Protein 1MUS (pdb70)

Radius of gyration: 24.33 Å; Cα contacts (8 Å, |Δi|>4): 798; chains: 1; bounding box: 58×74×48 Å

Sequence (458 aa):
SALHRAADWAKSVFSSAALGDPRRTARLVNVAAQLAKYSGKSITISSEGSKAAQEGAYRFIRNPNVSAEAIRKAGAMQTVKLAQEFPELLAIEDTTSLSYRHQVAEELGKLGSIQKASRGWWVHSVLLLEATTFRTVGLLHQEWWMRPDDPADADEKESGKWLAAAATSRLRMGSMMSNVIAVCDREADIHAYLQDKLAHNERFVVRSKHPRKDVESGLYLYDHLKNQPELGGYQISIPQKGVVDKRGKRKNRPARKASLSLRSGRITLKQGNITLNAVLAEEINPPKGETPLKWLLLTSEPVESLAQALRVIDIYTHRWRIEEFHKAWKTGAGAERQRMEKPDNLERMVSILSFVAVRLLQLRESFTPPSQSAETVLTPDECQLLGYLDKGKRKRKEKAGSLQWAYMAIARLGGFMDSKRTGIASWGALWEGWEALQSKLDGFLAAKDLMAQGIKIG

Structure (mmCIF, N/CA/C/O backbone):
data_1MUS
#
_entry.id   1MUS
#
_cell.length_a   112.700
_cell.length_b   112.700
_cell.length_c   235.900
_cell.angle_alpha   90.00
_cell.angle_beta   90.00
_cell.angle_gamma   120.00
#
_symmetry.space_group_name_H-M   'P 65 2 2'
#
loop_
_entity.id
_entity.type
_entity.pdbx_description
1 polymer 'DNA transferred strand'
2 polymer 'DNA non-transferred strand'
3 polymer 'Tn5 transposase'
4 non-polymer 'MANGANESE (II) ION'
5 non-polymer 'MAGNESIUM ION'
6 non-polymer 1,2-ETHANEDIOL
7 water water
#
loop_
_atom_site.group_PDB
_atom_site.id
_atom_site.type_symbol
_atom_site.label_atom_id
_atom_site.label_alt_id
_atom_site.label_comp_id
_atom_site.label_asym_id
_atom_site.label_entity_id
_atom_site.label_seq_id
_atom_site.pdbx_PDB_ins_code
_atom_site.Cartn_x
_atom_site.Cartn_y
_atom_site.Cartn_z
_atom_site.occupancy
_atom_site.B_iso_or_equiv
_atom_site.auth_seq_id
_atom_site.auth_comp_id
_atom_site.auth_asym_id
_atom_site.auth_atom_id
_atom_site.pdbx_PDB_model_num
ATOM 819 N N . SER C 3 4 ? 50.032 42.441 75.521 1.00 78.45 4 SER A N 1
ATOM 820 C CA . SER C 3 4 ? 51.113 42.570 76.486 1.00 71.81 4 SER A CA 1
ATOM 821 C C . SER C 3 4 ? 51.595 41.218 76.959 1.00 64.16 4 SER A C 1
ATOM 822 O O . SER C 3 4 ? 50.825 40.391 77.464 1.00 57.80 4 SER A O 1
ATOM 825 N N . ALA C 3 5 ? 52.883 41.006 76.735 1.00 60.46 5 ALA A N 1
ATOM 826 C CA . ALA C 3 5 ? 53.616 39.824 77.178 1.00 50.73 5 ALA A CA 1
ATOM 827 C C . ALA C 3 5 ? 54.659 40.472 78.106 1.00 62.31 5 ALA A C 1
ATOM 828 O O . ALA C 3 5 ? 55.669 41.055 77.679 1.00 48.43 5 ALA A O 1
ATOM 830 N N . LEU C 3 6 ? 54.315 40.499 79.392 1.00 33.43 6 LEU A N 1
ATOM 831 C CA . LEU C 3 6 ? 55.150 41.142 80.366 1.00 33.85 6 LEU A CA 1
ATOM 832 C C . LEU C 3 6 ? 55.149 40.403 81.674 1.00 30.13 6 LEU A C 1
ATOM 833 O O . LEU C 3 6 ? 56.189 39.952 82.185 1.00 27.24 6 LEU A O 1
ATOM 838 N N . HIS C 3 7 ? 53.939 40.306 82.213 1.00 25.36 7 HIS A N 1
ATOM 839 C CA . HIS C 3 7 ? 53.751 39.588 83.476 1.00 28.64 7 HIS A CA 1
ATOM 840 C C . HIS C 3 7 ? 54.213 38.124 83.426 1.00 30.76 7 HIS A C 1
ATOM 841 O O . HIS C 3 7 ? 54.879 37.639 84.330 1.00 23.96 7 HIS A O 1
ATOM 848 N N . ARG C 3 8 ? 53.886 37.400 82.362 1.00 27.11 8 ARG A N 1
ATOM 849 C CA . ARG C 3 8 ? 54.309 36.019 82.236 1.00 23.39 8 ARG A CA 1
ATOM 850 C C . ARG C 3 8 ? 55.657 35.988 81.589 1.00 24.62 8 ARG A C 1
ATOM 851 O O . ARG C 3 8 ? 55.791 36.175 80.391 1.00 24.91 8 ARG A O 1
ATOM 859 N N . ALA C 3 9 ? 56.661 35.817 82.428 1.00 27.47 9 ALA A N 1
ATOM 860 C CA . ALA C 3 9 ? 58.052 35.831 82.002 1.00 30.79 9 ALA A CA 1
ATOM 861 C C . ALA C 3 9 ? 58.307 35.136 80.674 1.00 35.65 9 ALA A C 1
ATOM 862 O O . ALA C 3 9 ? 58.975 35.675 79.765 1.00 32.70 9 ALA A O 1
ATOM 864 N N . ALA C 3 10 ? 57.764 33.915 80.598 1.00 27.92 10 ALA A N 1
ATOM 865 C CA . ALA C 3 10 ? 57.954 33.111 79.409 1.00 26.52 10 ALA A CA 1
ATOM 866 C C . ALA C 3 10 ? 57.362 33.795 78.231 1.00 19.21 10 ALA A C 1
ATOM 867 O O . ALA C 3 10 ? 57.941 33.894 77.163 1.00 33.12 10 ALA A O 1
ATOM 869 N N . ASP C 3 11 ? 56.185 34.269 78.396 1.00 26.86 11 ASP A N 1
ATOM 870 C CA . ASP C 3 11 ? 55.657 34.897 77.210 1.00 26.42 11 ASP A CA 1
ATOM 871 C C . ASP C 3 11 ? 56.457 36.133 76.902 1.00 26.95 11 ASP A C 1
ATOM 872 O O . ASP C 3 11 ? 56.696 36.449 75.762 1.00 21.88 11 ASP A O 1
ATOM 877 N N . TRP C 3 12 ? 56.875 36.817 77.950 1.00 23.04 12 TRP A N 1
ATOM 878 C CA . TRP C 3 12 ? 57.638 38.010 77.730 1.00 24.30 12 TRP A CA 1
ATOM 879 C C . TRP C 3 12 ? 58.894 37.722 76.887 1.00 26.26 12 TRP A C 1
ATOM 880 O O . TRP C 3 12 ? 59.201 38.383 75.867 1.00 20.28 12 TRP A O 1
ATOM 891 N N . ALA C 3 13 ? 59.634 36.689 77.341 1.00 22.40 13 ALA A N 1
ATOM 892 C CA . ALA C 3 13 ? 60.881 36.268 76.700 1.00 21.58 13 ALA A CA 1
ATOM 893 C C . ALA C 3 13 ? 60.701 35.944 75.217 1.00 18.56 13 ALA A C 1
ATOM 894 O O . ALA C 3 13 ? 61.494 36.252 74.321 1.00 21.59 13 ALA A O 1
ATOM 896 N N . LYS C 3 14 ? 59.609 35.279 74.964 1.00 21.58 14 LYS A N 1
ATOM 897 C CA . LYS C 3 14 ? 59.345 34.900 73.601 1.00 25.84 14 LYS A CA 1
ATOM 898 C C . LYS C 3 14 ? 59.109 36.124 72.734 1.00 20.95 14 LYS A C 1
ATOM 899 O O . LYS C 3 14 ? 59.651 36.209 71.646 1.00 22.74 14 LYS A O 1
ATOM 905 N N . SER C 3 15 ? 58.345 37.094 73.250 1.00 21.19 15 SER A N 1
ATOM 906 C CA . SER C 3 15 ? 58.015 38.310 72.526 1.00 21.47 15 SER A CA 1
ATOM 907 C C . SER C 3 15 ? 59.221 39.154 72.201 1.00 27.54 15 SER A C 1
ATOM 908 O O . SER C 3 15 ? 59.306 39.776 71.156 1.00 23.59 15 SER A O 1
ATOM 911 N N . VAL C 3 16 ? 60.129 39.212 73.165 1.00 27.62 16 VAL A N 1
ATOM 912 C CA . VAL C 3 16 ? 61.342 39.975 72.983 1.00 16.59 16 VAL A CA 1
ATOM 913 C C . VAL C 3 16 ? 62.365 39.243 72.139 1.00 22.35 16 VAL A C 1
ATOM 914 O O . VAL C 3 16 ? 63.028 39.853 71.316 1.00 24.02 16 VAL A O 1
ATOM 918 N N . PHE C 3 17 ? 62.556 37.931 72.330 1.00 24.07 17 PHE A N 1
ATOM 919 C CA . PHE C 3 17 ? 63.637 37.300 71.582 1.00 21.63 17 PHE A CA 1
ATOM 920 C C . PHE C 3 17 ? 63.366 36.280 70.503 1.00 24.84 17 PHE A C 1
ATOM 921 O O . PHE C 3 17 ? 64.324 35.791 69.918 1.00 18.60 17 PHE A O 1
ATOM 929 N N . SER C 3 18 ? 62.117 35.909 70.289 1.00 23.13 18 SER A N 1
ATOM 930 C CA . SER C 3 18 ? 61.785 34.870 69.324 1.00 31.92 18 SER A CA 1
ATOM 931 C C . SER C 3 18 ? 62.300 35.062 67.899 1.00 30.52 18 SER A C 1
ATOM 932 O O . SER C 3 18 ? 62.310 34.118 67.111 1.00 30.57 18 SER A O 1
ATOM 935 N N . SER C 3 19 ? 62.758 36.261 67.568 1.00 23.02 19 SER A N 1
ATOM 936 C CA . SER C 3 19 ? 63.230 36.489 66.218 1.00 20.41 19 SER A CA 1
ATOM 937 C C . SER C 3 19 ? 64.711 36.587 66.105 1.00 25.33 19 SER A C 1
ATOM 938 O O . SER C 3 19 ? 65.188 36.977 65.050 1.00 27.48 19 SER A O 1
ATOM 941 N N . ALA C 3 20 ? 65.433 36.228 67.163 1.00 25.84 20 ALA A N 1
ATOM 942 C CA . ALA C 3 20 ? 66.879 36.316 67.084 1.00 24.74 20 ALA A CA 1
ATOM 943 C C . ALA C 3 20 ? 67.372 35.494 65.947 1.00 22.51 20 ALA A C 1
ATOM 944 O O . ALA C 3 20 ? 66.927 34.356 65.778 1.00 20.56 20 ALA A O 1
ATOM 946 N N . ALA C 3 21 ? 68.286 36.128 65.225 1.00 21.41 21 ALA A N 1
ATOM 947 C CA . ALA C 3 21 ? 68.958 35.565 64.078 1.00 23.66 21 ALA A CA 1
ATOM 948 C C . ALA C 3 21 ? 70.318 35.094 64.532 1.00 31.47 21 ALA A C 1
ATOM 949 O O . ALA C 3 21 ? 71.307 35.841 64.398 1.00 25.45 21 ALA A O 1
ATOM 951 N N . LEU C 3 22 ? 70.322 33.870 65.075 1.00 22.71 22 LEU A N 1
ATOM 952 C CA . LEU C 3 22 ? 71.537 33.306 65.639 1.00 23.09 22 LEU A CA 1
ATOM 953 C C . LEU C 3 22 ? 72.216 32.266 64.774 1.00 32.97 22 LEU A C 1
ATOM 954 O O . LEU C 3 22 ? 73.309 31.807 65.130 1.00 34.08 22 LEU A O 1
ATOM 959 N N . GLY C 3 23 ? 71.596 31.888 63.644 1.00 29.58 23 GLY A N 1
ATOM 960 C CA . GLY C 3 23 ? 72.212 30.906 62.724 1.00 25.38 23 GLY A CA 1
ATOM 961 C C . GLY C 3 23 ? 71.846 29.456 63.029 1.00 30.84 23 GLY A C 1
ATOM 962 O O . GLY C 3 23 ? 72.414 28.513 62.489 1.00 29.92 23 GLY A O 1
ATOM 963 N N . ASP C 3 24 ? 70.879 29.302 63.915 1.00 30.19 24 ASP A N 1
ATOM 964 C CA . ASP C 3 24 ? 70.397 28.011 64.337 1.00 26.35 24 ASP A CA 1
ATOM 965 C C . ASP C 3 24 ? 69.212 28.230 65.267 1.00 38.70 24 ASP A C 1
ATOM 966 O O . ASP C 3 24 ? 69.271 28.884 66.313 1.00 35.16 24 ASP A O 1
ATOM 971 N N . PRO C 3 25 ? 68.100 27.705 64.830 1.00 28.00 25 PRO A N 1
ATOM 972 C CA . PRO C 3 25 ? 66.874 27.854 65.536 1.00 27.93 25 PRO A CA 1
ATOM 973 C C . PRO C 3 25 ? 66.990 27.365 66.960 1.00 22.42 25 PRO A C 1
ATOM 974 O O . PRO C 3 25 ? 66.297 27.873 67.855 1.00 24.67 25 PRO A O 1
ATOM 978 N N . ARG C 3 26 ? 67.882 26.398 67.163 1.00 17.89 26 ARG A N 1
ATOM 979 C CA . ARG C 3 26 ? 68.100 25.871 68.508 1.00 29.74 26 ARG A CA 1
ATOM 980 C C . ARG C 3 26 ? 68.662 26.931 69.502 1.00 36.75 26 ARG A C 1
ATOM 981 O O . ARG C 3 26 ? 68.236 27.059 70.652 1.00 23.56 26 ARG A O 1
ATOM 989 N N . ARG C 3 27 ? 69.626 27.732 69.047 1.00 30.71 27 ARG A N 1
ATOM 990 C CA . ARG C 3 27 ? 70.196 28.788 69.875 1.00 25.64 27 ARG A CA 1
ATOM 991 C C . ARG C 3 27 ? 69.115 29.819 70.184 1.00 25.71 27 ARG A C 1
ATOM 992 O O . ARG C 3 27 ? 69.049 30.402 71.252 1.00 26.12 27 ARG A O 1
ATOM 1000 N N . THR C 3 28 ? 68.244 30.087 69.211 1.00 27.68 28 THR A N 1
ATOM 1001 C CA . THR C 3 28 ? 67.175 31.061 69.413 1.00 22.21 28 THR A CA 1
ATOM 1002 C C . THR C 3 28 ? 66.183 30.589 70.497 1.00 22.10 28 THR A C 1
ATOM 1003 O O . THR C 3 28 ? 65.734 31.301 71.401 1.00 23.34 28 THR A O 1
ATOM 1007 N N . ALA C 3 29 ? 65.824 29.328 70.438 1.00 22.10 29 ALA A N 1
ATOM 1008 C CA . ALA C 3 29 ? 64.878 28.825 71.421 1.00 17.12 29 ALA A CA 1
ATOM 1009 C C . ALA C 3 29 ? 65.518 28.861 72.802 1.00 27.22 29 ALA A C 1
ATOM 1010 O O . ALA C 3 29 ? 64.845 29.116 73.788 1.00 20.71 29 ALA A O 1
ATOM 1012 N N . ARG C 3 30 ? 66.832 28.579 72.859 1.00 20.33 30 ARG A N 1
ATOM 1013 C CA . ARG C 3 30 ? 67.516 28.574 74.138 1.00 21.14 30 ARG A CA 1
ATOM 1014 C C . ARG C 3 30 ? 67.564 29.963 74.733 1.00 28.79 30 ARG A C 1
ATOM 1015 O O . ARG C 3 30 ? 67.461 30.122 75.949 1.00 26.12 30 ARG A O 1
ATOM 1023 N N . LEU C 3 31 ? 67.759 30.950 73.862 1.00 21.61 31 LEU A N 1
ATOM 1024 C CA . LEU C 3 31 ? 67.865 32.331 74.314 1.00 20.71 31 LEU A CA 1
ATOM 1025 C C . LEU C 3 31 ? 66.567 32.756 74.965 1.00 14.60 31 LEU A C 1
ATOM 1026 O O . LEU C 3 31 ? 66.508 33.390 76.028 1.00 23.52 31 LEU A O 1
ATOM 1031 N N . VAL C 3 32 ? 65.502 32.314 74.332 1.00 15.30 32 VAL A N 1
ATOM 1032 C CA . VAL C 3 32 ? 64.216 32.624 74.891 1.00 11.26 32 VAL A CA 1
ATOM 1033 C C . VAL C 3 32 ? 64.103 31.954 76.228 1.00 16.29 32 VAL A C 1
ATOM 1034 O O . VAL C 3 32 ? 63.702 32.522 77.223 1.00 28.09 32 VAL A O 1
ATOM 1038 N N . ASN C 3 33 ? 64.478 30.704 76.272 1.00 23.34 33 ASN A N 1
ATOM 1039 C CA . ASN C 3 33 ? 64.375 30.038 77.539 1.00 17.38 33 ASN A CA 1
ATOM 1040 C C . ASN C 3 33 ? 65.262 30.616 78.575 1.00 17.07 33 ASN A C 1
ATOM 1041 O O . ASN C 3 33 ? 64.861 30.753 79.709 1.00 25.76 33 ASN A O 1
ATOM 1046 N N . VAL C 3 34 ? 66.472 30.930 78.218 1.00 21.83 34 VAL A N 1
ATOM 1047 C CA . VAL C 3 34 ? 67.399 31.522 79.191 1.00 19.50 34 VAL A CA 1
ATOM 1048 C C . VAL C 3 34 ? 66.833 32.829 79.732 1.00 26.30 34 VAL A C 1
ATOM 1049 O O . VAL C 3 34 ? 66.718 33.062 80.962 1.00 22.06 34 VAL A O 1
ATOM 1053 N N . ALA C 3 35 ? 66.422 33.673 78.788 1.00 20.60 35 ALA A N 1
ATOM 1054 C CA . ALA C 3 35 ? 65.847 34.947 79.221 1.00 21.41 35 ALA A CA 1
ATOM 1055 C C . ALA C 3 35 ? 64.631 34.849 80.158 1.00 29.99 35 ALA A C 1
ATOM 1056 O O . ALA C 3 35 ? 64.486 35.708 81.034 1.00 23.89 35 ALA A O 1
ATOM 1058 N N . ALA C 3 36 ? 63.743 33.843 79.954 1.00 20.33 36 ALA A N 1
ATOM 1059 C CA . ALA C 3 36 ? 62.545 33.676 80.778 1.00 19.93 36 ALA A CA 1
ATOM 1060 C C . ALA C 3 36 ? 62.897 33.333 82.209 1.00 18.74 36 ALA A C 1
ATOM 1061 O O . ALA C 3 36 ? 62.361 33.859 83.192 1.00 27.06 36 ALA A O 1
ATOM 1063 N N . GLN C 3 37 ? 63.846 32.411 82.339 1.00 21.17 37 GLN A N 1
ATOM 1064 C CA . GLN C 3 37 ? 64.235 32.019 83.686 1.00 14.19 37 GLN A CA 1
ATOM 1065 C C . GLN C 3 37 ? 64.880 33.181 84.393 1.00 15.12 37 GLN A C 1
ATOM 1066 O O . GLN C 3 37 ? 64.555 33.514 85.524 1.00 25.16 37 GLN A O 1
ATOM 1072 N N . LEU C 3 38 ? 65.762 33.873 83.686 1.00 21.27 38 LEU A N 1
ATOM 1073 C CA . LEU C 3 38 ? 66.390 35.020 84.323 1.00 19.73 38 LEU A CA 1
ATOM 1074 C C . LEU C 3 38 ? 65.352 36.035 84.726 1.00 22.78 38 LEU A C 1
ATOM 1075 O O . LEU C 3 38 ? 65.480 36.549 85.836 1.00 19.37 38 LEU A O 1
ATOM 1080 N N . ALA C 3 39 ? 64.380 36.295 83.811 1.00 20.60 39 ALA A N 1
ATOM 1081 C CA . ALA C 3 39 ? 63.304 37.222 84.062 1.00 11.81 39 ALA A CA 1
ATOM 1082 C C . ALA C 3 39 ? 62.455 36.723 85.208 1.00 20.22 39 ALA A C 1
ATOM 1083 O O . ALA C 3 39 ? 62.061 37.480 86.081 1.00 22.90 39 ALA A O 1
ATOM 1085 N N . LYS C 3 40 ? 62.202 35.444 85.264 1.00 18.13 40 LYS A N 1
ATOM 1086 C CA . LYS C 3 40 ? 61.416 35.047 86.406 1.00 19.33 40 LYS A CA 1
ATOM 1087 C C . LYS C 3 40 ? 62.177 35.242 87.711 1.00 24.68 40 LYS A C 1
ATOM 1088 O O . LYS C 3 40 ? 61.673 35.668 88.760 1.00 21.69 40 LYS A O 1
ATOM 1094 N N . TYR C 3 41 ? 63.443 34.935 87.662 1.00 21.81 41 TYR A N 1
ATOM 1095 C CA . TYR C 3 41 ? 64.211 35.160 88.855 1.00 20.64 41 TYR A CA 1
ATOM 1096 C C . TYR C 3 41 ? 65.000 36.439 88.723 1.00 25.72 41 TYR A C 1
ATOM 1097 O O . TYR C 3 41 ? 66.212 36.468 88.864 1.00 20.52 41 TYR A O 1
ATOM 1106 N N . SER C 3 42 ? 64.326 37.527 88.453 1.00 21.22 42 SER A N 1
ATOM 1107 C CA . SER C 3 42 ? 65.080 38.756 88.252 1.00 17.92 42 SER A CA 1
ATOM 1108 C C . SER C 3 42 ? 66.141 39.018 89.301 1.00 30.49 42 SER A C 1
ATOM 1109 O O . SER C 3 42 ? 65.881 38.942 90.502 1.00 23.72 42 SER A O 1
ATOM 1112 N N . GLY C 3 43 ? 67.345 39.351 88.840 1.00 25.31 43 GLY A N 1
ATOM 1113 C CA . GLY C 3 43 ? 68.439 39.668 89.751 1.00 18.54 43 GLY A CA 1
ATOM 1114 C C . GLY C 3 43 ? 69.186 38.474 90.354 1.00 19.35 43 GLY A C 1
ATOM 1115 O O . GLY C 3 43 ? 70.196 38.649 91.005 1.00 24.17 43 GLY A O 1
ATOM 1116 N N . LYS C 3 44 ? 68.716 37.259 90.175 1.00 18.63 44 LYS A N 1
ATOM 1117 C CA . LYS C 3 44 ? 69.409 36.142 90.765 1.00 16.06 44 LYS A CA 1
ATOM 1118 C C . LYS C 3 44 ? 70.332 35.446 89.793 1.00 27.25 44 LYS A C 1
ATOM 1119 O O . LYS C 3 44 ? 70.386 35.747 88.597 1.00 25.54 44 LYS A O 1
ATOM 1125 N N . SER C 3 45 ? 71.053 34.490 90.332 1.00 19.98 45 SER A N 1
ATOM 1126 C CA . SER C 3 45 ? 72.021 33.793 89.543 1.00 18.62 45 SER A CA 1
ATOM 1127 C C . SER C 3 45 ? 71.410 32.823 88.572 1.00 20.99 45 SER A C 1
ATOM 1128 O O . SER C 3 45 ? 70.297 32.403 88.770 1.00 18.64 45 SER A O 1
ATOM 1131 N N . ILE C 3 46 ? 72.173 32.482 87.528 1.00 16.91 46 ILE A N 1
ATOM 1132 C CA . ILE C 3 46 ? 71.726 31.541 86.538 1.00 17.72 46 ILE A CA 1
ATOM 1133 C C . ILE C 3 46 ? 71.283 30.252 87.209 1.00 29.42 46 ILE A C 1
ATOM 1134 O O . ILE C 3 46 ? 70.213 29.698 86.896 1.00 24.90 46 ILE A O 1
ATOM 1139 N N . THR C 3 47 ? 72.121 29.781 88.153 1.00 20.56 47 THR A N 1
ATOM 1140 C CA . THR C 3 47 ? 71.802 28.543 88.874 1.00 21.89 47 THR A CA 1
ATOM 1141 C C . THR C 3 47 ? 70.444 28.565 89.596 1.00 19.33 47 THR A C 1
ATOM 1142 O O . THR C 3 47 ? 69.566 27.689 89.453 1.00 24.65 47 THR A O 1
ATOM 1146 N N . ILE C 3 48 ? 70.237 29.627 90.374 1.00 24.99 48 ILE A N 1
ATOM 1147 C CA . ILE C 3 48 ? 68.965 29.779 91.073 1.00 21.69 48 ILE A CA 1
ATOM 1148 C C . ILE C 3 48 ? 67.790 29.823 90.051 1.00 36.67 48 ILE A C 1
ATOM 1149 O O . ILE C 3 48 ? 66.690 29.257 90.232 1.00 24.27 48 ILE A O 1
ATOM 1154 N N . SER C 3 49 ? 68.039 30.511 88.927 1.00 25.51 49 SER A N 1
ATOM 1155 C CA . SER C 3 49 ? 67.054 30.672 87.876 1.00 22.08 49 SER A CA 1
ATOM 1156 C C . SER C 3 49 ? 66.692 29.330 87.290 1.00 34.11 49 SER A C 1
ATOM 1157 O O . SER C 3 49 ? 65.610 29.216 86.687 1.00 23.43 49 SER A O 1
ATOM 1160 N N . SER C 3 50 ? 67.616 28.350 87.456 1.00 26.31 50 SER A N 1
ATOM 1161 C CA . SER C 3 50 ? 67.423 27.002 86.911 1.00 25.63 50 SER A CA 1
ATOM 1162 C C . SER C 3 50 ? 66.447 26.076 87.647 1.00 35.12 50 SER A C 1
ATOM 1163 O O . SER C 3 50 ? 66.139 24.986 87.158 1.00 24.95 50 SER A O 1
ATOM 1166 N N . GLU C 3 51 ? 65.981 26.519 88.817 1.00 25.62 51 GLU A N 1
ATOM 1167 C CA . GLU C 3 51 ? 65.020 25.739 89.580 1.00 26.34 51 GLU A CA 1
ATOM 1168 C C . GLU C 3 51 ? 65.421 24.316 89.679 1.00 28.61 51 GLU A C 1
ATOM 1169 O O . GLU C 3 51 ? 64.613 23.425 89.461 1.00 31.72 51 GLU A O 1
ATOM 1175 N N . GLY C 3 52 ? 66.671 24.135 89.984 1.00 22.09 52 GLY A N 1
ATOM 1176 C CA . GLY C 3 52 ? 67.175 22.804 90.124 1.00 23.91 52 GLY A CA 1
ATOM 1177 C C . GLY C 3 52 ? 67.320 21.961 88.857 1.00 35.81 52 GLY A C 1
ATOM 1178 O O . GLY C 3 52 ? 67.598 20.768 88.950 1.00 23.91 52 GLY A O 1
ATOM 1179 N N . SER C 3 53 ? 67.181 22.528 87.676 1.00 21.83 53 SER A N 1
ATOM 1180 C CA . SER C 3 53 ? 67.293 21.689 86.515 1.00 19.34 53 SER A CA 1
ATOM 1181 C C . SER C 3 53 ? 68.692 21.644 85.947 1.00 30.91 53 SER A C 1
ATOM 1182 O O . SER C 3 53 ? 69.234 22.646 85.479 1.00 29.97 53 SER A O 1
ATOM 1185 N N . LYS C 3 54 ? 69.288 20.461 85.994 1.00 25.23 54 LYS A N 1
ATOM 1186 C CA . LYS C 3 54 ? 70.644 20.296 85.505 1.00 35.65 54 LYS A CA 1
ATOM 1187 C C . LYS C 3 54 ? 70.716 20.680 84.055 1.00 32.54 54 LYS A C 1
ATOM 1188 O O . LYS C 3 54 ? 71.554 21.457 83.590 1.00 29.60 54 LYS A O 1
ATOM 1194 N N . ALA C 3 55 ? 69.779 20.115 83.331 1.00 25.84 55 ALA A N 1
ATOM 1195 C CA . ALA C 3 55 ? 69.731 20.427 81.913 1.00 31.87 55 ALA A CA 1
ATOM 1196 C C . ALA C 3 55 ? 69.581 21.942 81.639 1.00 26.06 55 ALA A C 1
ATOM 1197 O O . ALA C 3 55 ? 70.224 22.508 80.739 1.00 32.14 55 ALA A O 1
ATOM 1199 N N . ALA C 3 56 ? 68.708 22.606 82.388 1.00 16.73 56 ALA A N 1
ATOM 1200 C CA . ALA C 3 56 ? 68.571 24.007 82.130 1.00 15.90 56 ALA A CA 1
ATOM 1201 C C . ALA C 3 56 ? 69.824 24.767 82.546 1.00 27.21 56 ALA A C 1
ATOM 1202 O O . ALA C 3 56 ? 70.228 25.768 81.932 1.00 28.85 56 ALA A O 1
ATOM 1204 N N . GLN C 3 57 ? 70.450 24.291 83.605 1.00 18.13 57 GLN A N 1
ATOM 1205 C CA . GLN C 3 57 ? 71.613 25.016 84.058 1.00 14.40 57 GLN A CA 1
ATOM 1206 C C . GLN C 3 57 ? 72.730 24.838 83.069 1.00 18.61 57 GLN A C 1
ATOM 1207 O O . GLN C 3 57 ? 73.404 25.790 82.673 1.00 21.70 57 GLN A O 1
ATOM 1213 N N . GLU C 3 58 ? 72.912 23.589 82.659 1.00 21.22 58 GLU A N 1
ATOM 1214 C CA . GLU C 3 58 ? 73.918 23.313 81.677 1.00 20.82 58 GLU A CA 1
ATOM 1215 C C . GLU C 3 58 ? 73.643 24.065 80.364 1.00 27.40 58 GLU A C 1
ATOM 1216 O O . GLU C 3 58 ? 74.556 24.582 79.731 1.00 19.54 58 GLU A O 1
ATOM 1222 N N . GLY C 3 59 ? 72.364 24.132 79.979 1.00 26.85 59 GLY A N 1
ATOM 1223 C CA . GLY C 3 59 ? 71.936 24.801 78.770 1.00 21.34 59 GLY A CA 1
ATOM 1224 C C . GLY C 3 59 ? 72.251 26.285 78.844 1.00 26.93 59 GLY A C 1
ATOM 1225 O O . GLY C 3 59 ? 72.783 26.887 77.913 1.00 21.88 59 GLY A O 1
ATOM 1226 N N . ALA C 3 60 ? 71.932 26.886 79.974 1.00 22.07 60 ALA A N 1
ATOM 1227 C CA . ALA C 3 60 ? 72.203 28.302 80.130 1.00 19.86 60 ALA A CA 1
ATOM 1228 C C . ALA C 3 60 ? 73.695 28.633 80.024 1.00 29.77 60 ALA A C 1
ATOM 1229 O O . ALA C 3 60 ? 74.124 29.523 79.286 1.00 27.12 60 ALA A O 1
ATOM 1231 N N . TYR C 3 61 ? 74.545 27.897 80.721 1.00 22.18 61 TYR A N 1
ATOM 1232 C CA . TYR C 3 61 ? 75.971 28.213 80.646 1.00 18.31 61 TYR A CA 1
ATOM 1233 C C . TYR C 3 61 ? 76.567 27.999 79.282 1.00 30.86 61 TYR A C 1
ATOM 1234 O O . TYR C 3 61 ? 77.367 28.804 78.798 1.00 30.73 61 TYR A O 1
ATOM 1243 N N . ARG C 3 62 ? 76.162 26.890 78.667 1.00 30.54 62 ARG A N 1
ATOM 1244 C CA . ARG C 3 62 ? 76.634 26.553 77.323 1.00 32.08 62 ARG A CA 1
ATOM 1245 C C . ARG C 3 62 ? 76.295 27.695 76.373 1.00 21.85 62 ARG A C 1
ATOM 1246 O O . ARG C 3 62 ? 77.065 28.057 75.517 1.00 19.48 62 ARG A O 1
ATOM 1254 N N . PHE C 3 63 ? 75.114 28.252 76.545 1.00 21.02 63 PHE A N 1
ATOM 1255 C CA . PHE C 3 63 ? 74.723 29.320 75.692 1.00 19.22 63 PHE A CA 1
ATOM 1256 C C . PHE C 3 63 ? 75.530 30.576 75.919 1.00 24.50 63 PHE A C 1
ATOM 1257 O O . PHE C 3 63 ? 75.979 31.222 74.960 1.00 26.20 63 PHE A O 1
ATOM 1265 N N . ILE C 3 64 ? 75.717 30.961 77.173 1.00 23.35 64 ILE A N 1
ATOM 1266 C CA . ILE C 3 64 ? 76.485 32.197 77.389 1.00 30.47 64 ILE A CA 1
ATOM 1267 C C . ILE C 3 64 ? 77.923 32.128 76.918 1.00 22.81 64 ILE A C 1
ATOM 1268 O O . ILE C 3 64 ? 78.566 33.122 76.665 1.00 22.10 64 ILE A O 1
ATOM 1273 N N . ARG C 3 65 ? 78.435 30.943 76.707 1.00 20.51 65 ARG A N 1
ATOM 1274 C CA . ARG C 3 65 ? 79.794 30.872 76.180 1.00 19.90 65 ARG A CA 1
ATOM 1275 C C . ARG C 3 65 ? 79.826 30.364 74.736 1.00 24.80 65 ARG A C 1
ATOM 1276 O O . ARG C 3 65 ? 80.829 29.930 74.230 1.00 25.62 65 ARG A O 1
ATOM 1284 N N . ASN C 3 66 ? 78.720 30.365 74.042 1.00 17.15 66 ASN A N 1
ATOM 1285 C CA . ASN C 3 66 ? 78.659 29.831 72.701 1.00 16.27 66 ASN A CA 1
ATOM 1286 C C . ASN C 3 66 ? 79.246 30.812 71.733 1.00 15.33 66 ASN A C 1
ATOM 1287 O O . ASN C 3 66 ? 78.657 31.845 71.516 1.00 26.76 66 ASN A O 1
ATOM 1292 N N . PRO C 3 67 ? 80.399 30.473 71.138 1.00 24.71 67 PRO A N 1
ATOM 1293 C CA . PRO C 3 67 ? 81.142 31.327 70.207 1.00 19.38 67 PRO A CA 1
ATOM 1294 C C . PRO C 3 67 ? 80.413 31.563 68.908 1.00 17.44 67 PRO A C 1
ATOM 1295 O O . PRO C 3 67 ? 80.820 32.344 68.058 1.00 25.65 67 PRO A O 1
ATOM 1299 N N . ASN C 3 68 ? 79.322 30.857 68.720 1.00 19.40 68 ASN A N 1
ATOM 1300 C CA . ASN C 3 68 ? 78.545 31.044 67.503 1.00 26.35 68 ASN A CA 1
ATOM 1301 C C . ASN C 3 68 ? 77.362 31.942 67.825 1.00 39.62 68 ASN A C 1
ATOM 1302 O O . ASN C 3 68 ? 76.495 32.096 66.980 1.00 29.21 68 ASN A O 1
ATOM 1307 N N . VAL C 3 69 ? 77.273 32.479 69.046 1.00 19.71 69 VAL A N 1
ATOM 1308 C CA . VAL C 3 69 ? 76.143 33.313 69.321 1.00 12.29 69 VAL A CA 1
ATOM 1309 C C . VAL C 3 69 ? 76.678 34.685 69.389 1.00 21.47 69 VAL A C 1
ATOM 1310 O O . VAL C 3 69 ? 77.615 34.868 70.160 1.00 24.38 69 VAL A O 1
ATOM 1314 N N . SER C 3 70 ? 76.076 35.567 68.593 1.00 23.26 70 SER A N 1
ATOM 1315 C CA . SER C 3 70 ? 76.448 36.968 68.527 1.00 22.83 70 SER A CA 1
ATOM 1316 C C . SER C 3 70 ? 75.636 37.825 69.505 1.00 16.30 70 SER A C 1
ATOM 1317 O O . SER C 3 70 ? 74.418 37.869 69.399 1.00 20.13 70 SER A O 1
ATOM 1320 N N . ALA C 3 71 ? 76.318 38.518 70.442 1.00 22.59 71 ALA A N 1
ATOM 1321 C CA . ALA C 3 71 ? 75.677 39.377 71.442 1.00 17.77 71 ALA A CA 1
ATOM 1322 C C . ALA C 3 71 ? 74.969 40.497 70.774 1.00 23.09 71 ALA A C 1
ATOM 1323 O O . ALA C 3 71 ? 73.904 40.886 71.221 1.00 17.91 71 ALA A O 1
ATOM 1325 N N . GLU C 3 72 ? 75.571 40.960 69.666 1.00 31.19 72 GLU A N 1
ATOM 1326 C CA . GLU C 3 72 ? 74.984 42.010 68.827 1.00 30.08 72 GLU A CA 1
ATOM 1327 C C . GLU C 3 72 ? 73.602 41.545 68.291 1.00 23.25 72 GLU A C 1
ATOM 1328 O O . GLU C 3 72 ? 72.610 42.283 68.271 1.00 18.98 72 GLU A O 1
ATOM 1334 N N . ALA C 3 73 ? 73.556 40.287 67.833 1.00 21.81 73 ALA A N 1
ATOM 1335 C CA . ALA C 3 73 ? 72.343 39.715 67.295 1.00 22.64 73 ALA A CA 1
ATOM 1336 C C . ALA C 3 73 ? 71.297 39.601 68.391 1.00 27.75 73 ALA A C 1
ATOM 1337 O O . ALA C 3 73 ? 70.111 39.796 68.116 1.00 24.69 73 ALA A O 1
ATOM 1339 N N . ILE C 3 74 ? 71.739 39.314 69.637 1.00 17.01 74 ILE A N 1
ATOM 1340 C CA . ILE C 3 74 ? 70.782 39.220 70.731 1.00 11.68 74 ILE A CA 1
ATOM 1341 C C . ILE C 3 74 ? 70.223 40.582 71.044 1.00 21.34 74 ILE A C 1
ATOM 1342 O O . ILE C 3 74 ? 69.036 40.761 71.259 1.00 20.74 74 ILE A O 1
ATOM 1347 N N . ARG C 3 75 ? 71.076 41.586 71.081 1.00 20.11 75 ARG A N 1
ATOM 1348 C CA . ARG C 3 75 ? 70.558 42.936 71.353 1.00 15.81 75 ARG A CA 1
ATOM 1349 C C . ARG C 3 75 ? 69.695 43.405 70.181 1.00 18.36 75 ARG A C 1
ATOM 1350 O O . ARG C 3 75 ? 68.673 44.066 70.369 1.00 19.57 75 ARG A O 1
ATOM 1358 N N . LYS C 3 76 ? 70.093 43.034 68.950 1.00 22.54 76 LYS A N 1
ATOM 1359 C CA . LYS C 3 76 ? 69.271 43.427 67.836 1.00 16.94 76 LYS A CA 1
ATOM 1360 C C . LYS C 3 76 ? 67.863 42.877 67.927 1.00 18.69 76 LYS A C 1
ATOM 1361 O O . LYS C 3 76 ? 66.878 43.588 67.734 1.00 25.51 76 LYS A O 1
ATOM 1367 N N . ALA C 3 77 ? 67.768 41.589 68.226 1.00 21.15 77 ALA A N 1
ATOM 1368 C CA . ALA C 3 77 ? 66.471 40.949 68.339 1.00 19.76 77 ALA A CA 1
ATOM 1369 C C . ALA C 3 77 ? 65.516 41.719 69.255 1.00 24.91 77 ALA A C 1
ATOM 1370 O O . ALA C 3 77 ? 64.363 42.026 68.910 1.00 24.75 77 ALA A O 1
ATOM 1372 N N . GLY C 3 78 ? 65.975 42.039 70.467 1.00 21.08 78 GLY A N 1
ATOM 1373 C CA . GLY C 3 78 ? 65.124 42.749 71.420 1.00 13.78 78 GLY A CA 1
ATOM 1374 C C . GLY C 3 78 ? 64.760 44.140 70.902 1.00 23.80 78 GLY A C 1
ATOM 1375 O O . GLY C 3 78 ? 63.661 44.669 71.093 1.00 21.35 78 GLY A O 1
ATOM 1376 N N . ALA C 3 79 ? 65.702 44.738 70.188 1.00 17.98 79 ALA A N 1
ATOM 1377 C CA . ALA C 3 79 ? 65.457 46.034 69.643 1.00 19.50 79 ALA A CA 1
ATOM 1378 C C . ALA C 3 79 ? 64.344 45.999 68.610 1.00 20.99 79 ALA A C 1
ATOM 1379 O O . ALA C 3 79 ? 63.534 46.920 68.534 1.00 19.96 79 ALA A O 1
ATOM 1381 N N . MET C 3 80 ? 64.293 44.923 67.828 1.00 20.31 80 MET A N 1
ATOM 1382 C CA . MET C 3 80 ? 63.265 44.758 66.783 1.00 26.32 80 MET A CA 1
ATOM 1383 C C . MET C 3 80 ? 61.855 44.704 67.418 1.00 37.37 80 MET A C 1
ATOM 1384 O O . MET C 3 80 ? 60.857 45.236 66.877 1.00 23.35 80 MET A O 1
ATOM 1389 N N . GLN C 3 81 ? 61.788 44.125 68.637 1.00 24.67 81 GLN A N 1
ATOM 1390 C CA . GLN C 3 81 ? 60.532 44.043 69.363 1.00 21.35 81 GLN A CA 1
ATOM 1391 C C . GLN C 3 81 ? 60.136 45.425 69.824 1.00 23.10 81 GLN A C 1
ATOM 1392 O O . GLN C 3 81 ? 58.975 45.814 69.755 1.00 22.80 81 GLN A O 1
ATOM 1398 N N . THR C 3 82 ? 61.113 46.209 70.265 1.00 14.38 82 THR A N 1
ATOM 1399 C CA . THR C 3 82 ? 60.759 47.569 70.619 1.00 15.94 82 THR A CA 1
ATOM 1400 C C . THR C 3 82 ? 60.117 48.252 69.386 1.00 22.88 82 THR A C 1
ATOM 1401 O O . THR C 3 82 ? 59.094 48.941 69.442 1.00 22.88 82 THR A O 1
ATOM 1405 N N . VAL C 3 83 ? 60.749 48.072 68.228 1.00 25.78 83 VAL A N 1
ATOM 1406 C CA . VAL C 3 83 ? 60.277 48.681 67.001 1.00 18.22 83 VAL A CA 1
ATOM 1407 C C . VAL C 3 83 ? 58.856 48.236 66.777 1.00 26.51 83 VAL A C 1
ATOM 1408 O O . VAL C 3 83 ? 57.972 49.040 66.508 1.00 24.53 83 VAL A O 1
ATOM 1412 N N . LYS C 3 84 ? 58.654 46.932 66.924 1.00 15.13 84 LYS A N 1
ATOM 1413 C CA . LYS C 3 84 ? 57.331 46.367 66.714 1.00 23.97 84 LYS A CA 1
ATOM 1414 C C . LYS C 3 84 ? 56.322 47.088 67.556 1.00 36.78 84 LYS A C 1
ATOM 1415 O O . LYS C 3 84 ? 55.312 47.567 67.022 1.00 35.76 84 LYS A O 1
ATOM 1421 N N . LEU C 3 85 ? 56.642 47.184 68.854 1.00 29.55 85 LEU A N 1
ATOM 1422 C CA . LEU C 3 85 ? 55.785 47.852 69.806 1.00 16.88 85 LEU A CA 1
ATOM 1423 C C . LEU C 3 85 ? 55.563 49.319 69.510 1.00 28.46 85 LEU A C 1
ATOM 1424 O O . LEU C 3 85 ? 54.465 49.848 69.736 1.00 31.95 85 LEU A O 1
ATOM 1429 N N . ALA C 3 86 ? 56.615 49.976 69.048 1.00 23.15 86 ALA A N 1
ATOM 1430 C CA . ALA C 3 86 ? 56.546 51.412 68.790 1.00 23.17 86 ALA A CA 1
ATOM 1431 C C . ALA C 3 86 ? 55.499 51.847 67.764 1.00 30.03 86 ALA A C 1
ATOM 1432 O O . ALA C 3 86 ? 55.071 53.000 67.718 1.00 20.98 86 ALA A O 1
ATOM 1434 N N . GLN C 3 87 ? 55.058 50.914 66.923 1.00 21.18 87 GLN A N 1
ATOM 1435 C CA . GLN C 3 87 ? 54.113 51.291 65.896 1.00 23.74 87 GLN A CA 1
ATOM 1436 C C . GLN C 3 87 ? 52.853 51.891 66.466 1.00 29.08 87 GLN A C 1
ATOM 1437 O O . GLN C 3 87 ? 52.167 52.680 65.824 1.00 35.54 87 GLN A O 1
ATOM 1443 N N . GLU C 3 88 ? 52.533 51.469 67.681 1.00 33.19 88 GLU A N 1
ATOM 1444 C CA . GLU C 3 88 ? 51.321 51.893 68.360 1.00 31.97 88 GLU A CA 1
ATOM 1445 C C . GLU C 3 88 ? 51.257 53.338 68.841 1.00 33.47 88 GLU A C 1
ATOM 1446 O O . GLU C 3 88 ? 50.191 53.834 69.113 1.00 33.24 88 GLU A O 1
ATOM 1452 N N . PHE C 3 89 ? 52.370 54.062 68.923 1.00 23.62 89 PHE A N 1
ATOM 1453 C CA . PHE C 3 89 ? 52.316 55.425 69.406 1.00 21.13 89 PHE A CA 1
ATOM 1454 C C . PHE C 3 89 ? 52.727 56.462 68.355 1.00 33.28 89 PHE A C 1
ATOM 1455 O O . PHE C 3 89 ? 53.684 56.300 67.598 1.00 29.91 89 PHE A O 1
ATOM 1463 N N . PRO C 3 90 ? 51.966 57.560 68.334 1.00 38.46 90 PRO A N 1
ATOM 1464 C CA . PRO C 3 90 ? 52.149 58.654 67.387 1.00 30.25 90 PRO A CA 1
ATOM 1465 C C . PRO C 3 90 ? 53.390 59.507 67.651 1.00 28.51 90 PRO A C 1
ATOM 1466 O O . PRO C 3 90 ? 53.880 60.188 66.764 1.00 31.67 90 PRO A O 1
ATOM 1470 N N . GLU C 3 91 ? 53.876 59.502 68.900 1.00 27.35 91 GLU A N 1
ATOM 1471 C CA . GLU C 3 91 ? 55.002 60.304 69.282 1.00 21.82 91 GLU A CA 1
ATOM 1472 C C . GLU C 3 91 ? 55.836 59.550 70.271 1.00 29.64 91 GLU A C 1
ATOM 1473 O O . GLU C 3 91 ? 55.255 59.002 71.227 1.00 21.57 91 GLU A O 1
ATOM 1479 N N . LEU C 3 92 ? 57.163 59.536 70.010 1.00 21.71 92 LEU A N 1
ATOM 1480 C CA . LEU C 3 92 ? 58.073 58.789 70.874 1.00 21.52 92 LEU A CA 1
ATOM 1481 C C . LEU C 3 92 ? 59.253 59.573 71.301 1.00 23.40 92 LEU A C 1
ATOM 1482 O O . LEU C 3 92 ? 59.622 60.488 70.623 1.00 22.52 92 LEU A O 1
ATOM 1487 N N . LEU C 3 93 ? 59.811 59.195 72.434 1.00 25.66 93 LEU A N 1
ATOM 1488 C CA . LEU C 3 93 ? 60.994 59.866 72.951 1.00 28.46 93 LEU A CA 1
ATOM 1489 C C . LEU C 3 93 ? 62.161 58.895 72.857 1.00 33.19 93 LEU A C 1
ATOM 1490 O O . LEU C 3 93 ? 62.022 57.802 73.418 1.00 30.73 93 LEU A O 1
ATOM 1495 N N . ALA C 3 94 ? 63.269 59.255 72.158 1.00 20.27 94 ALA A N 1
ATOM 1496 C CA . ALA C 3 94 ? 64.422 58.358 72.110 1.00 15.86 94 ALA A CA 1
ATOM 1497 C C . ALA C 3 94 ? 65.459 58.874 73.136 1.00 18.33 94 ALA A C 1
ATOM 1498 O O . ALA C 3 94 ? 66.244 59.773 72.853 1.00 20.93 94 ALA A O 1
ATOM 1500 N N . ILE C 3 95 ? 65.458 58.337 74.357 1.00 19.22 95 ILE A N 1
ATOM 1501 C CA . ILE C 3 95 ? 66.382 58.768 75.421 1.00 21.72 95 ILE A CA 1
ATOM 1502 C C . ILE C 3 95 ? 67.722 58.160 75.100 1.00 23.52 95 ILE A C 1
ATOM 1503 O O . ILE C 3 95 ? 67.788 56.954 74.821 1.00 20.60 95 ILE A O 1
ATOM 1508 N N . GLU C 3 96 ? 68.786 58.968 75.144 1.00 22.03 96 GLU A N 1
ATOM 1509 C CA . GLU C 3 96 ? 70.096 58.408 74.751 1.00 18.18 96 GLU A CA 1
ATOM 1510 C C . GLU C 3 96 ? 71.191 58.784 75.716 1.00 20.90 96 GLU A C 1
ATOM 1511 O O . GLU C 3 96 ? 71.327 59.963 76.023 1.00 21.18 96 GLU A 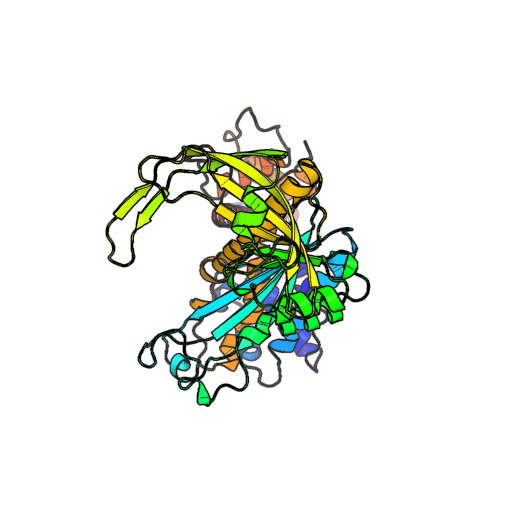O 1
ATOM 1517 N N . ASP C 3 97 ? 71.946 57.786 76.198 1.00 20.84 97 ASP A N 1
ATOM 1518 C CA . ASP C 3 97 ? 73.026 58.082 77.166 1.00 14.91 97 ASP A CA 1
ATOM 1519 C C . ASP C 3 97 ? 74.058 56.965 77.187 1.00 18.46 97 ASP A C 1
ATOM 1520 O O . ASP C 3 97 ? 73.821 55.836 76.722 1.00 18.35 97 ASP A O 1
ATOM 1525 N N . THR C 3 98 ? 75.164 57.299 77.815 1.00 21.15 98 THR A N 1
ATOM 1526 C CA . THR C 3 98 ? 76.247 56.356 78.003 1.00 20.52 98 THR A CA 1
ATOM 1527 C C . THR C 3 98 ? 76.440 55.992 79.471 1.00 17.72 98 THR A C 1
ATOM 1528 O O . THR C 3 98 ? 76.326 56.837 80.350 1.00 16.93 98 THR A O 1
ATOM 1532 N N . THR C 3 99 ? 76.772 54.718 79.714 1.00 17.86 99 THR A N 1
ATOM 1533 C CA . THR C 3 99 ? 77.134 54.241 81.027 1.00 14.51 99 THR A CA 1
ATOM 1534 C C . THR C 3 99 ? 78.332 53.322 80.867 1.00 14.71 99 THR A C 1
ATOM 1535 O O . THR C 3 99 ? 78.700 52.943 79.755 1.00 19.48 99 THR A O 1
ATOM 1539 N N . SER C 3 100 ? 78.945 52.924 81.988 1.00 18.06 100 SER A N 1
ATOM 1540 C CA . SER C 3 100 ? 80.008 51.925 81.896 1.00 13.33 100 SER A CA 1
ATOM 1541 C C . SER C 3 100 ? 79.530 50.652 82.606 1.00 20.76 100 SER A C 1
ATOM 1542 O O . SER C 3 100 ? 78.655 50.716 83.466 1.00 16.98 100 SER A O 1
ATOM 1545 N N . LEU C 3 101 ? 80.126 49.505 82.249 1.00 18.28 101 LEU A N 1
ATOM 1546 C CA . LEU C 3 101 ? 79.924 48.233 82.910 1.00 17.74 101 LEU A CA 1
ATOM 1547 C C . LEU C 3 101 ? 81.322 47.959 83.470 1.00 21.73 101 LEU A C 1
ATOM 1548 O O . LEU C 3 101 ? 82.289 47.811 82.709 1.00 19.95 101 LEU A O 1
ATOM 1553 N N . SER C 3 102 ? 81.410 47.944 84.790 1.00 23.16 102 SER A N 1
ATOM 1554 C CA . SER C 3 102 ? 82.652 47.808 85.555 1.00 17.73 102 SER A CA 1
ATOM 1555 C C . SER C 3 102 ? 82.918 46.488 86.258 1.00 19.87 102 SER A C 1
ATOM 1556 O O . SER C 3 102 ? 82.062 46.002 86.987 1.00 19.99 102 SER A O 1
ATOM 1559 N N . TYR C 3 103 ? 84.137 45.956 86.065 1.00 15.64 103 TYR A N 1
ATOM 1560 C CA . TYR C 3 103 ? 84.544 44.688 86.634 1.00 18.24 103 TYR A CA 1
ATOM 1561 C C . TYR C 3 103 ? 85.925 44.788 87.133 1.00 20.04 103 TYR A C 1
ATOM 1562 O O . TYR C 3 103 ? 86.744 45.587 86.645 1.00 20.55 103 TYR A O 1
ATOM 1571 N N . ARG C 3 104 ? 86.153 43.923 88.092 1.00 15.26 104 ARG A N 1
ATOM 1572 C CA . ARG C 3 104 ? 87.463 43.842 88.727 1.00 25.97 104 ARG A CA 1
ATOM 1573 C C . ARG C 3 104 ? 87.941 42.401 88.834 1.00 29.31 104 ARG A C 1
ATOM 1574 O O . ARG C 3 104 ? 88.952 42.181 89.472 1.00 23.23 104 ARG A O 1
ATOM 1582 N N . HIS C 3 105 ? 87.209 41.420 88.304 1.00 20.85 105 HIS A N 1
ATOM 1583 C CA . HIS C 3 105 ? 87.678 40.073 88.503 1.00 17.71 105 HIS A CA 1
ATOM 1584 C C . HIS C 3 105 ? 88.720 39.762 87.466 1.00 26.41 105 HIS A C 1
ATOM 1585 O O . HIS C 3 105 ? 89.112 40.678 86.750 1.00 22.39 105 HIS A O 1
ATOM 1592 N N . GLN C 3 106 ? 89.188 38.512 87.380 1.00 23.79 106 GLN A N 1
ATOM 1593 C CA . GLN C 3 106 ? 90.243 38.250 86.398 1.00 30.69 106 GLN A CA 1
ATOM 1594 C C . GLN C 3 106 ? 90.071 38.767 84.944 1.00 39.76 106 GLN A C 1
ATOM 1595 O O . GLN C 3 106 ? 91.001 39.283 84.320 1.00 31.34 106 GLN A O 1
ATOM 1601 N N . VAL C 3 107 ? 88.868 38.647 84.385 1.00 18.63 107 VAL A N 1
ATOM 1602 C CA . VAL C 3 107 ? 88.628 39.072 83.032 1.00 18.65 107 VAL A CA 1
ATOM 1603 C C . VAL C 3 107 ? 88.894 40.544 82.773 1.00 19.70 107 VAL A C 1
ATOM 1604 O O . VAL C 3 107 ? 89.126 40.949 81.649 1.00 24.55 107 VAL A O 1
ATOM 1608 N N . ALA C 3 108 ? 88.861 41.334 83.807 1.00 17.30 108 ALA A N 1
ATOM 1609 C CA . ALA C 3 108 ? 89.030 42.778 83.671 1.00 22.20 108 ALA A CA 1
ATOM 1610 C C . ALA C 3 108 ? 90.257 43.197 82.889 1.00 25.61 108 ALA A C 1
ATOM 1611 O O . ALA C 3 108 ? 90.333 44.252 82.259 1.00 26.61 108 ALA A O 1
ATOM 1613 N N . GLU C 3 109 ? 91.226 42.334 82.935 1.00 27.24 109 GLU A N 1
ATOM 1614 C CA . GLU C 3 109 ? 92.447 42.604 82.241 1.00 33.20 109 GLU A CA 1
ATOM 1615 C C . GLU C 3 109 ? 92.179 42.614 80.769 1.00 29.99 109 GLU A C 1
ATOM 1616 O O . GLU C 3 109 ? 92.879 43.217 79.991 1.00 32.12 109 GLU A O 1
ATOM 1627 N N . GLU C 3 110 ? 91.158 41.901 80.379 1.00 23.15 110 GLU A N 1
ATOM 1628 C CA . GLU C 3 110 ? 90.869 41.812 78.981 1.00 18.86 110 GLU A CA 1
ATOM 1629 C C . GLU C 3 110 ? 89.830 42.826 78.536 1.00 18.61 110 GLU A C 1
ATOM 1630 O O . GLU C 3 110 ? 89.409 42.839 77.395 1.00 22.41 110 GLU A O 1
ATOM 1636 N N . LEU C 3 111 ? 89.415 43.679 79.460 1.00 16.34 111 LEU A N 1
ATOM 1637 C CA . LEU C 3 111 ? 88.407 44.677 79.174 1.00 16.13 111 LEU A CA 1
ATOM 1638 C C . LEU C 3 111 ? 89.017 46.028 78.946 1.00 22.98 111 LEU A C 1
ATOM 1639 O O . LEU C 3 111 ? 90.222 46.161 78.970 1.00 23.06 111 LEU A O 1
ATOM 1644 N N . GLY C 3 112 ? 88.211 47.049 78.753 1.00 15.46 112 GLY A N 1
ATOM 1645 C CA . GLY C 3 112 ? 88.746 48.358 78.418 1.00 18.12 112 GLY A CA 1
ATOM 1646 C C . GLY C 3 112 ? 88.890 49.270 79.574 1.00 21.44 112 GLY A C 1
ATOM 1647 O O . GLY C 3 112 ? 88.425 48.962 80.664 1.00 20.78 112 GLY A O 1
ATOM 1648 N N . LYS C 3 113 ? 89.550 50.382 79.320 1.00 21.30 113 LYS A N 1
ATOM 1649 C CA . LYS C 3 113 ? 89.777 51.354 80.383 1.00 16.70 113 LYS A CA 1
ATOM 1650 C C . LYS C 3 113 ? 88.519 52.134 80.730 1.00 17.09 113 LYS A C 1
ATOM 1651 O O . LYS C 3 113 ? 87.707 52.508 79.899 1.00 23.09 113 LYS A O 1
ATOM 1657 N N . LEU C 3 114 ? 88.346 52.391 81.993 1.00 17.36 114 LEU A N 1
ATOM 1658 C CA . LEU C 3 114 ? 87.197 53.103 82.480 1.00 16.29 114 LEU A CA 1
ATOM 1659 C C . LEU C 3 114 ? 87.655 54.307 83.269 1.00 28.13 114 LEU A C 1
ATOM 1660 O O . LEU C 3 114 ? 86.969 55.332 83.239 1.00 26.15 114 LEU A O 1
ATOM 1665 N N . GLY C 3 115 ? 88.812 54.189 83.955 1.00 23.58 115 GLY A N 1
ATOM 1666 C CA . GLY C 3 115 ? 89.358 55.313 84.745 1.00 25.24 115 GLY A CA 1
ATOM 1667 C C . GLY C 3 115 ? 90.808 55.632 84.349 1.00 33.35 115 GLY A C 1
ATOM 1668 O O . GLY C 3 115 ? 91.105 55.940 83.194 1.00 26.94 115 GLY A O 1
ATOM 1669 N N . SER C 3 116 ? 91.729 55.516 85.308 1.00 29.78 116 SER A N 1
ATOM 1670 C CA . SER C 3 116 ? 93.145 55.731 85.059 1.00 31.29 116 SER A CA 1
ATOM 1671 C C . SER C 3 116 ? 93.691 54.452 84.458 1.00 34.96 116 SER A C 1
ATOM 1672 O O . SER C 3 116 ? 93.071 53.402 84.637 1.00 31.15 116 SER A O 1
ATOM 1677 N N . ILE C 3 117 ? 94.840 54.548 83.791 1.00 26.75 117 ILE A N 1
ATOM 1678 C CA . ILE C 3 117 ? 95.429 53.390 83.180 1.00 27.82 117 ILE A CA 1
ATOM 1679 C C . ILE C 3 117 ? 95.707 52.282 84.170 1.00 29.05 117 ILE A C 1
ATOM 1680 O O . ILE C 3 117 ? 95.666 51.107 83.815 1.00 34.14 117 ILE A O 1
ATOM 1685 N N . GLN C 3 118 ? 95.968 52.663 85.407 1.00 22.76 118 GLN A N 1
ATOM 1686 C CA . GLN C 3 118 ? 96.255 51.697 86.440 1.00 29.54 118 GLN A CA 1
ATOM 1687 C C . GLN C 3 118 ? 95.059 51.156 87.215 1.00 33.48 118 GLN A C 1
ATOM 1688 O O . GLN C 3 118 ? 95.180 50.156 87.910 1.00 34.38 118 GLN A O 1
ATOM 1694 N N . LYS C 3 119 ? 93.920 51.812 87.142 1.00 23.87 119 LYS A N 1
ATOM 1695 C CA . LYS C 3 119 ? 92.764 51.320 87.869 1.00 27.40 119 LYS A CA 1
ATOM 1696 C C . LYS C 3 119 ? 92.517 49.840 87.637 1.00 30.53 119 LYS A C 1
ATOM 1697 O O . LYS C 3 119 ? 92.704 49.363 86.522 1.00 25.69 119 LYS A O 1
ATOM 1703 N N . ALA C 3 120 ? 92.081 49.125 88.689 1.00 26.99 120 ALA A N 1
ATOM 1704 C CA . ALA C 3 120 ? 91.782 47.704 88.572 1.00 31.66 120 ALA A CA 1
ATOM 1705 C C . ALA C 3 120 ? 90.428 47.484 87.875 1.00 28.94 120 ALA A C 1
ATOM 1706 O O . ALA C 3 120 ? 90.163 46.515 87.165 1.00 26.30 120 ALA A O 1
ATOM 1708 N N . SER C 3 121 ? 89.541 48.424 88.074 1.00 23.78 121 SER A N 1
ATOM 1709 C CA . SER C 3 121 ? 88.222 48.297 87.502 1.00 26.77 121 SER A CA 1
ATOM 1710 C C . SER C 3 121 ? 88.266 48.637 86.058 1.00 30.02 121 SER A C 1
ATOM 1711 O O . SER C 3 121 ? 88.602 49.787 85.732 1.00 21.02 121 SER A O 1
ATOM 1714 N N . ARG C 3 122 ? 87.903 47.659 85.229 1.00 23.13 122 ARG A N 1
ATOM 1715 C CA . ARG C 3 122 ? 87.866 47.872 83.805 1.00 15.95 122 ARG A CA 1
ATOM 1716 C C . ARG C 3 122 ? 86.578 47.307 83.256 1.00 24.03 122 ARG A C 1
ATOM 1717 O O . ARG C 3 122 ? 85.835 46.667 83.984 1.00 20.53 122 ARG A O 1
ATOM 1725 N N . GLY C 3 123 ? 86.301 47.513 81.972 1.00 21.05 123 GLY A N 1
ATOM 1726 C CA . GLY C 3 123 ? 85.060 46.960 81.398 1.00 19.03 123 GLY A CA 1
ATOM 1727 C C . GLY C 3 123 ? 84.651 47.686 80.129 1.00 24.59 123 GLY A C 1
ATOM 1728 O O . GLY C 3 123 ? 85.508 48.036 79.316 1.00 25.65 123 GLY A O 1
ATOM 1729 N N . TRP C 3 124 ? 83.350 47.956 79.990 1.00 22.15 124 TRP A N 1
ATOM 1730 C CA . TRP C 3 124 ? 82.888 48.614 78.778 1.00 18.99 124 TRP A CA 1
ATOM 1731 C C . TRP C 3 124 ? 82.161 49.937 78.984 1.00 13.18 124 TRP A C 1
ATOM 1732 O O . TRP C 3 124 ? 81.630 50.233 80.047 1.00 20.09 124 TRP A O 1
ATOM 1743 N N . TRP C 3 125 ? 82.106 50.702 77.879 1.00 16.14 125 TRP A N 1
ATOM 1744 C CA . TRP C 3 125 ? 81.298 51.896 77.776 1.00 16.89 125 TRP A CA 1
A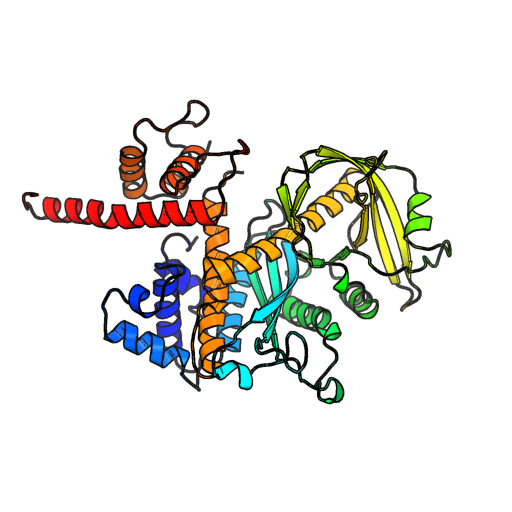TOM 1745 C C . TRP C 3 125 ? 80.136 51.423 76.888 1.00 19.51 125 TRP A C 1
ATOM 1746 O O . TRP C 3 125 ? 80.307 50.709 75.856 1.00 16.71 125 TRP A O 1
ATOM 1757 N N . VAL C 3 126 ? 78.934 51.778 77.305 1.00 16.08 126 VAL A N 1
ATOM 1758 C CA . VAL C 3 126 ? 77.760 51.337 76.529 1.00 21.11 126 VAL A CA 1
ATOM 1759 C C . VAL C 3 126 ? 76.841 52.526 76.271 1.00 16.65 126 VAL A C 1
ATOM 1760 O O . VAL C 3 126 ? 76.356 53.178 77.200 1.00 15.45 126 VAL A O 1
ATOM 1764 N N . HIS C 3 127 ? 76.652 52.835 74.994 1.00 16.98 127 HIS A N 1
ATOM 1765 C CA . HIS C 3 127 ? 75.815 53.962 74.606 1.00 15.57 127 HIS A CA 1
ATOM 1766 C C . HIS C 3 127 ? 74.461 53.394 74.207 1.00 18.35 127 HIS A C 1
ATOM 1767 O O . HIS C 3 127 ? 74.381 52.603 73.236 1.00 21.51 127 HIS A O 1
ATOM 1774 N N . SER C 3 128 ? 73.432 53.781 74.995 1.00 16.49 128 SER A N 1
ATOM 1775 C CA . SER C 3 128 ? 72.079 53.284 74.781 1.00 17.61 128 SER A CA 1
ATOM 1776 C C . SER C 3 128 ? 71.034 54.321 74.388 1.00 14.11 128 SER A C 1
ATOM 1777 O O . SER C 3 128 ? 71.095 55.494 74.756 1.00 17.11 128 SER A O 1
ATOM 1780 N N . VAL C 3 129 ? 70.028 53.789 73.695 1.00 21.99 129 VAL A N 1
ATOM 1781 C CA . VAL C 3 129 ? 68.831 54.514 73.285 1.00 25.51 129 VAL A CA 1
ATOM 1782 C C . VAL C 3 129 ? 67.641 53.739 73.836 1.00 21.81 129 VAL A C 1
ATOM 1783 O O . VAL C 3 129 ? 67.417 52.560 73.468 1.00 18.16 129 VAL A O 1
ATOM 1787 N N . LEU C 3 130 ? 66.930 54.457 74.728 1.00 18.70 130 LEU A N 1
ATOM 1788 C CA . LEU C 3 130 ? 65.738 54.009 75.434 1.00 21.52 130 LEU A CA 1
ATOM 1789 C C . LEU C 3 130 ? 64.520 54.777 74.944 1.00 21.23 130 LEU A C 1
ATOM 1790 O O . LEU C 3 130 ? 64.411 55.982 75.096 1.00 22.66 130 LEU A O 1
ATOM 1795 N N . LEU C 3 131 ? 63.619 54.033 74.327 1.00 18.16 131 LEU A N 1
ATOM 1796 C CA . LEU C 3 131 ? 62.404 54.560 73.746 1.00 19.47 131 LEU A CA 1
ATOM 1797 C C . LEU C 3 131 ? 61.222 54.587 74.734 1.00 19.18 131 LEU A C 1
ATOM 1798 O O . LEU C 3 131 ? 60.933 53.592 75.425 1.00 22.16 131 LEU A O 1
ATOM 1803 N N . LEU C 3 132 ? 60.549 55.753 74.784 1.00 16.92 132 LEU A N 1
ATOM 1804 C CA . LEU C 3 132 ? 59.380 55.999 75.616 1.00 16.94 132 LEU A CA 1
ATOM 1805 C C . LEU C 3 132 ? 58.288 56.483 74.706 1.00 23.12 132 LEU A C 1
ATOM 1806 O O . LEU C 3 132 ? 58.624 57.002 73.641 1.00 26.54 132 LEU A O 1
ATOM 1811 N N . GLU C 3 133 ? 57.023 56.278 75.093 1.00 23.59 133 GLU A N 1
ATOM 1812 C CA . GLU C 3 133 ? 55.885 56.781 74.304 1.00 20.74 133 GLU A CA 1
ATOM 1813 C C . GLU C 3 133 ? 55.674 58.143 74.911 1.00 19.60 133 GLU A C 1
ATOM 1814 O O . GLU C 3 133 ? 55.745 58.303 76.154 1.00 22.93 133 GLU A O 1
ATOM 1820 N N . ALA C 3 134 ? 55.551 59.116 74.019 1.00 24.98 134 ALA A N 1
ATOM 1821 C CA . ALA C 3 134 ? 55.486 60.494 74.437 1.00 18.58 134 ALA A CA 1
ATOM 1822 C C . ALA C 3 134 ? 54.194 61.055 75.048 1.00 42.23 134 ALA A C 1
ATOM 1823 O O . ALA C 3 134 ? 54.141 62.205 75.506 1.00 32.13 134 ALA A O 1
ATOM 1825 N N . THR C 3 135 ? 53.162 60.228 75.115 1.00 24.67 135 THR A N 1
ATOM 1826 C CA . THR C 3 135 ? 51.917 60.647 75.706 1.00 29.10 135 THR A CA 1
ATOM 1827 C C . THR C 3 135 ? 51.882 60.348 77.173 1.00 29.82 135 THR A C 1
ATOM 1828 O O . THR C 3 135 ? 51.635 61.212 77.974 1.00 30.54 135 THR A O 1
ATOM 1832 N N . THR C 3 136 ? 52.125 59.112 77.534 1.00 42.62 136 THR A N 1
ATOM 1833 C CA . THR C 3 136 ? 52.139 58.769 78.944 1.00 44.37 136 THR A CA 1
ATOM 1834 C C . THR C 3 136 ? 53.534 58.483 79.506 1.00 39.40 136 THR A C 1
ATOM 1835 O O . THR C 3 136 ? 53.724 58.258 80.685 1.00 33.02 136 THR A O 1
ATOM 1839 N N . PHE C 3 137 ? 54.523 58.605 78.627 1.00 22.25 137 PHE A N 1
ATOM 1840 C CA . PHE C 3 137 ? 55.889 58.435 79.003 1.00 25.94 137 PHE A CA 1
ATOM 1841 C C . PHE C 3 137 ? 56.209 57.012 79.455 1.00 37.58 137 PHE A C 1
ATOM 1842 O O . PHE C 3 137 ? 57.207 56.757 80.155 1.00 36.92 137 PHE A O 1
ATOM 1850 N N . ARG C 3 138 ? 55.414 56.021 79.049 1.00 27.74 138 ARG A N 1
ATOM 1851 C CA . ARG C 3 138 ? 55.797 54.689 79.509 1.00 24.72 138 ARG A CA 1
ATOM 1852 C C . ARG C 3 138 ? 57.029 54.236 78.769 1.00 27.24 138 ARG A C 1
ATOM 1853 O O . ARG C 3 138 ? 57.246 54.640 77.634 1.00 25.63 138 ARG A O 1
ATOM 1861 N N . THR C 3 139 ? 57.753 53.334 79.366 1.00 21.86 139 THR A N 1
ATOM 1862 C CA . THR C 3 139 ? 58.912 52.719 78.757 1.00 22.33 139 THR A CA 1
ATOM 1863 C C . THR C 3 139 ? 58.533 51.643 77.744 1.00 26.99 139 THR A C 1
ATOM 1864 O O . THR C 3 139 ? 57.925 50.641 78.095 1.00 27.10 139 THR A O 1
ATOM 1868 N N . VAL C 3 140 ? 58.967 51.845 76.493 1.00 22.52 140 VAL A N 1
ATOM 1869 C CA . VAL C 3 140 ? 58.730 50.946 75.367 1.00 28.42 140 VAL A CA 1
ATOM 1870 C C . VAL C 3 140 ? 59.780 49.858 75.280 1.00 29.76 140 VAL A C 1
ATOM 1871 O O . VAL C 3 140 ? 59.454 48.658 75.136 1.00 26.78 140 VAL A O 1
ATOM 1875 N N . GLY C 3 141 ? 61.046 50.305 75.336 1.00 22.99 141 GLY A N 1
ATOM 1876 C CA . GLY C 3 141 ? 62.120 49.328 75.293 1.00 24.03 141 GLY A CA 1
ATOM 1877 C C . GLY C 3 141 ? 63.390 49.858 74.710 1.00 22.50 141 GLY A C 1
ATOM 1878 O O . GLY C 3 141 ? 63.463 50.978 74.211 1.00 18.63 141 GLY A O 1
ATOM 1879 N N . LEU C 3 142 ? 64.388 49.022 74.733 1.00 14.14 142 LEU A N 1
ATOM 1880 C CA . LEU C 3 142 ? 65.638 49.477 74.150 1.00 15.25 142 LEU A CA 1
ATOM 1881 C C . LEU C 3 142 ? 65.590 49.465 72.641 1.00 22.69 142 LEU A C 1
ATOM 1882 O O . LEU C 3 142 ? 65.062 48.513 72.067 1.00 24.38 142 LEU A O 1
ATOM 1887 N N . LEU C 3 143 ? 66.189 50.480 72.007 1.00 19.53 143 LEU A N 1
ATOM 1888 C CA . LEU C 3 143 ? 66.255 50.599 70.545 1.00 17.76 143 LEU A CA 1
ATOM 1889 C C . LEU C 3 143 ? 67.652 50.362 69.970 1.00 21.82 143 LEU A C 1
ATOM 1890 O O . LEU C 3 143 ? 67.850 49.997 68.800 1.00 18.20 143 LEU A O 1
ATOM 1895 N N . HIS C 3 144 ? 68.655 50.599 70.806 1.00 17.83 144 HIS A N 1
ATOM 1896 C CA . HIS C 3 144 ? 70.015 50.414 70.365 1.00 21.38 144 HIS A CA 1
ATOM 1897 C C . HIS C 3 144 ? 70.988 50.459 71.502 1.00 16.38 144 HIS A C 1
ATOM 1898 O O . HIS C 3 144 ? 70.784 51.215 72.452 1.00 17.79 144 HIS A O 1
ATOM 1905 N N . GLN C 3 145 ? 72.066 49.681 71.322 1.00 21.90 145 GLN A N 1
ATOM 1906 C CA . GLN C 3 145 ? 73.218 49.698 72.223 1.00 25.17 145 GLN A CA 1
ATOM 1907 C C . GLN C 3 145 ? 74.516 49.625 71.415 1.00 28.24 145 GLN A C 1
ATOM 1908 O O . GLN C 3 145 ? 74.631 48.833 70.468 1.00 25.05 145 GLN A O 1
ATOM 1914 N N . GLU C 3 146 ? 75.467 50.483 71.759 1.00 18.29 146 GLU A N 1
ATOM 1915 C CA . GLU C 3 146 ? 76.773 50.384 71.136 1.00 21.20 146 GLU A CA 1
ATOM 1916 C C . GLU C 3 146 ? 77.726 50.067 72.294 1.00 26.51 146 GLU A C 1
ATOM 1917 O O . GLU C 3 146 ? 77.795 50.848 73.244 1.00 22.09 146 GLU A O 1
ATOM 1923 N N . TRP C 3 147 ? 78.453 48.938 72.273 1.00 24.47 147 TRP A N 1
ATOM 1924 C CA . TRP C 3 147 ? 79.408 48.603 73.343 1.00 18.82 147 TRP A CA 1
ATOM 1925 C C . TRP C 3 147 ? 80.837 48.726 72.820 1.00 26.63 147 TRP A C 1
ATOM 1926 O O . TRP C 3 147 ? 81.128 48.347 71.694 1.00 18.96 147 TRP A O 1
ATOM 1937 N N . TRP C 3 148 ? 81.742 49.223 73.638 1.00 22.78 148 TRP A N 1
ATOM 1938 C CA . TRP C 3 148 ? 83.133 49.309 73.220 1.00 17.09 148 TRP A CA 1
ATOM 1939 C C . TRP C 3 148 ? 84.019 49.412 74.433 1.00 22.60 148 TRP A C 1
ATOM 1940 O O . TRP C 3 148 ? 83.619 49.821 75.528 1.00 19.16 148 TRP A O 1
ATOM 1951 N N . MET C 3 149 ? 85.250 49.023 74.187 1.00 17.30 149 MET A N 1
ATOM 1952 C CA . MET C 3 149 ? 86.335 49.053 75.159 1.00 23.65 149 MET A CA 1
ATOM 1953 C C . MET C 3 149 ? 87.247 50.212 74.820 1.00 23.95 149 MET A C 1
ATOM 1954 O O . MET C 3 149 ? 87.735 50.293 73.698 1.00 20.22 149 MET A O 1
ATOM 1959 N N . ARG C 3 150 ? 87.442 51.099 75.779 1.00 21.54 150 ARG A N 1
ATOM 1960 C CA . ARG C 3 150 ? 88.264 52.240 75.523 1.00 25.74 150 ARG A CA 1
ATOM 1961 C C . ARG C 3 150 ? 89.715 51.800 75.653 1.00 31.57 150 ARG A C 1
ATOM 1962 O O . ARG C 3 150 ? 90.050 51.148 76.633 1.00 26.76 150 ARG A O 1
ATOM 1970 N N . PRO C 3 151 ? 90.582 52.112 74.679 1.00 29.35 151 PRO A N 1
ATOM 1971 C CA . PRO C 3 151 ? 91.977 51.675 74.767 1.00 26.94 151 PRO A CA 1
ATOM 1972 C C . PRO C 3 151 ? 92.756 52.470 75.808 1.00 28.94 151 PRO A C 1
ATOM 1973 O O . PRO C 3 151 ? 92.414 53.615 76.139 1.00 19.15 151 PRO A O 1
ATOM 1977 N N . ASP C 3 152 ? 93.823 51.874 76.341 1.00 26.10 152 ASP A N 1
ATOM 1978 C CA . ASP C 3 152 ? 94.608 52.603 77.340 1.00 31.39 152 ASP A CA 1
ATOM 1979 C C . ASP C 3 152 ? 95.187 53.874 76.766 1.00 32.06 152 ASP A C 1
ATOM 1980 O O . ASP C 3 152 ? 95.230 54.898 77.434 1.00 32.21 152 ASP A O 1
ATOM 1985 N N . ASP C 3 153 ? 95.611 53.762 75.517 1.00 30.25 153 ASP A N 1
ATOM 1986 C CA . ASP C 3 153 ? 96.177 54.874 74.756 1.00 31.54 153 ASP A CA 1
ATOM 1987 C C . ASP C 3 153 ? 95.181 55.307 73.688 1.00 22.75 153 ASP A C 1
ATOM 1988 O O . ASP C 3 153 ? 94.886 54.522 72.759 1.00 27.59 153 ASP A O 1
ATOM 1993 N N . PRO C 3 154 ? 94.759 56.575 73.849 1.00 24.04 154 PRO A N 1
ATOM 1994 C CA . PRO C 3 154 ? 93.826 57.233 72.980 1.00 24.15 154 PRO A CA 1
ATOM 1995 C C . PRO C 3 154 ? 94.237 57.030 71.544 1.00 49.47 154 PRO A C 1
ATOM 1996 O O . PRO C 3 154 ? 93.387 56.756 70.692 1.00 53.05 154 PRO A O 1
ATOM 2000 N N . ALA C 3 155 ? 95.562 57.115 71.313 1.00 49.20 155 ALA A N 1
ATOM 2001 C CA . ALA C 3 155 ? 96.154 56.921 69.984 1.00 38.71 155 ALA A CA 1
ATOM 2002 C C . ALA C 3 155 ? 95.699 55.609 69.365 1.00 44.41 155 ALA A C 1
ATOM 2003 O O . ALA C 3 155 ? 95.522 55.451 68.170 1.00 47.54 155 ALA A O 1
ATOM 2005 N N . ASP C 3 156 ? 95.441 54.632 70.188 1.00 29.19 156 ASP A N 1
ATOM 2006 C CA . ASP C 3 156 ? 95.001 53.413 69.601 1.00 25.93 156 ASP A CA 1
ATOM 2007 C C . ASP C 3 156 ? 93.531 53.370 69.267 1.00 36.29 156 ASP A C 1
ATOM 2008 O O . ASP C 3 156 ? 93.094 52.427 68.630 1.00 39.39 156 ASP A O 1
ATOM 2013 N N . ALA C 3 157 ? 92.763 54.365 69.695 1.00 34.09 157 ALA A N 1
ATOM 2014 C CA . ALA C 3 157 ? 91.325 54.371 69.440 1.00 31.93 157 ALA A CA 1
ATOM 2015 C C . ALA C 3 157 ? 90.950 54.286 67.957 1.00 37.13 157 ALA A C 1
ATOM 2016 O O . ALA C 3 157 ? 91.554 54.990 67.169 1.00 32.47 157 ALA A O 1
ATOM 2018 N N . ASP C 3 158 ? 89.942 53.458 67.587 1.00 42.90 158 ASP A N 1
ATOM 2019 C CA . ASP C 3 158 ? 89.480 53.283 66.204 1.00 47.58 158 ASP A CA 1
ATOM 2020 C C . ASP C 3 158 ? 88.758 54.499 65.683 1.00 54.41 158 ASP A C 1
ATOM 2021 O O . ASP C 3 158 ? 88.662 54.709 64.478 1.00 65.02 158 ASP A O 1
ATOM 2023 N N . GLU C 3 159 ? 88.253 55.289 66.616 1.00 41.82 159 GLU A N 1
ATOM 2024 C CA . GLU C 3 159 ? 87.519 56.499 66.298 1.00 43.47 159 GLU A CA 1
ATOM 2025 C C . GLU C 3 159 ? 87.221 57.322 67.540 1.00 33.79 159 GLU A C 1
ATOM 2026 O O . GLU C 3 159 ? 87.321 56.853 68.679 1.00 26.91 159 GLU A O 1
ATOM 2032 N N . LYS C 3 160 ? 86.830 58.568 67.326 1.00 25.92 160 LYS A N 1
ATOM 2033 C CA . LYS C 3 160 ? 86.500 59.399 68.462 1.00 24.90 160 LYS A CA 1
ATOM 2034 C C . LYS C 3 160 ? 85.213 58.889 69.158 1.00 33.26 160 LYS A C 1
ATOM 2035 O O . LYS C 3 160 ? 84.221 58.532 68.534 1.00 33.48 160 LYS A O 1
ATOM 2041 N N . GLU C 3 161 ? 85.173 58.858 70.473 1.00 28.30 161 GLU A N 1
ATOM 2042 C CA . GLU C 3 161 ? 83.953 58.408 71.133 1.00 29.05 161 GLU A CA 1
ATOM 2043 C C . GLU C 3 161 ? 82.789 59.366 70.861 1.00 29.52 161 GLU A C 1
ATOM 2044 O O . GLU C 3 161 ? 81.625 58.956 70.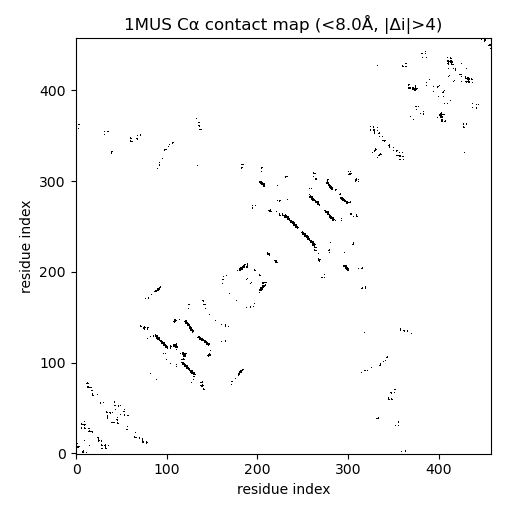910 1.00 26.04 161 GLU A O 1
ATOM 2050 N N . SER C 3 162 ? 83.084 60.636 70.543 1.00 28.33 162 SER A N 1
ATOM 2051 C CA . SER C 3 162 ? 82.013 61.603 70.283 1.00 35.15 162 SER A CA 1
ATOM 2052 C C . SER C 3 162 ? 81.117 61.171 69.135 1.00 30.39 162 SER A C 1
ATOM 2053 O O . SER C 3 162 ? 80.019 61.676 69.013 1.00 31.31 162 SER A O 1
ATOM 2056 N N . GLY C 3 163 ? 81.584 60.242 68.307 1.00 14.63 163 GLY A N 1
ATOM 2057 C CA . GLY C 3 163 ? 80.773 59.804 67.183 1.00 18.93 163 GLY A CA 1
ATOM 2058 C C . GLY C 3 163 ? 79.600 58.952 67.631 1.00 29.42 163 GLY A C 1
ATOM 2059 O O . GLY C 3 163 ? 78.729 58.607 66.838 1.00 24.04 163 GLY A O 1
ATOM 2060 N N . LYS C 3 164 ? 79.574 58.623 68.915 1.00 20.49 164 LYS A N 1
ATOM 2061 C CA . LYS C 3 164 ? 78.513 57.772 69.476 1.00 29.52 164 LYS A CA 1
ATOM 2062 C C . LYS C 3 164 ? 77.083 58.181 69.178 1.00 27.69 164 LYS A C 1
ATOM 2063 O O . LYS C 3 164 ? 76.245 57.317 68.873 1.00 24.44 164 LYS A O 1
ATOM 2069 N N . TRP C 3 165 ? 76.838 59.489 69.298 1.00 20.62 165 TRP A N 1
ATOM 2070 C CA . TRP C 3 165 ? 75.532 60.077 69.050 1.00 22.60 165 TRP A CA 1
ATOM 2071 C C . TRP C 3 165 ? 75.105 59.862 67.608 1.00 28.21 165 TRP A C 1
ATOM 2072 O O . TRP C 3 165 ? 74.010 59.420 67.257 1.00 28.04 165 TRP A O 1
ATOM 2083 N N . LEU C 3 166 ? 76.022 60.136 66.731 1.00 22.34 166 LEU A N 1
ATOM 2084 C CA . LEU C 3 166 ? 75.721 59.959 65.355 1.00 19.25 166 LEU A CA 1
ATOM 2085 C C . LEU C 3 166 ? 75.529 58.511 65.008 1.00 26.96 166 LEU A C 1
ATOM 2086 O O . LEU C 3 166 ? 74.712 58.166 64.158 1.00 25.92 166 LEU A O 1
ATOM 2091 N N . ALA C 3 167 ? 76.285 57.619 65.603 1.00 18.26 167 ALA A N 1
ATOM 2092 C CA . ALA C 3 167 ? 76.049 56.249 65.180 1.00 17.35 167 ALA A CA 1
ATOM 2093 C C . ALA C 3 167 ? 74.718 55.797 65.731 1.00 23.26 167 ALA A C 1
ATOM 2094 O O . ALA C 3 167 ? 73.997 54.939 65.194 1.00 25.78 167 ALA A O 1
ATOM 2096 N N . ALA C 3 168 ? 74.376 56.367 66.874 1.00 28.66 168 ALA A N 1
ATOM 2097 C CA . ALA C 3 168 ? 73.102 55.986 67.458 1.00 26.17 168 ALA A CA 1
ATOM 2098 C C . ALA C 3 168 ? 71.949 56.427 66.551 1.00 28.03 168 ALA A C 1
ATOM 2099 O O . ALA C 3 168 ? 70.941 55.737 66.365 1.00 20.39 168 ALA A O 1
ATOM 2101 N N . ALA C 3 169 ? 72.105 57.603 65.984 1.00 15.27 169 ALA A N 1
ATOM 2102 C CA . ALA C 3 169 ? 71.088 58.134 65.109 1.00 19.15 169 ALA A CA 1
ATOM 2103 C C . ALA C 3 169 ? 70.964 57.302 63.840 1.00 22.80 169 ALA A C 1
ATOM 2104 O O . ALA C 3 169 ? 69.868 57.038 63.336 1.00 24.29 169 ALA A O 1
ATOM 2106 N N . ALA C 3 170 ? 72.095 56.892 63.290 1.00 19.97 170 ALA A N 1
ATOM 2107 C CA . ALA C 3 170 ? 72.050 56.090 62.087 1.00 18.33 170 ALA A CA 1
ATOM 2108 C C . ALA C 3 170 ? 71.341 54.761 62.354 1.00 27.45 170 ALA A C 1
ATOM 2109 O O . ALA C 3 170 ? 70.567 54.250 61.526 1.00 20.74 170 ALA A O 1
ATOM 2111 N N . THR C 3 171 ? 71.620 54.176 63.522 1.00 24.95 171 THR A N 1
ATOM 2112 C CA . THR C 3 171 ? 70.987 52.907 63.812 1.00 24.49 171 THR A CA 1
ATOM 2113 C C . THR C 3 171 ? 69.510 53.116 64.027 1.00 17.11 171 THR A C 1
ATOM 2114 O O . THR C 3 171 ? 68.680 52.314 63.578 1.00 19.90 171 THR A O 1
ATOM 2118 N N . SER C 3 172 ? 69.189 54.200 64.727 1.00 20.27 172 SER A N 1
ATOM 2119 C CA . SER C 3 172 ? 67.781 54.453 65.024 1.00 21.77 172 SER A CA 1
ATOM 2120 C C . SER C 3 172 ? 66.928 54.582 63.774 1.00 24.67 172 SER A C 1
ATOM 2121 O O . SER C 3 172 ? 65.877 53.924 63.582 1.00 25.79 172 SER A O 1
ATOM 2124 N N . ARG C 3 173 ? 67.415 55.504 62.955 1.00 27.65 173 ARG A N 1
ATOM 2125 C CA . ARG C 3 173 ? 66.731 55.829 61.736 1.00 27.79 173 ARG A CA 1
ATOM 2126 C C . ARG C 3 173 ? 66.534 54.583 60.914 1.00 30.38 173 ARG A C 1
ATOM 2127 O O . ARG C 3 173 ? 65.461 54.366 60.364 1.00 33.61 173 ARG A O 1
ATOM 2135 N N . LEU C 3 174 ? 67.547 53.737 60.870 1.00 21.30 174 LEU A N 1
ATOM 2136 C CA . LEU C 3 174 ? 67.376 52.571 60.071 1.00 23.88 174 LEU A CA 1
ATOM 2137 C C . LEU C 3 174 ? 66.449 51.546 60.708 1.00 36.59 174 LEU A C 1
ATOM 2138 O O . LEU C 3 174 ? 65.766 50.801 60.011 1.00 25.61 174 LEU A O 1
ATOM 2143 N N . ARG C 3 175 ? 66.388 51.474 62.038 1.00 24.92 175 ARG A N 1
ATOM 2144 C CA . ARG C 3 175 ? 65.507 50.473 62.580 1.00 20.04 175 ARG A CA 1
ATOM 2145 C C . ARG C 3 175 ? 64.072 50.960 62.611 1.00 24.24 175 ARG A C 1
ATOM 2146 O O . ARG C 3 175 ? 63.120 50.170 62.495 1.00 25.11 175 ARG A O 1
ATOM 2154 N N . MET C 3 176 ? 63.912 52.266 62.799 1.00 22.16 176 MET A N 1
ATOM 2155 C CA . MET C 3 176 ? 62.559 52.856 62.880 1.00 22.99 176 MET A CA 1
ATOM 2156 C C . MET C 3 176 ? 61.899 53.202 61.550 1.00 25.92 176 MET A C 1
ATOM 2157 O O . MET C 3 176 ? 60.683 53.422 61.523 1.00 23.91 176 MET A O 1
ATOM 2162 N N . GLY C 3 177 ? 62.696 53.289 60.473 1.00 22.75 177 GLY A N 1
ATOM 2163 C CA . GLY C 3 177 ? 62.183 53.619 59.143 1.00 24.17 177 GLY A CA 1
ATOM 2164 C C . GLY C 3 177 ? 61.215 54.799 59.212 1.00 27.16 177 GLY A C 1
ATOM 2165 O O . GLY C 3 177 ? 61.500 55.774 59.878 1.00 27.65 177 GLY A O 1
ATOM 2166 N N . SER C 3 178 ? 60.068 54.695 58.541 1.00 28.79 178 SER A N 1
ATOM 2167 C CA . SER C 3 178 ? 59.047 55.747 58.484 1.00 24.47 178 SER A CA 1
ATOM 2168 C C . SER C 3 178 ? 58.562 56.186 59.841 1.00 29.96 178 SER A C 1
ATOM 2169 O O . SER C 3 178 ? 57.918 57.256 59.884 1.00 28.98 178 SER A O 1
ATOM 2172 N N . MET C 3 179 ? 58.899 55.406 60.931 1.00 23.51 179 MET A N 1
ATOM 2173 C CA . MET C 3 179 ? 58.456 55.896 62.247 1.00 19.75 179 MET A CA 1
ATOM 2174 C C . MET C 3 179 ? 59.388 56.935 62.842 1.00 23.85 179 MET A C 1
ATOM 2175 O O . MET C 3 179 ? 59.024 57.573 63.826 1.00 26.34 179 MET A O 1
ATOM 2180 N N . MET C 3 180 ? 60.576 57.094 62.245 1.00 19.30 180 MET A N 1
ATOM 2181 C CA . MET C 3 180 ? 61.552 58.054 62.780 1.00 23.31 180 MET A CA 1
ATOM 2182 C C . MET C 3 180 ? 60.982 59.447 62.942 1.00 24.32 180 MET A C 1
ATOM 2183 O O . MET C 3 180 ? 61.289 60.182 63.878 1.00 20.90 180 MET A O 1
ATOM 2188 N N . SER C 3 181 ? 60.069 59.792 62.056 1.00 25.80 181 SER A N 1
ATOM 2189 C CA . SER C 3 181 ? 59.436 61.101 62.148 1.00 23.20 181 SER A CA 1
ATOM 2190 C C . SER C 3 181 ? 58.669 61.375 63.431 1.00 24.68 181 SER A C 1
ATOM 2191 O O . SER C 3 181 ? 58.419 62.540 63.761 1.00 23.77 181 SER A O 1
ATOM 2194 N N . ASN C 3 182 ? 58.278 60.322 64.145 1.00 21.87 182 ASN A N 1
ATOM 2195 C CA . ASN C 3 182 ? 57.525 60.460 65.394 1.00 20.79 182 ASN A CA 1
ATOM 2196 C C . ASN C 3 182 ? 58.433 60.456 66.628 1.00 18.76 182 ASN A C 1
ATOM 2197 O O . ASN C 3 182 ? 57.977 60.551 67.786 1.00 18.62 182 ASN A O 1
ATOM 2202 N N . VAL C 3 183 ? 59.733 60.324 66.346 1.00 26.81 183 VAL A N 1
ATOM 2203 C CA . VAL C 3 183 ? 60.784 60.250 67.364 1.00 23.75 183 VAL A CA 1
ATOM 2204 C C . VAL C 3 183 ? 61.449 61.571 67.722 1.00 24.23 183 VAL A C 1
ATOM 2205 O O . VAL C 3 183 ? 61.814 62.313 66.845 1.00 26.29 183 VAL A O 1
ATOM 2209 N N . ILE C 3 184 ? 61.597 61.827 69.012 1.00 20.19 184 ILE A N 1
ATOM 2210 C CA . ILE C 3 184 ? 62.278 62.982 69.527 1.00 16.70 184 ILE A CA 1
ATOM 2211 C C . ILE C 3 184 ? 63.405 62.438 70.366 1.00 23.02 184 ILE A C 1
ATOM 2212 O O . ILE C 3 184 ? 63.140 61.766 71.362 1.00 15.78 184 ILE A O 1
ATOM 2217 N N . ALA C 3 185 ? 64.621 62.710 69.889 1.00 18.88 185 ALA A N 1
ATOM 2218 C CA . ALA C 3 185 ? 65.887 62.341 70.538 1.00 23.03 185 ALA A CA 1
ATOM 2219 C C . ALA C 3 185 ? 66.170 63.236 71.779 1.00 20.45 185 ALA A C 1
ATOM 2220 O O . ALA C 3 185 ? 66.118 64.488 71.687 1.00 22.29 185 ALA A O 1
ATOM 2222 N N . VAL C 3 186 ? 66.449 62.567 72.937 1.00 16.58 186 VAL A N 1
ATOM 2223 C CA . VAL C 3 186 ? 66.710 63.281 74.190 1.00 20.82 186 VAL A CA 1
ATOM 2224 C C . VAL C 3 186 ? 68.083 62.978 74.752 1.00 20.80 186 VAL A C 1
ATOM 2225 O O . VAL C 3 186 ? 68.381 61.855 75.134 1.00 18.35 186 VAL A O 1
ATOM 2229 N N . CYS C 3 187 ? 68.912 64.022 74.763 1.00 17.77 187 CYS A N 1
ATOM 2230 C CA . CYS C 3 187 ? 70.289 63.878 75.168 1.00 23.71 187 CYS A CA 1
ATOM 2231 C C . CYS C 3 187 ? 70.805 64.966 76.108 1.00 21.36 187 CYS A C 1
ATOM 2232 O O . CYS C 3 187 ? 70.427 66.140 75.997 1.00 16.88 187 CYS A O 1
ATOM 2235 N N . ASP C 3 188 ? 71.723 64.546 77.022 1.00 29.91 188 ASP A N 1
ATOM 2236 C CA . ASP C 3 188 ? 72.375 65.449 77.986 1.00 20.04 188 ASP A CA 1
ATOM 2237 C C . ASP C 3 188 ? 73.473 66.302 77.305 1.00 26.55 188 ASP A C 1
ATOM 2238 O O . ASP C 3 188 ? 73.767 66.147 76.103 1.00 20.94 188 ASP A O 1
ATOM 2243 N N . ARG C 3 189 ? 74.082 67.238 78.040 1.00 22.87 189 ARG A N 1
ATOM 2244 C CA . ARG C 3 189 ? 75.078 68.162 77.466 1.00 18.89 189 ARG A CA 1
ATOM 2245 C C . ARG C 3 189 ? 76.185 67.573 76.641 1.00 26.06 189 ARG A C 1
ATOM 2246 O O . ARG C 3 189 ? 76.790 68.270 75.841 1.00 22.72 189 ARG A O 1
ATOM 2254 N N . GLU C 3 190 ? 76.516 66.322 76.912 1.00 18.19 190 GLU A N 1
ATOM 2255 C CA . GLU C 3 190 ? 77.585 65.692 76.183 1.00 21.97 190 GLU A CA 1
ATOM 2256 C C . GLU C 3 190 ? 77.248 65.695 74.690 1.00 25.57 190 GLU A C 1
ATOM 2257 O O . GLU C 3 190 ? 78.140 65.614 73.825 1.00 23.43 190 GLU A O 1
ATOM 2263 N N . ALA C 3 191 ? 75.934 65.809 74.373 1.00 23.21 191 ALA A N 1
ATOM 2264 C CA . ALA C 3 191 ? 75.520 65.822 72.956 1.00 27.56 191 ALA A CA 1
ATOM 2265 C C . ALA C 3 191 ? 75.620 67.198 72.244 1.00 25.70 191 ALA A C 1
ATOM 2266 O O . ALA C 3 191 ? 75.299 67.373 71.051 1.00 21.39 191 ALA A O 1
ATOM 2268 N N . ASP C 3 192 ? 76.089 68.180 73.005 1.00 21.46 192 ASP A N 1
ATOM 2269 C CA . ASP C 3 192 ? 76.246 69.517 72.502 1.00 20.29 192 ASP A CA 1
ATOM 2270 C C . ASP C 3 192 ? 77.439 69.544 71.567 1.00 25.12 192 ASP A C 1
ATOM 2271 O O . ASP C 3 192 ? 78.480 70.148 71.845 1.00 27.55 192 ASP A O 1
ATOM 2276 N N . ILE C 3 193 ? 77.210 68.885 70.446 1.00 26.19 193 ILE A N 1
ATOM 2277 C CA . ILE C 3 193 ? 78.157 68.721 69.341 1.00 28.73 193 ILE A CA 1
ATOM 2278 C C . ILE C 3 193 ? 77.533 69.266 68.038 1.00 39.37 193 ILE A C 1
ATOM 2279 O O . ILE C 3 193 ? 76.471 68.756 67.622 1.00 25.85 193 ILE A O 1
ATOM 2284 N N . HIS C 3 194 ? 78.167 70.295 67.398 1.00 20.46 194 HIS A N 1
ATOM 2285 C CA . HIS C 3 194 ? 77.562 70.816 66.190 1.00 18.40 194 HIS A CA 1
ATOM 2286 C C . HIS C 3 194 ? 77.417 69.802 65.068 1.00 22.92 194 HIS A C 1
ATOM 2287 O O . HIS C 3 194 ? 76.458 69.801 64.295 1.00 23.27 194 HIS A O 1
ATOM 2294 N N . ALA C 3 195 ? 78.387 68.916 64.990 1.00 18.97 195 ALA A N 1
ATOM 2295 C CA . ALA C 3 195 ? 78.254 67.928 63.965 1.00 26.21 195 ALA A CA 1
ATOM 2296 C C . ALA C 3 195 ? 76.979 67.103 64.218 1.00 30.51 195 ALA A C 1
ATOM 2297 O O . ALA C 3 195 ? 76.262 66.747 63.287 1.00 34.59 195 ALA A O 1
ATOM 2299 N N . TYR C 3 196 ? 76.689 66.778 65.475 1.00 18.64 196 TYR A N 1
ATOM 2300 C CA . TYR C 3 196 ? 75.484 66.009 65.772 1.00 18.78 196 TYR A CA 1
ATOM 2301 C C . TYR C 3 196 ? 74.194 66.765 65.371 1.00 18.12 196 TYR A C 1
ATOM 2302 O O . TYR C 3 196 ? 73.259 66.255 64.748 1.00 21.89 196 TYR A O 1
ATOM 2311 N N . LEU C 3 197 ? 74.161 68.017 65.744 1.00 18.79 197 LEU A N 1
ATOM 2312 C CA . LEU C 3 197 ? 73.046 68.876 65.446 1.00 22.52 197 LEU A CA 1
ATOM 2313 C C . LEU C 3 197 ? 72.787 68.952 63.954 1.00 24.04 197 LEU A C 1
ATOM 2314 O O . LEU C 3 197 ? 71.669 68.873 63.458 1.00 26.56 197 LEU A O 1
ATOM 2319 N N . GLN C 3 198 ? 73.844 69.112 63.215 1.00 20.52 198 GLN A N 1
ATOM 2320 C CA . GLN C 3 198 ? 73.733 69.230 61.773 1.00 23.49 198 GLN A CA 1
ATOM 2321 C C . GLN C 3 198 ? 73.061 68.037 61.111 1.00 28.01 198 GLN A C 1
ATOM 2322 O O . GLN C 3 198 ? 72.195 68.133 60.219 1.00 24.81 198 GLN A O 1
ATOM 2328 N N . ASP C 3 199 ? 73.535 66.885 61.575 1.00 27.53 199 ASP A N 1
ATOM 2329 C CA . ASP C 3 199 ? 73.062 65.597 61.093 1.00 31.91 199 ASP A CA 1
ATOM 2330 C C . ASP C 3 199 ? 71.578 65.410 61.386 1.00 30.75 199 ASP A C 1
ATOM 2331 O O . ASP C 3 199 ? 70.840 64.904 60.564 1.00 24.85 199 ASP A O 1
ATOM 2336 N N . LYS C 3 200 ? 71.155 65.741 62.592 1.00 23.40 200 LYS A N 1
ATOM 2337 C CA . LYS C 3 200 ? 69.761 65.532 62.880 1.00 26.05 200 LYS A CA 1
ATOM 2338 C C . LYS C 3 200 ? 68.975 66.413 61.971 1.00 30.17 200 LYS A C 1
ATOM 2339 O O . LYS C 3 200 ? 67.977 65.983 61.364 1.00 23.74 200 LYS A O 1
ATOM 2345 N N . LEU C 3 201 ? 69.447 67.658 61.899 1.00 25.58 201 LEU A N 1
ATOM 2346 C CA . LEU C 3 201 ? 68.726 68.620 61.097 1.00 21.34 201 LEU A CA 1
ATOM 2347 C C . LEU C 3 201 ? 68.646 68.210 59.658 1.00 27.59 201 LEU A C 1
ATOM 2348 O O . LEU C 3 201 ? 67.575 68.268 59.010 1.00 29.19 201 LEU A O 1
ATOM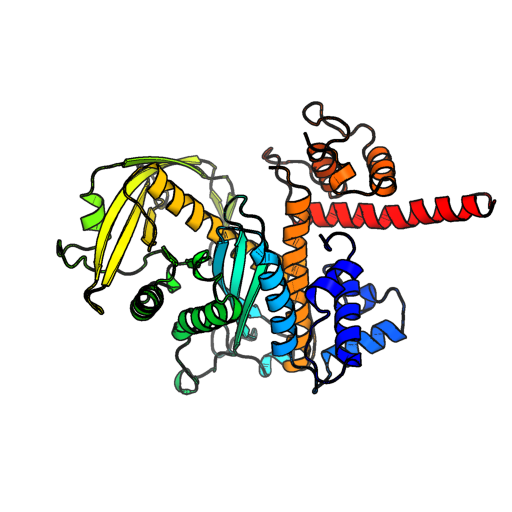 2353 N N . ALA C 3 202 ? 69.809 67.781 59.183 1.00 27.09 202 ALA A N 1
ATOM 2354 C CA . ALA C 3 202 ? 69.891 67.330 57.808 1.00 28.21 202 ALA A CA 1
ATOM 2355 C C . ALA C 3 202 ? 68.845 66.252 57.450 1.00 39.09 202 ALA A C 1
ATOM 2356 O O . ALA C 3 202 ? 68.301 66.262 56.352 1.00 42.43 202 ALA A O 1
ATOM 2358 N N . HIS C 3 203 ? 68.549 65.301 58.368 1.00 40.90 203 HIS A N 1
ATOM 2359 C CA . HIS C 3 203 ? 67.575 64.212 58.187 1.00 24.16 203 HIS A CA 1
ATOM 2360 C C . HIS C 3 203 ? 66.183 64.674 58.609 1.00 24.88 203 HIS A C 1
ATOM 2361 O O . HIS C 3 203 ? 65.212 63.921 58.725 1.00 30.99 203 HIS A O 1
ATOM 2368 N N . ASN C 3 204 ? 66.093 65.941 58.906 1.00 20.64 204 ASN A N 1
ATOM 2369 C CA . ASN C 3 204 ? 64.821 66.378 59.344 1.00 18.43 204 ASN A CA 1
ATOM 2370 C C . ASN C 3 204 ? 64.375 65.606 60.583 1.00 32.76 204 ASN A C 1
ATOM 2371 O O . ASN C 3 204 ? 63.201 65.353 60.817 1.00 27.19 204 ASN A O 1
ATOM 2376 N N . GLU C 3 205 ? 65.317 65.259 61.442 1.00 22.95 205 GLU A N 1
ATOM 2377 C CA . GLU C 3 205 ? 64.957 64.538 62.639 1.00 24.87 205 GLU A CA 1
ATOM 2378 C C . GLU C 3 205 ? 64.794 65.420 63.859 1.00 28.20 205 GLU A C 1
ATOM 2379 O O . GLU C 3 205 ? 65.340 66.489 63.945 1.00 23.40 205 GLU A O 1
ATOM 2385 N N . ARG C 3 206 ? 64.012 64.970 64.821 1.00 21.27 206 ARG A N 1
ATOM 2386 C CA . ARG C 3 206 ? 63.697 65.719 66.028 1.00 19.83 206 ARG A CA 1
ATOM 2387 C C . ARG C 3 206 ? 64.566 65.393 67.244 1.00 25.21 206 ARG A C 1
ATOM 2388 O O . ARG C 3 206 ? 65.061 64.280 67.439 1.00 23.80 206 ARG A O 1
ATOM 2396 N N . PHE C 3 207 ? 64.749 66.406 68.070 1.00 22.28 207 PHE A N 1
ATOM 2397 C CA . PHE C 3 207 ? 65.596 66.283 69.233 1.00 20.12 207 PHE A CA 1
ATOM 2398 C C . PHE C 3 207 ? 65.437 67.398 70.257 1.00 22.11 207 PHE A C 1
ATOM 2399 O O . PHE C 3 207 ? 64.915 68.488 69.950 1.00 20.42 207 PHE A O 1
ATOM 2407 N N . VAL C 3 208 ? 65.921 67.062 71.484 1.00 21.12 208 VAL A N 1
ATOM 2408 C CA . VAL C 3 208 ? 66.007 67.937 72.653 1.00 24.84 208 VAL A CA 1
ATOM 2409 C C . VAL C 3 208 ? 67.375 67.633 73.256 1.00 24.63 208 VAL A C 1
ATOM 2410 O O . VAL C 3 208 ? 67.587 66.538 73.767 1.00 22.51 208 VAL A O 1
ATOM 2414 N N . VAL C 3 209 ? 68.321 68.569 73.118 1.00 20.66 209 VAL A N 1
ATOM 2415 C CA . VAL C 3 209 ? 69.706 68.401 73.599 1.00 21.28 209 VAL A CA 1
ATOM 2416 C C . VAL C 3 209 ? 70.033 69.520 74.584 1.00 24.02 209 VAL A C 1
ATOM 2417 O O . VAL C 3 209 ? 69.798 70.707 74.306 1.00 22.94 209 VAL A O 1
ATOM 2421 N N . ARG C 3 210 ? 70.549 69.171 75.737 1.00 20.82 210 ARG A N 1
ATOM 2422 C CA . ARG C 3 210 ? 70.886 70.242 76.650 1.00 15.68 210 ARG A CA 1
ATOM 2423 C C . ARG C 3 210 ? 72.170 70.966 76.182 1.00 32.02 210 ARG A C 1
ATOM 2424 O O . ARG C 3 210 ? 73.116 70.363 75.665 1.00 23.03 210 ARG A O 1
ATOM 2432 N N . SER C 3 211 ? 72.246 72.284 76.327 1.00 29.28 211 SER A N 1
ATOM 2433 C CA . SER C 3 211 ? 73.441 72.992 75.890 1.00 28.40 211 SER A CA 1
ATOM 2434 C C . SER C 3 211 ? 74.525 73.079 76.978 1.00 20.34 211 SER A C 1
ATOM 2435 O O . SER C 3 211 ? 74.248 73.294 78.156 1.00 22.75 211 SER A O 1
ATOM 2438 N N . LYS C 3 212 ? 75.777 72.936 76.547 1.00 24.81 212 LYS A N 1
ATOM 2439 C CA . LYS C 3 212 ? 76.931 73.002 77.444 1.00 19.87 212 LYS A CA 1
ATOM 2440 C C . LYS C 3 212 ? 77.849 74.194 77.141 1.00 32.73 212 LYS A C 1
ATOM 2441 O O . LYS C 3 212 ? 78.250 75.014 77.969 1.00 38.72 212 LYS A O 1
ATOM 2447 N N . HIS C 3 213 ? 78.214 74.275 75.894 1.00 34.86 213 HIS A N 1
ATOM 2448 C CA . HIS C 3 213 ? 79.140 75.298 75.484 1.00 29.89 213 HIS A CA 1
ATOM 2449 C C . HIS C 3 213 ? 78.584 76.631 75.152 1.00 21.11 213 HIS A C 1
ATOM 2450 O O . HIS C 3 213 ? 77.507 76.845 74.585 1.00 20.60 213 HIS A O 1
ATOM 2457 N N . PRO C 3 214 ? 79.448 77.553 75.423 1.00 39.67 214 PRO A N 1
ATOM 2458 C CA . PRO C 3 214 ? 79.038 78.875 75.074 1.00 41.45 214 PRO A CA 1
ATOM 2459 C C . PRO C 3 214 ? 79.062 78.933 73.537 1.00 33.66 214 PRO A C 1
ATOM 2460 O O . PRO C 3 214 ? 80.114 78.824 72.916 1.00 39.61 214 PRO A O 1
ATOM 2464 N N . ARG C 3 215 ? 77.892 79.058 72.908 1.00 35.26 215 ARG A N 1
ATOM 2465 C CA . ARG C 3 215 ? 77.773 79.173 71.440 1.00 27.50 215 ARG A CA 1
ATOM 2466 C C . ARG C 3 215 ? 77.201 80.553 71.118 1.00 25.29 215 ARG A C 1
ATOM 2467 O O . ARG C 3 215 ? 76.515 81.131 71.953 1.00 22.51 215 ARG A O 1
ATOM 2475 N N . LYS C 3 216 ? 77.473 81.092 69.917 1.00 27.71 216 LYS A N 1
ATOM 2476 C CA . LYS C 3 216 ? 76.917 82.393 69.540 1.00 29.79 216 LYS A CA 1
ATOM 2477 C C . LYS C 3 216 ? 75.765 82.258 68.596 1.00 18.13 216 LYS A C 1
ATOM 2478 O O . LYS C 3 216 ? 75.802 81.410 67.681 1.00 19.68 216 LYS A O 1
ATOM 2484 N N . ASP C 3 217 ? 74.810 83.151 68.825 1.00 25.59 217 ASP A N 1
ATOM 2485 C CA . ASP C 3 217 ? 73.656 83.242 67.963 1.00 23.12 217 ASP A CA 1
ATOM 2486 C C . ASP C 3 217 ? 74.009 84.229 66.879 1.00 25.53 217 ASP A C 1
ATOM 2487 O O . ASP C 3 217 ? 74.182 85.424 67.131 1.00 29.95 217 ASP A O 1
ATOM 2492 N N . VAL C 3 218 ? 74.089 83.654 65.698 1.00 34.96 218 VAL A N 1
ATOM 2493 C CA . VAL C 3 218 ? 74.463 84.353 64.509 1.00 39.23 218 VAL A CA 1
ATOM 2494 C C . VAL C 3 218 ? 73.674 85.626 64.262 1.00 52.02 218 VAL A C 1
ATOM 2495 O O . VAL C 3 218 ? 74.237 86.682 63.973 1.00 56.01 218 VAL A O 1
ATOM 2499 N N . GLU C 3 219 ? 72.363 85.543 64.384 1.00 50.70 219 GLU A N 1
ATOM 2500 C CA . GLU C 3 219 ? 71.614 86.741 64.130 1.00 44.32 219 GLU A CA 1
ATOM 2501 C C . GLU C 3 219 ? 71.919 87.880 65.074 1.00 44.63 219 GLU A C 1
ATOM 2502 O O . GLU C 3 219 ? 72.261 88.958 64.641 1.00 62.28 219 GLU A O 1
ATOM 2508 N N . SER C 3 220 ? 71.826 87.654 66.367 1.00 38.80 220 SER A N 1
ATOM 2509 C CA . SER C 3 220 ? 72.054 88.710 67.326 1.00 26.50 220 SER A CA 1
ATOM 2510 C C . SER C 3 220 ? 73.477 88.803 67.648 1.00 44.15 220 SER A C 1
ATOM 2511 O O . SER C 3 220 ? 73.884 89.762 68.266 1.00 47.46 220 SER A O 1
ATOM 2514 N N . GLY C 3 221 ? 74.211 87.776 67.296 1.00 37.43 221 GLY A N 1
ATOM 2515 C CA . GLY C 3 221 ? 75.629 87.840 67.611 1.00 38.46 221 GLY A CA 1
ATOM 2516 C C . GLY C 3 221 ? 75.989 87.776 69.105 1.00 55.38 221 GLY A C 1
ATOM 2517 O O . GLY C 3 221 ? 77.148 88.012 69.488 1.00 47.21 221 GLY A O 1
ATOM 2518 N N . LEU C 3 222 ? 75.012 87.433 69.958 1.00 35.51 222 LEU A N 1
ATOM 2519 C CA . LEU C 3 222 ? 75.270 87.308 71.370 1.00 23.80 222 LEU A CA 1
ATOM 2520 C C . LEU C 3 222 ? 75.395 85.830 71.678 1.00 38.44 222 LEU A C 1
ATOM 2521 O O . LEU C 3 222 ? 75.107 84.963 70.826 1.00 33.71 222 LEU A O 1
ATOM 2526 N N . TYR C 3 223 ? 75.778 85.518 72.916 1.00 47.99 223 TYR A N 1
ATOM 2527 C CA . TYR C 3 223 ? 75.839 84.111 73.304 1.00 44.17 223 TYR A CA 1
ATOM 2528 C C . TYR C 3 223 ? 74.410 83.623 73.542 1.00 42.99 223 TYR A C 1
ATOM 2529 O O . TYR C 3 223 ? 73.584 84.436 73.960 1.00 30.23 223 TYR A O 1
ATOM 2538 N N . LEU C 3 224 ? 74.133 82.339 73.241 1.00 32.72 224 LEU A N 1
ATOM 2539 C CA . LEU C 3 224 ? 72.801 81.760 73.397 1.00 28.35 224 LEU A CA 1
ATOM 2540 C C . LEU C 3 224 ? 72.143 82.236 74.687 1.00 25.26 224 LEU A C 1
ATOM 2541 O O . LEU C 3 224 ? 71.050 82.789 74.701 1.00 26.21 224 LEU A O 1
ATOM 2546 N N . TYR C 3 225 ? 72.820 82.004 75.803 1.00 29.60 225 TYR A N 1
ATOM 2547 C CA . TYR C 3 225 ? 72.274 82.432 77.080 1.00 32.43 225 TYR A CA 1
ATOM 2548 C C . TYR C 3 225 ? 71.784 83.887 77.027 1.00 42.75 225 TYR A C 1
ATOM 2549 O O . TYR C 3 225 ? 70.630 84.194 77.302 1.00 38.15 225 TYR A O 1
ATOM 2558 N N . ASP C 3 226 ? 72.669 84.802 76.640 1.00 41.20 226 ASP A N 1
ATOM 2559 C CA . ASP C 3 226 ? 72.329 86.219 76.552 1.00 33.97 226 ASP A CA 1
ATOM 2560 C C . ASP C 3 226 ? 71.210 86.518 75.605 1.00 28.05 226 ASP A C 1
ATOM 2561 O O . ASP C 3 226 ? 70.295 87.251 75.930 1.00 25.88 226 ASP A O 1
ATOM 2566 N N . HIS C 3 227 ? 71.292 85.964 74.409 1.00 24.66 227 HIS A N 1
ATOM 2567 C CA . HIS C 3 227 ? 70.241 86.240 73.482 1.00 23.75 227 HIS A CA 1
ATOM 2568 C C . HIS C 3 227 ? 68.883 85.838 74.062 1.00 30.75 227 HIS A C 1
ATOM 2569 O O . HIS C 3 227 ? 67.839 86.471 73.863 1.00 29.29 227 HIS A O 1
ATOM 2576 N N . LEU C 3 228 ? 68.926 84.744 74.814 1.00 37.26 228 LEU A N 1
ATOM 2577 C CA . LEU C 3 228 ? 67.742 84.182 75.445 1.00 42.86 228 LEU A CA 1
ATOM 2578 C C . LEU C 3 228 ? 67.212 85.033 76.604 1.00 44.04 228 LEU A C 1
ATOM 2579 O O . LEU C 3 228 ? 66.002 85.183 76.806 1.00 33.53 228 LEU A O 1
ATOM 2584 N N . LYS C 3 229 ? 68.136 85.615 77.362 1.00 40.75 229 LYS A N 1
ATOM 2585 C CA . LYS C 3 229 ? 67.744 86.450 78.474 1.00 35.47 229 LYS A CA 1
ATOM 2586 C C . LYS C 3 229 ? 67.036 87.696 77.987 1.00 34.77 229 LYS A C 1
ATOM 2587 O O . LYS C 3 229 ? 66.319 88.357 78.709 1.00 39.14 229 LYS A O 1
ATOM 2593 N N . ASN C 3 230 ? 67.265 88.010 76.735 1.00 35.74 230 ASN A N 1
ATOM 2594 C CA . ASN C 3 230 ? 66.665 89.167 76.135 1.00 38.42 230 ASN A CA 1
ATOM 2595 C C . ASN C 3 230 ? 65.271 88.868 75.709 1.00 45.79 230 ASN A C 1
ATOM 2596 O O . ASN C 3 230 ? 64.511 89.784 75.434 1.00 49.44 230 ASN A O 1
ATOM 2601 N N . GLN C 3 231 ? 64.954 87.588 75.596 1.00 35.71 231 GLN A N 1
ATOM 2602 C CA . GLN C 3 231 ? 63.612 87.274 75.174 1.00 27.06 231 GLN A CA 1
ATOM 2603 C C . GLN C 3 231 ? 62.640 87.490 76.309 1.00 33.25 231 GLN A C 1
ATOM 2604 O O . GLN C 3 231 ? 62.936 87.364 77.495 1.00 39.18 231 GLN A O 1
ATOM 2610 N N . PRO C 3 232 ? 61.449 87.855 75.923 1.00 31.54 232 PRO A N 1
ATOM 2611 C CA . PRO C 3 232 ? 60.423 88.121 76.880 1.00 30.74 232 PRO A CA 1
ATOM 2612 C C . PRO C 3 232 ? 60.086 86.880 77.668 1.00 39.45 232 PRO A C 1
ATOM 2613 O O . PRO C 3 232 ? 60.088 85.768 77.120 1.00 48.62 232 PRO A O 1
ATOM 2617 N N . GLU C 3 233 ? 59.775 87.064 78.947 1.00 36.91 233 GLU A N 1
ATOM 2618 C CA . GLU C 3 233 ? 59.392 85.902 79.735 1.00 30.62 233 GLU A CA 1
ATOM 2619 C C . GLU C 3 233 ? 58.031 85.359 79.258 1.00 32.13 233 GLU A C 1
ATOM 2620 O O . GLU C 3 233 ? 57.104 86.126 79.024 1.00 42.57 233 GLU A O 1
ATOM 2626 N N . LEU C 3 234 ? 57.906 84.031 79.095 1.00 31.93 234 LEU A N 1
ATOM 2627 C CA . LEU C 3 234 ? 56.665 83.382 78.669 1.00 30.17 234 LEU A CA 1
ATOM 2628 C C . LEU C 3 234 ? 55.746 83.082 79.838 1.00 32.00 234 LEU A C 1
ATOM 2629 O O . LEU C 3 234 ? 54.527 82.917 79.660 1.00 29.06 234 LEU A O 1
ATOM 2634 N N . GLY C 3 235 ? 56.381 82.982 81.014 1.00 32.47 235 GLY A N 1
ATOM 2635 C CA . GLY C 3 235 ? 55.760 82.690 82.302 1.00 32.78 235 GLY A CA 1
ATOM 2636 C C . GLY C 3 235 ? 56.788 81.869 83.041 1.00 51.05 235 GLY A C 1
ATOM 2637 O O . GLY C 3 235 ? 57.964 82.219 83.066 1.00 60.87 235 GLY A O 1
ATOM 2638 N N . GLY C 3 236 ? 56.413 80.745 83.598 1.00 47.79 236 GLY A N 1
ATOM 2639 C CA . GLY C 3 236 ? 57.475 79.999 84.235 1.00 44.91 236 GLY A CA 1
ATOM 2640 C C . GLY C 3 236 ? 56.965 78.727 84.829 1.00 36.30 236 GLY A C 1
ATOM 2641 O O . GLY C 3 236 ? 55.974 78.179 84.398 1.00 39.05 236 GLY A O 1
ATOM 2642 N N . TYR C 3 237 ? 57.666 78.236 85.821 1.00 30.56 237 TYR A N 1
ATOM 2643 C CA . TYR C 3 237 ? 57.184 77.045 86.438 1.00 28.69 237 TYR A CA 1
ATOM 2644 C C . TYR C 3 237 ? 57.819 76.771 87.750 1.00 26.99 237 TYR A C 1
ATOM 2645 O O . TYR C 3 237 ? 58.824 77.366 88.122 1.00 43.64 237 TYR A O 1
ATOM 2654 N N . GLN C 3 238 ? 57.185 75.880 88.476 1.00 31.33 238 GLN A N 1
ATOM 2655 C CA . GLN C 3 238 ? 57.753 75.539 89.753 1.00 42.07 238 GLN A CA 1
ATOM 2656 C C . GLN C 3 238 ? 58.121 74.087 89.865 1.00 50.19 238 GLN A C 1
ATOM 2657 O O . GLN C 3 238 ? 57.461 73.218 89.282 1.00 44.16 238 GLN A O 1
ATOM 2663 N N . ILE C 3 239 ? 59.167 73.884 90.662 1.00 38.76 239 ILE A N 1
ATOM 2664 C CA . ILE C 3 239 ? 59.639 72.560 90.980 1.00 30.01 239 ILE A CA 1
ATOM 2665 C C . ILE C 3 239 ? 59.819 72.373 92.484 1.00 38.16 239 ILE A C 1
ATOM 2666 O O . ILE C 3 239 ? 60.302 73.232 93.239 1.00 31.05 239 ILE A O 1
ATOM 2671 N N . SER C 3 240 ? 59.385 71.197 92.892 1.00 40.52 240 SER A N 1
ATOM 2672 C CA . SER C 3 240 ? 59.504 70.730 94.249 1.00 42.83 240 SER A CA 1
ATOM 2673 C C . SER C 3 240 ? 60.783 69.902 94.294 1.00 37.71 240 SER A C 1
ATOM 2674 O O . SER C 3 240 ? 60.834 68.798 93.738 1.00 45.33 240 SER A O 1
ATOM 2677 N N . ILE C 3 241 ? 61.827 70.475 94.900 1.00 28.07 241 ILE A N 1
ATOM 2678 C CA . ILE C 3 241 ? 63.091 69.760 95.056 1.00 35.23 241 ILE A CA 1
ATOM 2679 C C . ILE C 3 241 ? 63.077 68.967 96.388 1.00 43.56 241 ILE A C 1
ATOM 2680 O O . ILE C 3 241 ? 63.006 69.560 97.458 1.00 42.11 241 ILE A O 1
ATOM 2685 N N . PRO C 3 242 ? 63.071 67.635 96.358 1.00 39.91 242 PRO A N 1
ATOM 2686 C CA . PRO C 3 242 ? 62.975 66.869 97.588 1.00 28.89 242 PRO A CA 1
ATOM 2687 C C . PRO C 3 242 ? 64.246 66.778 98.373 1.00 24.81 242 PRO A C 1
ATOM 2688 O O . PRO C 3 242 ? 65.362 66.955 97.867 1.00 26.49 242 PRO A O 1
ATOM 2692 N N . GLN C 3 243 ? 64.030 66.483 99.642 1.00 21.21 243 GLN A N 1
ATOM 2693 C CA . GLN C 3 243 ? 65.122 66.340 100.573 1.00 21.16 243 GLN A CA 1
ATOM 2694 C C . GLN C 3 243 ? 65.982 65.156 100.201 1.00 21.63 243 GLN A C 1
ATOM 2695 O O . GLN C 3 243 ? 65.526 64.152 99.688 1.00 25.59 243 GLN A O 1
ATOM 2701 N N . LYS C 3 244 ? 67.233 65.233 100.530 1.00 22.70 244 LYS A N 1
ATOM 2702 C CA . LYS C 3 244 ? 68.107 64.109 100.311 1.00 23.62 244 LYS A CA 1
ATOM 2703 C C . LYS C 3 244 ? 69.382 64.350 101.090 1.00 28.50 244 LYS A C 1
ATOM 2704 O O . LYS C 3 244 ? 69.655 65.505 101.446 1.00 26.42 244 LYS A O 1
ATOM 2710 N N . GLY C 3 245 ? 70.132 63.281 101.370 1.00 27.23 245 GLY A N 1
ATOM 2711 C CA . GLY C 3 245 ? 71.407 63.448 102.070 1.00 21.52 245 GLY A CA 1
ATOM 2712 C C . GLY C 3 245 ? 72.430 63.610 100.949 1.00 23.56 245 GLY A C 1
ATOM 2713 O O . GLY C 3 245 ? 72.227 63.102 99.845 1.00 27.83 245 GLY A O 1
ATOM 2714 N N . VAL C 3 246 ? 73.519 64.302 101.179 1.00 32.97 246 VAL A N 1
ATOM 2715 C CA . VAL C 3 246 ? 74.499 64.439 100.111 1.00 40.19 246 VAL A CA 1
ATOM 2716 C C . VAL C 3 246 ? 75.899 64.121 100.626 1.00 46.95 246 VAL A C 1
ATOM 2717 O O . VAL C 3 246 ? 76.228 64.416 101.778 1.00 53.45 246 VAL A O 1
ATOM 2721 N N . VAL C 3 247 ? 76.719 63.502 99.776 1.00 45.19 247 VAL A N 1
ATOM 2722 C CA . VAL C 3 247 ? 78.102 63.156 100.124 1.00 53.68 247 VAL A CA 1
ATOM 2723 C C . VAL C 3 247 ? 79.066 63.535 99.016 1.00 50.41 247 VAL A C 1
ATOM 2724 O O . VAL C 3 247 ? 78.916 63.162 97.839 1.00 39.88 247 VAL A O 1
ATOM 2728 N N . ASP C 3 248 ? 80.099 64.266 99.361 1.00 46.01 248 ASP A N 1
ATOM 2729 C CA . ASP C 3 248 ? 80.999 64.631 98.284 1.00 48.60 248 ASP A CA 1
ATOM 2730 C C . ASP C 3 248 ? 82.012 63.564 97.895 1.00 59.44 248 ASP A C 1
ATOM 2731 O O . ASP C 3 248 ? 81.922 62.419 98.357 1.00 50.47 248 ASP A O 1
ATOM 2736 N N . LYS C 3 249 ? 82.954 63.993 97.027 1.00 66.63 249 LYS A N 1
ATOM 2737 C CA . LYS C 3 249 ? 84.063 63.197 96.510 1.00 63.19 249 LYS A CA 1
ATOM 2738 C C . LYS C 3 249 ? 84.956 62.776 97.678 1.00 67.81 249 LYS A C 1
ATOM 2739 O O . LYS C 3 249 ? 85.471 61.655 97.780 1.00 59.67 249 LYS A O 1
ATOM 2745 N N . ARG C 3 250 ? 85.081 63.709 98.615 1.00 59.29 250 ARG A N 1
ATOM 2746 C CA . ARG C 3 250 ? 85.838 63.476 99.822 1.00 58.88 250 ARG A CA 1
ATOM 2747 C C . ARG C 3 250 ? 85.063 62.726 100.946 1.00 76.61 250 ARG A C 1
ATOM 2748 O O . ARG C 3 250 ? 85.643 62.221 101.908 1.00 81.11 250 ARG A O 1
ATOM 2756 N N . GLY C 3 251 ? 83.736 62.603 100.849 1.00 68.07 251 GLY A N 1
ATOM 2757 C CA . GLY C 3 251 ? 82.990 61.882 101.863 1.00 66.92 251 GLY A CA 1
ATOM 2758 C C . GLY C 3 251 ? 82.357 62.738 102.954 1.00 70.07 251 GLY A C 1
ATOM 2759 O O . GLY C 3 251 ? 81.826 62.169 103.916 1.00 60.02 251 GLY A O 1
ATOM 2760 N N . LYS C 3 252 ? 82.431 64.084 102.817 1.00 64.60 252 LYS A N 1
ATOM 2761 C CA . LYS C 3 252 ? 81.802 64.983 103.791 1.00 58.33 252 LYS A CA 1
ATOM 2762 C C . LYS C 3 252 ? 80.327 64.809 103.525 1.00 50.53 252 LYS A C 1
ATOM 2763 O O . LYS C 3 252 ? 79.900 64.738 102.368 1.00 46.45 252 LYS A O 1
ATOM 2769 N N . ARG C 3 253 ? 79.560 64.698 104.578 1.00 40.18 253 ARG A N 1
ATOM 2770 C CA . ARG C 3 253 ? 78.157 64.532 104.340 1.00 31.34 253 ARG A CA 1
ATOM 2771 C C . ARG C 3 253 ? 77.403 65.766 104.751 1.00 41.07 253 ARG A C 1
ATOM 2772 O O . ARG C 3 253 ? 77.734 66.453 105.702 1.00 47.75 253 ARG A O 1
ATOM 2780 N N . LYS C 3 254 ? 76.360 66.063 104.026 1.00 36.32 254 LYS A N 1
ATOM 2781 C CA . LYS C 3 254 ? 75.596 67.222 104.402 1.00 37.59 254 LYS A CA 1
ATOM 2782 C C . LYS C 3 254 ? 74.172 67.065 103.924 1.00 29.85 254 LYS A C 1
ATOM 2783 O O . LYS C 3 254 ? 73.926 66.339 102.963 1.00 41.13 254 LYS A O 1
ATOM 2789 N N . ASN C 3 255 ? 73.239 67.764 104.577 1.00 29.84 255 ASN A N 1
ATOM 2790 C CA . ASN C 3 255 ? 71.845 67.673 104.190 1.00 20.66 255 ASN A CA 1
ATOM 2791 C C . ASN C 3 255 ? 71.439 68.612 103.070 1.00 32.59 255 ASN A C 1
ATOM 2792 O O . ASN C 3 255 ? 71.958 69.741 102.938 1.00 36.22 255 ASN A O 1
ATOM 2797 N N . ARG C 3 256 ? 70.481 68.131 102.267 1.00 28.85 256 ARG A N 1
ATOM 2798 C CA . ARG C 3 256 ? 69.898 68.962 101.225 1.00 29.43 256 ARG A CA 1
ATOM 2799 C C . ARG C 3 256 ? 68.420 68.975 101.490 1.00 20.65 256 ARG A C 1
ATOM 2800 O O . ARG C 3 256 ? 67.677 68.105 101.070 1.00 31.96 256 ARG A O 1
ATOM 2808 N N . PRO C 3 257 ? 68.010 69.931 102.267 1.00 27.76 257 PRO A N 1
ATOM 2809 C CA . PRO C 3 257 ? 66.612 70.018 102.619 1.00 26.65 257 PRO A CA 1
ATOM 2810 C C . PRO C 3 257 ? 65.684 70.267 101.424 1.00 26.34 257 PRO A C 1
ATOM 2811 O O . PRO C 3 257 ? 66.046 70.819 100.394 1.00 29.69 257 PRO A O 1
ATOM 2815 N N . ALA C 3 258 ? 64.449 69.833 101.536 1.00 25.12 258 ALA A N 1
ATOM 2816 C CA . ALA C 3 258 ? 63.535 70.044 100.458 1.00 23.56 258 ALA A CA 1
ATOM 2817 C C . ALA C 3 258 ? 63.240 71.533 100.227 1.00 37.48 258 ALA A C 1
ATOM 2818 O O . ALA C 3 258 ? 63.342 72.346 101.149 1.00 35.60 258 ALA A O 1
ATOM 2820 N N . ARG C 3 259 ? 62.826 71.855 98.989 1.00 29.04 259 ARG A N 1
ATOM 2821 C CA . ARG C 3 259 ? 62.468 73.213 98.602 1.00 30.76 259 ARG A CA 1
ATOM 2822 C C . ARG C 3 259 ? 61.768 73.293 97.251 1.00 35.93 259 ARG A C 1
ATOM 2823 O O . ARG C 3 259 ? 61.911 72.438 96.373 1.00 38.43 259 ARG A O 1
ATOM 2831 N N . LYS C 3 260 ? 61.007 74.377 97.113 1.00 39.87 260 LYS A N 1
ATOM 2832 C CA . LYS C 3 260 ? 60.272 74.699 95.906 1.00 37.15 260 LYS A CA 1
ATOM 2833 C C . LYS C 3 260 ? 61.062 75.728 95.145 1.00 41.68 260 LYS A C 1
ATOM 2834 O O . LYS C 3 260 ? 61.385 76.782 95.679 1.00 39.05 260 LYS A O 1
ATOM 2840 N N . ALA C 3 261 ? 61.384 75.421 93.900 1.00 37.75 261 ALA A N 1
ATOM 2841 C CA . ALA C 3 261 ? 62.125 76.355 93.058 1.00 43.21 261 ALA A CA 1
ATOM 2842 C C . ALA C 3 261 ? 61.211 77.007 92.001 1.00 41.73 261 ALA A C 1
ATOM 2843 O O . ALA C 3 261 ? 60.377 76.332 91.385 1.00 35.98 261 ALA A O 1
ATOM 2845 N N . SER C 3 262 ? 61.375 78.316 91.776 1.00 35.43 262 SER A N 1
ATOM 2846 C CA . SER C 3 262 ? 60.577 79.005 90.766 1.00 30.06 262 SER A CA 1
ATOM 2847 C C . SER C 3 262 ? 61.470 79.368 89.617 1.00 27.92 262 SER A C 1
ATOM 2848 O O . SER C 3 262 ? 62.547 79.950 89.780 1.00 33.23 262 SER A O 1
ATOM 2851 N N . LEU C 3 263 ? 61.026 78.985 88.440 1.00 35.53 263 LEU A N 1
ATOM 2852 C CA . LEU C 3 263 ? 61.829 79.217 87.247 1.00 39.27 263 LEU A CA 1
ATOM 2853 C C . LEU C 3 263 ? 61.178 80.081 86.192 1.00 33.30 263 LEU A C 1
ATOM 2854 O O . LEU C 3 263 ? 59.985 79.955 85.927 1.00 32.06 263 LEU A O 1
ATOM 2859 N N . SER C 3 264 ? 61.971 80.924 85.543 1.00 37.33 264 SER A N 1
ATOM 2860 C CA . SER C 3 264 ? 61.374 81.676 84.456 1.00 41.77 264 SER A CA 1
ATOM 2861 C C . SER C 3 264 ? 61.692 80.911 83.174 1.00 40.94 264 SER A C 1
ATOM 2862 O O . SER C 3 264 ? 62.672 80.168 83.108 1.00 34.47 264 SER A O 1
ATOM 2865 N N . LEU C 3 265 ? 60.831 81.101 82.194 1.00 34.36 265 LEU A N 1
ATOM 2866 C CA . LEU C 3 265 ? 60.891 80.446 80.922 1.00 34.96 265 LEU A CA 1
ATOM 2867 C C . LEU C 3 265 ? 60.885 81.447 79.806 1.00 39.37 265 LEU A C 1
ATOM 2868 O O . LEU C 3 265 ? 59.995 82.277 79.727 1.00 36.89 265 LEU A O 1
ATOM 2873 N N . ARG C 3 266 ? 61.879 81.333 78.937 1.00 32.58 266 ARG A N 1
ATOM 2874 C CA . ARG C 3 266 ? 62.030 82.171 77.761 1.00 34.13 266 ARG A CA 1
ATOM 2875 C C . ARG C 3 266 ? 62.353 81.222 76.605 1.00 32.93 266 ARG A C 1
ATOM 2876 O O . ARG C 3 266 ? 62.813 80.122 76.871 1.00 33.07 266 ARG A O 1
ATOM 2884 N N . SER C 3 267 ? 62.143 81.612 75.354 1.00 25.08 267 SER A N 1
ATOM 2885 C CA . SER C 3 267 ? 62.492 80.742 74.225 1.00 29.71 267 SER A CA 1
ATOM 2886 C C . SER C 3 267 ? 62.845 81.607 73.015 1.00 31.76 267 SER A C 1
ATOM 2887 O O . SER C 3 267 ? 62.695 82.815 73.026 1.00 31.60 267 SER A O 1
ATOM 2890 N N . GLY C 3 268 ? 63.280 81.027 71.917 1.00 29.39 268 GLY A N 1
ATOM 2891 C CA . GLY C 3 268 ? 63.563 81.860 70.771 1.00 25.20 268 GLY A CA 1
ATOM 2892 C C . GLY C 3 268 ? 64.210 81.018 69.709 1.00 31.72 268 GLY A C 1
ATOM 2893 O O . GLY C 3 268 ? 64.542 79.873 69.946 1.00 28.35 268 GLY A O 1
ATOM 2894 N N . ARG C 3 269 ? 64.369 81.599 68.543 1.00 29.18 269 ARG A N 1
ATOM 2895 C CA . ARG C 3 269 ? 65.025 80.970 67.430 1.00 26.85 269 ARG A CA 1
ATOM 2896 C C . ARG C 3 269 ? 66.496 81.371 67.404 1.00 28.00 269 ARG A C 1
ATOM 2897 O O . ARG C 3 269 ? 66.855 82.506 67.693 1.00 29.99 269 ARG A O 1
ATOM 2905 N N . ILE C 3 270 ? 67.391 80.445 67.092 1.00 28.87 270 ILE A N 1
ATOM 2906 C CA . ILE C 3 270 ? 68.816 80.792 67.059 1.00 20.34 270 ILE A CA 1
ATOM 2907 C C . ILE C 3 270 ? 69.398 80.178 65.825 1.00 28.39 270 ILE A C 1
ATOM 2908 O O . ILE C 3 270 ? 68.817 79.241 65.267 1.00 26.12 270 ILE A O 1
ATOM 2913 N N . THR C 3 271 ? 70.568 80.695 65.478 1.00 25.93 271 THR A N 1
ATOM 2914 C CA . THR C 3 271 ? 71.308 80.214 64.349 1.00 30.33 271 THR A CA 1
ATOM 2915 C C . THR C 3 271 ? 72.780 80.093 64.749 1.00 29.83 271 THR A C 1
ATOM 2916 O O . THR C 3 271 ? 73.318 81.016 65.353 1.00 30.60 271 THR A O 1
ATOM 2920 N N . LEU C 3 272 ? 73.401 78.964 64.379 1.00 27.69 272 LEU A N 1
ATOM 2921 C CA . LEU C 3 272 ? 74.800 78.647 64.639 1.00 30.69 272 LEU A CA 1
ATOM 2922 C C . LEU C 3 272 ? 75.665 78.753 63.361 1.00 40.18 272 LEU A C 1
ATOM 2923 O O . LEU C 3 272 ? 75.232 78.385 62.266 1.00 41.84 272 LEU A O 1
ATOM 2928 N N . LYS C 3 273 ? 76.922 79.191 63.457 1.00 31.93 273 LYS A N 1
ATOM 2929 C CA . LYS C 3 273 ? 77.700 79.277 62.224 1.00 28.49 273 LYS A CA 1
ATOM 2930 C C . LYS C 3 273 ? 77.877 77.973 61.499 1.00 35.09 273 LYS A C 1
ATOM 2931 O O . LYS C 3 273 ? 77.848 77.913 60.264 1.00 34.69 273 LYS A O 1
ATOM 2937 N N . GLN C 3 274 ? 78.124 76.928 62.263 1.00 36.67 274 GLN A N 1
ATOM 2938 C CA . GLN C 3 274 ? 78.330 75.634 61.640 1.00 35.82 274 GLN A CA 1
ATOM 2939 C C . GLN C 3 274 ? 77.161 75.268 60.724 1.00 42.35 274 GLN A C 1
ATOM 2940 O O . GLN C 3 274 ? 76.014 75.124 61.139 1.00 47.82 274 GLN A O 1
ATOM 2946 N N . GLY C 3 275 ? 77.426 75.210 59.435 1.00 41.99 275 GLY A N 1
ATOM 2947 C CA . GLY C 3 275 ? 76.373 74.915 58.474 1.00 36.96 275 GLY A CA 1
ATOM 2948 C C . GLY C 3 275 ? 75.276 75.969 58.504 1.00 31.45 275 GLY A C 1
ATOM 2949 O O . GLY C 3 275 ? 74.193 75.837 57.923 1.00 43.39 275 GLY A O 1
ATOM 2950 N N . ASN C 3 276 ? 75.517 77.049 59.206 1.00 30.62 276 ASN A N 1
ATOM 2951 C CA . ASN C 3 276 ? 74.453 78.029 59.221 1.00 44.74 276 ASN A CA 1
ATOM 2952 C C . ASN C 3 276 ? 73.105 77.388 59.482 1.00 41.42 276 ASN A C 1
ATOM 2953 O O . ASN C 3 276 ? 72.145 77.611 58.759 1.00 36.98 276 ASN A O 1
ATOM 2958 N N . ILE C 3 277 ? 73.055 76.571 60.527 1.00 31.08 277 ILE A N 1
ATOM 2959 C CA . ILE C 3 277 ? 71.842 75.872 60.869 1.00 30.61 277 ILE A CA 1
ATOM 2960 C C . ILE C 3 277 ? 70.938 76.644 61.796 1.00 29.34 277 ILE A C 1
ATOM 2961 O O . ILE C 3 277 ? 71.418 77.321 62.698 1.00 33.66 277 ILE A O 1
ATOM 2966 N N . THR C 3 278 ? 69.628 76.516 61.604 1.00 27.21 278 THR A N 1
ATOM 2967 C CA . THR C 3 278 ? 68.695 77.167 62.499 1.00 26.13 278 THR A CA 1
ATOM 2968 C C . THR C 3 278 ? 67.918 76.166 63.317 1.00 26.15 278 THR A C 1
ATOM 2969 O O . THR C 3 278 ? 67.587 75.108 62.840 1.00 33.00 278 THR A O 1
ATOM 2973 N N . LEU C 3 279 ? 67.637 76.527 64.561 1.00 26.40 279 LEU A N 1
ATOM 2974 C CA . LEU C 3 279 ? 66.885 75.665 65.436 1.00 20.73 279 LEU A CA 1
ATOM 2975 C C . LEU C 3 279 ? 66.280 76.513 66.559 1.00 25.65 279 LEU A C 1
ATOM 2976 O O . LEU C 3 279 ? 66.436 77.728 66.613 1.00 23.45 279 LEU A O 1
ATOM 2981 N N . ASN C 3 280 ? 65.562 75.896 67.484 1.00 22.90 280 ASN A N 1
ATOM 2982 C CA . ASN C 3 280 ? 65.010 76.681 68.572 1.00 20.52 280 ASN A CA 1
ATOM 2983 C C . ASN C 3 280 ? 65.770 76.367 69.849 1.00 30.56 280 ASN A C 1
ATOM 2984 O O . ASN C 3 280 ? 66.585 75.426 69.909 1.00 24.89 280 ASN A O 1
ATOM 2989 N N . ALA C 3 281 ? 65.476 77.197 70.848 1.00 29.84 281 ALA A N 1
ATOM 2990 C CA . ALA C 3 281 ? 66.057 77.125 72.165 1.00 21.91 281 ALA A CA 1
ATOM 2991 C C . ALA C 3 281 ? 65.100 77.616 73.247 1.00 28.74 281 ALA A C 1
ATOM 2992 O O . ALA C 3 281 ? 64.217 78.481 73.070 1.00 23.45 281 ALA A O 1
ATOM 2994 N N . VAL C 3 282 ? 65.309 77.011 74.411 1.00 23.94 282 VAL A N 1
ATOM 2995 C CA . VAL C 3 282 ? 64.547 77.323 75.592 1.00 25.89 282 VAL A CA 1
ATOM 2996 C C . VAL C 3 282 ? 65.461 77.558 76.763 1.00 24.02 282 VAL A C 1
ATOM 2997 O O . VAL C 3 282 ? 66.447 76.869 76.906 1.00 23.01 282 VAL A O 1
ATOM 3001 N N . LEU C 3 283 ? 65.132 78.524 77.591 1.00 18.47 283 LEU A N 1
ATOM 3002 C CA . LEU C 3 283 ? 65.951 78.723 78.723 1.00 21.24 283 LEU A CA 1
ATOM 3003 C C . LEU C 3 283 ? 65.089 78.806 79.964 1.00 33.51 283 LEU A C 1
ATOM 3004 O O . LEU C 3 283 ? 64.208 79.671 80.055 1.00 27.27 283 LEU A O 1
ATOM 3009 N N . ALA C 3 284 ? 65.377 77.903 80.909 1.00 37.86 284 ALA A N 1
ATOM 3010 C CA . ALA C 3 284 ? 64.723 77.815 82.216 1.00 31.33 284 ALA A CA 1
ATOM 3011 C C . ALA C 3 284 ? 65.741 78.212 83.286 1.00 35.37 284 ALA A C 1
ATOM 3012 O O . ALA C 3 284 ? 66.816 77.603 83.429 1.00 29.49 284 ALA A O 1
ATOM 3014 N N . GLU C 3 285 ? 65.432 79.280 84.019 1.00 24.99 285 GLU A N 1
ATOM 3015 C CA . GLU C 3 285 ? 66.361 79.746 85.038 1.00 27.94 285 GLU A CA 1
ATOM 3016 C C . GLU C 3 285 ? 65.677 80.175 86.361 1.00 33.15 285 GLU A C 1
ATOM 3017 O O . GLU C 3 285 ? 64.650 80.855 86.405 1.00 34.66 285 GLU A O 1
ATOM 3023 N N . GLU C 3 286 ? 66.238 79.676 87.451 1.00 37.70 286 GLU A N 1
ATOM 3024 C CA . GLU C 3 286 ? 65.720 79.881 88.766 1.00 42.48 286 GLU A CA 1
ATOM 3025 C C . GLU C 3 286 ? 65.770 81.300 89.193 1.00 56.04 286 GLU A C 1
ATOM 3026 O O . GLU C 3 286 ? 66.828 81.920 89.132 1.00 49.82 286 GLU A O 1
ATOM 3032 N N . ILE C 3 287 ? 64.603 81.746 89.649 1.00 55.94 287 ILE A N 1
ATOM 3033 C CA . ILE C 3 287 ? 64.413 83.091 90.152 1.00 56.10 287 ILE A CA 1
ATOM 3034 C C . ILE C 3 287 ? 64.580 83.120 91.655 1.00 55.02 287 ILE A C 1
ATOM 3035 O O . ILE C 3 287 ? 64.146 82.186 92.327 1.00 42.74 287 ILE A O 1
ATOM 3040 N N . ASN C 3 288 ? 65.164 84.219 92.145 1.00 57.49 288 ASN A N 1
ATOM 3041 C CA . ASN C 3 288 ? 65.428 84.445 93.559 1.00 45.13 288 ASN A CA 1
ATOM 3042 C C . ASN C 3 288 ? 65.939 83.176 94.208 1.00 40.63 288 ASN A C 1
ATOM 3043 O O . ASN C 3 288 ? 65.399 82.716 95.203 1.00 60.87 288 ASN A O 1
ATOM 3048 N N . PRO C 3 289 ? 66.983 82.596 93.617 1.00 55.34 289 PRO A N 1
ATOM 3049 C CA . PRO C 3 289 ? 67.555 81.381 94.157 1.00 56.72 289 PRO A CA 1
ATOM 3050 C C . PRO C 3 289 ? 68.125 81.603 95.529 1.00 69.07 289 PRO A C 1
ATOM 3051 O O . PRO C 3 289 ? 68.652 82.669 95.883 1.00 71.00 289 PRO A O 1
ATOM 3055 N N . PRO C 3 290 ? 67.995 80.535 96.282 1.00 67.58 290 PRO A N 1
ATOM 3056 C CA . PRO C 3 290 ? 68.456 80.527 97.634 1.00 73.92 290 PRO A CA 1
ATOM 3057 C C . PRO C 3 290 ? 69.832 81.111 97.810 1.00 83.98 290 PRO A C 1
ATOM 3058 O O . PRO C 3 290 ? 70.641 81.221 96.895 1.00 72.54 290 PRO A O 1
ATOM 3062 N N . LYS C 3 291 ? 70.022 81.485 99.050 1.00 95.68 291 LYS A N 1
ATOM 3063 C CA . LYS C 3 291 ? 71.226 82.072 99.545 1.00 98.36 291 LYS A CA 1
ATOM 3064 C C . LYS C 3 291 ? 72.465 81.245 99.242 1.00 100.00 291 LYS A C 1
ATOM 3065 O O . LYS C 3 291 ? 73.476 81.800 98.790 1.00 97.42 291 LYS A O 1
ATOM 3071 N N . GLY C 3 292 ? 72.385 79.928 99.490 1.00 97.88 292 GLY A N 1
ATOM 3072 C CA . GLY C 3 292 ? 73.544 79.073 99.277 1.00 100.00 292 GLY A CA 1
ATOM 3073 C C . GLY C 3 292 ? 73.419 77.858 98.368 1.00 100.00 292 GLY A C 1
ATOM 3074 O O . GLY C 3 292 ? 74.202 76.900 98.484 1.00 97.81 292 GLY A O 1
ATOM 3075 N N . GLU C 3 293 ? 72.467 77.896 97.441 1.00 93.90 293 GLU A N 1
ATOM 3076 C CA . GLU C 3 293 ? 72.326 76.765 96.544 1.00 92.07 293 GLU A CA 1
ATOM 3077 C C . GLU C 3 293 ? 72.689 77.112 95.108 1.00 92.61 293 GLU A C 1
ATOM 3078 O O . GLU C 3 293 ? 72.562 78.266 94.679 1.00 76.21 293 GLU A O 1
ATOM 3084 N N . THR C 3 294 ? 73.146 76.092 94.373 1.00 99.52 294 THR A N 1
ATOM 3085 C CA . THR C 3 294 ? 73.497 76.240 92.968 1.00 94.18 294 THR A CA 1
ATOM 3086 C C . THR C 3 294 ? 72.197 76.308 92.171 1.00 75.65 294 THR A C 1
ATOM 3087 O O . THR C 3 294 ? 71.446 75.313 92.121 1.00 67.66 294 THR A O 1
ATOM 3091 N N . PRO C 3 295 ? 71.934 77.499 91.594 1.00 48.44 295 PRO A N 1
ATOM 3092 C CA . PRO C 3 295 ? 70.727 77.790 90.811 1.00 49.86 295 PRO A CA 1
ATOM 3093 C C . PRO C 3 295 ? 70.387 76.784 89.723 1.00 64.19 295 PRO A C 1
ATOM 3094 O O . PRO C 3 295 ? 71.282 76.317 88.996 1.00 55.97 295 PRO A O 1
ATOM 3098 N N . LEU C 3 296 ? 69.082 76.472 89.599 1.00 51.26 296 LEU A N 1
ATOM 3099 C CA . LEU C 3 296 ? 68.681 75.551 88.551 1.00 46.67 296 LEU A CA 1
ATOM 3100 C C . LEU C 3 296 ? 68.649 76.295 87.227 1.00 40.36 296 LEU A C 1
ATOM 3101 O O . LEU C 3 296 ? 68.120 77.396 87.129 1.00 34.89 296 LEU A O 1
ATOM 3106 N N . LYS C 3 297 ? 69.294 75.728 86.217 1.00 26.95 297 LYS A N 1
ATOM 3107 C CA . LYS C 3 297 ? 69.322 76.397 84.930 1.00 33.08 297 LYS A CA 1
ATOM 3108 C C . LYS C 3 297 ? 69.443 75.389 83.787 1.00 43.66 297 LYS A C 1
ATOM 3109 O O . LYS C 3 297 ? 70.356 74.554 83.780 1.00 29.95 297 LYS A O 1
ATOM 3115 N N . TRP C 3 298 ? 68.541 75.468 82.806 1.00 25.43 298 TRP A N 1
ATOM 3116 C CA . TRP C 3 298 ? 68.615 74.579 81.668 1.00 22.20 298 TRP A CA 1
ATOM 3117 C C . TRP C 3 298 ? 68.495 75.429 80.442 1.00 26.88 298 TRP A C 1
ATOM 3118 O O . TRP C 3 298 ? 67.541 76.194 80.336 1.00 25.35 298 TRP A O 1
ATOM 3129 N N . LEU C 3 299 ? 69.454 75.259 79.544 1.00 21.91 299 LEU A N 1
ATOM 3130 C CA . LEU C 3 299 ? 69.442 75.899 78.252 1.00 18.79 299 LEU A CA 1
ATOM 3131 C C . LEU C 3 299 ? 69.361 74.730 77.263 1.00 32.78 299 LEU A C 1
ATOM 3132 O O . LEU C 3 299 ? 70.288 73.940 77.098 1.00 26.92 299 LEU A O 1
ATOM 3137 N N . LEU C 3 300 ? 68.191 74.568 76.641 1.00 24.25 300 LEU A N 1
ATOM 3138 C CA . LEU C 3 300 ? 67.954 73.4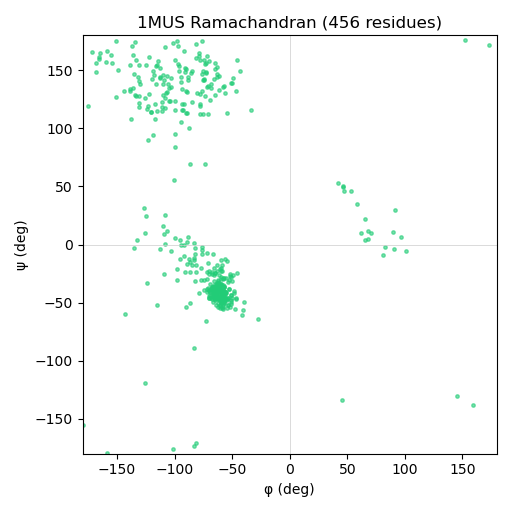37 75.802 1.00 24.45 300 LEU A CA 1
ATOM 3139 C C . LEU C 3 300 ? 67.870 73.773 74.345 1.00 31.96 300 LEU A C 1
ATOM 3140 O O . LEU C 3 300 ? 67.211 74.743 74.007 1.00 21.95 300 LEU A O 1
ATOM 3145 N N . LEU C 3 301 ? 68.498 72.932 73.496 1.00 18.57 301 LEU A N 1
ATOM 3146 C CA . LEU C 3 301 ? 68.465 73.151 72.064 1.00 20.11 301 LEU A CA 1
ATOM 3147 C C . LEU C 3 301 ? 67.480 72.173 71.458 1.00 24.75 301 LEU A C 1
ATOM 3148 O O . LEU C 3 301 ? 67.454 70.972 71.805 1.00 25.37 301 LEU A O 1
ATOM 3153 N N . THR C 3 302 ? 66.656 72.686 70.554 1.00 18.59 302 THR A N 1
ATOM 3154 C CA . THR C 3 302 ? 65.657 71.782 70.034 1.00 15.83 302 THR A CA 1
ATOM 3155 C C . THR C 3 302 ? 65.105 72.103 68.674 1.00 24.95 302 THR A C 1
ATOM 3156 O O . THR C 3 302 ? 65.181 73.186 68.090 1.00 23.20 302 THR A O 1
ATOM 3160 N N . SER C 3 303 ? 64.512 71.066 68.168 1.00 27.80 303 SER A N 1
ATOM 3161 C CA . SER C 3 303 ? 63.870 71.137 66.873 1.00 29.70 303 SER A CA 1
ATOM 3162 C C . SER C 3 303 ? 62.406 71.546 67.068 1.00 37.23 303 SER A C 1
ATOM 3163 O O . SER C 3 303 ? 61.755 72.032 66.167 1.00 25.19 303 SER A O 1
ATOM 3166 N N . GLU C 3 304 ? 61.887 71.288 68.263 1.00 27.48 304 GLU A N 1
ATOM 3167 C CA . GLU C 3 304 ? 60.517 71.520 68.622 1.00 24.17 304 GLU A CA 1
ATOM 3168 C C . GLU C 3 304 ? 60.122 72.978 68.752 1.00 30.31 304 GLU A C 1
ATOM 3169 O O . GLU C 3 304 ? 60.959 73.857 68.981 1.00 21.27 304 GLU A O 1
ATOM 3175 N N . PRO C 3 305 ? 58.801 73.187 68.623 1.00 29.44 305 PRO A N 1
ATOM 3176 C CA . PRO C 3 305 ? 58.195 74.496 68.735 1.00 24.34 305 PRO A CA 1
ATOM 3177 C C . PRO C 3 305 ? 58.362 75.005 70.137 1.00 21.19 305 PRO A C 1
ATOM 3178 O O . PRO C 3 305 ? 58.260 74.237 71.109 1.00 29.20 305 PRO A O 1
ATOM 3182 N N . VAL C 3 306 ? 58.606 76.316 70.231 1.00 22.34 306 VAL A N 1
ATOM 3183 C CA . VAL C 3 306 ? 58.806 76.919 71.523 1.00 28.16 306 VAL A CA 1
ATOM 3184 C C . VAL C 3 306 ? 58.069 78.233 71.752 1.00 35.13 306 VAL A C 1
ATOM 3185 O O . VAL C 3 306 ? 58.139 78.809 72.830 1.00 44.08 306 VAL A O 1
ATOM 3189 N N . GLU C 3 307 ? 57.373 78.714 70.733 1.00 39.90 307 GLU A N 1
ATOM 3190 C CA . GLU C 3 307 ? 56.638 79.983 70.753 1.00 35.97 307 GLU A CA 1
ATOM 3191 C C . GLU C 3 307 ? 55.852 80.332 72.005 1.00 29.08 307 GLU A C 1
ATOM 3192 O O . GLU C 3 307 ? 56.094 81.359 72.650 1.00 32.52 307 GLU A O 1
ATOM 3198 N N . SER C 3 308 ? 54.885 79.481 72.341 1.00 30.77 308 SER A N 1
ATOM 3199 C CA . SER C 3 308 ? 54.006 79.687 73.495 1.00 24.37 308 SER A CA 1
ATOM 3200 C C . SER C 3 308 ? 54.523 79.031 74.730 1.00 37.12 308 SER A C 1
ATOM 3201 O O . SER C 3 308 ? 55.437 78.191 74.718 1.00 41.33 308 SER A O 1
ATOM 3204 N N . LEU C 3 309 ? 53.902 79.437 75.814 1.00 35.44 309 LEU A N 1
ATOM 3205 C CA . LEU C 3 309 ? 54.333 78.910 77.070 1.00 35.36 309 LEU A CA 1
ATOM 3206 C C . LEU C 3 309 ? 54.094 77.414 77.101 1.00 38.67 309 LEU A C 1
ATOM 3207 O O . LEU C 3 309 ? 54.841 76.623 77.686 1.00 35.84 309 LEU A O 1
ATOM 3212 N N . ALA C 3 310 ? 53.033 77.030 76.430 1.00 21.55 310 ALA A N 1
ATOM 3213 C CA . ALA C 3 310 ? 52.720 75.626 76.439 1.00 23.71 310 ALA A CA 1
ATOM 3214 C C . ALA C 3 310 ? 53.798 74.850 75.704 1.00 36.25 310 ALA A C 1
ATOM 3215 O O . ALA C 3 310 ? 54.294 73.845 76.216 1.00 36.42 310 ALA A O 1
ATOM 3217 N N . GLN C 3 311 ? 54.155 75.307 74.492 1.00 33.39 311 GLN A N 1
ATOM 3218 C CA . GLN C 3 311 ? 55.161 74.630 73.669 1.00 28.71 311 GLN A CA 1
ATOM 3219 C C . GLN C 3 311 ? 56.576 74.542 74.281 1.00 31.24 311 GLN A C 1
ATOM 3220 O O . GLN C 3 311 ? 57.269 73.534 74.135 1.00 33.52 311 GLN A O 1
ATOM 3226 N N . ALA C 3 312 ? 56.986 75.608 74.973 1.00 22.91 312 ALA A N 1
ATOM 3227 C CA . ALA C 3 312 ? 58.256 75.667 75.661 1.00 18.08 312 ALA A CA 1
ATOM 3228 C C . ALA C 3 312 ? 58.195 74.711 76.871 1.00 36.77 312 ALA A C 1
ATOM 3229 O O . ALA C 3 312 ? 59.102 73.920 77.128 1.00 35.11 312 ALA A O 1
ATOM 3231 N N . LEU C 3 313 ? 57.100 74.722 77.643 1.00 27.64 313 LEU A N 1
ATOM 3232 C CA . LEU C 3 313 ? 57.010 73.825 78.783 1.00 25.19 313 LEU A CA 1
ATOM 3233 C C . LEU C 3 313 ? 57.051 72.357 78.363 1.00 22.92 313 LEU A C 1
ATOM 3234 O O . LEU C 3 313 ? 57.524 71.482 79.088 1.00 26.39 313 LEU A O 1
ATOM 3239 N N . ARG C 3 314 ? 56.520 72.121 77.178 1.00 20.43 314 ARG A N 1
ATOM 3240 C CA . ARG C 3 314 ? 56.467 70.792 76.621 1.00 25.75 314 ARG A CA 1
ATOM 3241 C C . ARG C 3 314 ? 57.869 70.242 76.442 1.00 31.35 314 ARG A C 1
ATOM 3242 O O . ARG C 3 314 ? 58.115 69.078 76.684 1.00 29.14 314 ARG A O 1
ATOM 3250 N N . VAL C 3 315 ? 58.778 71.128 76.064 1.00 24.44 315 VAL A N 1
ATOM 3251 C CA . VAL C 3 315 ? 60.177 70.867 75.831 1.00 20.16 315 VAL A CA 1
ATOM 3252 C C . VAL C 3 315 ? 60.873 70.544 77.115 1.00 26.01 315 VAL A C 1
ATOM 3253 O O . VAL C 3 315 ? 61.720 69.642 77.179 1.00 24.68 315 VAL A O 1
ATOM 3257 N N . ILE C 3 316 ? 60.457 71.269 78.132 1.00 19.56 316 ILE A N 1
ATOM 3258 C CA . ILE C 3 316 ? 60.987 71.071 79.480 1.00 26.68 316 ILE A CA 1
ATOM 3259 C C . ILE C 3 316 ? 60.543 69.699 80.020 1.00 28.16 316 ILE A C 1
ATOM 3260 O O . ILE C 3 316 ? 61.294 68.939 80.672 1.00 21.56 316 ILE A O 1
ATOM 3265 N N . ASP C 3 317 ? 59.265 69.395 79.771 1.00 21.90 317 ASP A N 1
ATOM 3266 C CA . ASP C 3 317 ? 58.765 68.117 80.253 1.00 24.06 317 ASP A CA 1
ATOM 3267 C C . ASP C 3 317 ? 59.468 66.954 79.597 1.00 18.31 317 ASP A C 1
ATOM 3268 O O . ASP C 3 317 ? 59.754 65.948 80.229 1.00 20.36 317 ASP A O 1
ATOM 3273 N N . ILE C 3 318 ? 59.734 67.114 78.292 1.00 17.04 318 ILE A N 1
ATOM 3274 C CA . ILE C 3 318 ? 60.424 66.124 77.527 1.00 16.75 318 ILE A CA 1
ATOM 3275 C C . ILE C 3 318 ? 61.820 65.909 78.131 1.00 28.81 318 ILE A C 1
ATOM 3276 O O . ILE C 3 318 ? 62.246 64.799 78.478 1.00 25.30 318 ILE A O 1
ATOM 3281 N N . TYR C 3 319 ? 62.566 67.003 78.262 1.00 25.58 319 TYR A N 1
ATOM 3282 C CA . TYR C 3 319 ? 63.904 66.855 78.797 1.00 17.89 319 TYR A CA 1
ATOM 3283 C C . TYR C 3 319 ? 63.930 66.260 80.216 1.00 25.04 319 TYR A C 1
ATOM 3284 O O . TYR C 3 319 ? 64.803 65.501 80.649 1.00 19.84 319 TYR A O 1
ATOM 3293 N N . THR C 3 320 ? 62.927 66.592 81.002 1.00 22.58 320 THR A N 1
ATOM 3294 C CA . THR C 3 320 ? 62.862 66.047 82.346 1.00 24.18 320 THR A CA 1
ATOM 3295 C C . THR C 3 320 ? 62.753 64.509 82.247 1.00 28.40 320 THR A C 1
ATOM 3296 O O . THR C 3 320 ? 63.150 63.801 83.149 1.00 21.37 320 THR A O 1
ATOM 3300 N N . HIS C 3 321 ? 62.218 63.954 81.146 1.00 21.47 321 HIS A N 1
ATOM 3301 C CA . HIS C 3 321 ? 62.114 62.506 81.046 1.00 20.56 321 HIS A CA 1
ATOM 3302 C C . HIS C 3 321 ? 63.440 61.780 80.737 1.00 28.77 321 HIS A C 1
ATOM 3303 O O . HIS C 3 321 ? 63.543 60.533 80.676 1.00 17.86 321 HIS A O 1
ATOM 3310 N N . ARG C 3 322 ? 64.473 62.578 80.504 1.00 21.00 322 ARG A N 1
ATOM 3311 C CA . ARG C 3 322 ? 65.771 61.979 80.217 1.00 24.92 322 ARG A CA 1
ATOM 3312 C C . ARG C 3 322 ? 66.233 61.086 81.394 1.00 19.16 322 ARG A C 1
ATOM 3313 O O . ARG C 3 322 ? 66.943 60.067 81.220 1.00 23.17 322 ARG A O 1
ATOM 3321 N N . TRP C 3 323 ? 65.879 61.509 82.598 1.00 16.15 323 TRP A N 1
ATOM 3322 C CA . TRP C 3 323 ? 66.271 60.779 83.779 1.00 15.41 323 TRP A CA 1
ATOM 3323 C C . TRP C 3 323 ? 65.947 59.268 83.770 1.00 26.89 323 TRP A C 1
ATOM 3324 O O . TRP C 3 323 ? 66.631 58.444 84.443 1.00 22.39 323 TRP A O 1
ATOM 3335 N N . ARG C 3 324 ? 64.902 58.889 82.968 1.00 27.39 324 ARG A N 1
ATOM 3336 C CA . ARG C 3 324 ? 64.464 57.492 82.832 1.00 19.25 324 ARG A CA 1
ATOM 3337 C C . ARG C 3 324 ? 65.604 56.574 82.468 1.00 17.96 324 ARG A C 1
ATOM 3338 O O . ARG C 3 324 ? 65.704 55.426 82.889 1.00 24.03 324 ARG A O 1
ATOM 3346 N N . ILE C 3 325 ? 66.490 57.083 81.614 1.00 23.02 325 ILE A N 1
ATOM 3347 C CA . ILE C 3 325 ? 67.623 56.251 81.221 1.00 17.23 325 ILE A CA 1
ATOM 3348 C C . ILE C 3 325 ? 68.518 55.991 82.446 1.00 19.91 325 ILE A C 1
ATOM 3349 O O . ILE C 3 325 ? 69.096 54.906 82.559 1.00 16.65 325 ILE A O 1
ATOM 3354 N N . GLU C 3 326 ? 68.572 56.959 83.378 1.00 15.04 326 GLU A N 1
ATOM 3355 C CA . GLU C 3 326 ? 69.381 56.801 84.579 1.00 21.04 326 GLU A CA 1
ATOM 3356 C C . GLU C 3 326 ? 68.813 55.653 85.454 1.00 32.82 326 GLU A C 1
ATOM 3357 O O . GLU C 3 326 ? 69.525 54.826 86.082 1.00 21.70 326 GLU A O 1
ATOM 3363 N N . GLU C 3 327 ? 67.479 55.579 85.454 1.00 24.02 327 GLU A N 1
ATOM 3364 C CA . GLU C 3 327 ? 66.812 54.545 86.226 1.00 20.93 327 GLU A CA 1
ATOM 3365 C C . GLU C 3 327 ? 67.126 53.239 85.551 1.00 23.64 327 GLU A C 1
ATOM 3366 O O . GLU C 3 327 ? 67.385 52.232 86.186 1.00 20.93 327 GLU A O 1
ATOM 3372 N N . PHE C 3 328 ? 67.129 53.285 84.225 1.00 23.57 328 PHE A N 1
ATOM 3373 C CA . PHE C 3 328 ? 67.440 52.076 83.532 1.00 20.79 328 PHE A CA 1
ATOM 3374 C C . PHE C 3 328 ? 68.846 51.640 83.941 1.00 23.04 328 PHE A C 1
ATOM 3375 O O . PHE C 3 328 ? 69.146 50.460 84.140 1.00 17.87 328 PHE A O 1
ATOM 3383 N N . HIS C 3 329 ? 69.764 52.596 84.071 1.00 17.06 329 HIS A N 1
ATOM 3384 C CA . HIS C 3 329 ? 71.132 52.161 84.387 1.00 20.87 329 HIS A CA 1
ATOM 3385 C C . HIS C 3 329 ? 71.156 51.351 85.673 1.00 24.01 329 HIS A C 1
ATOM 3386 O O . HIS C 3 329 ? 71.761 50.260 85.784 1.00 20.05 329 HIS A O 1
ATOM 3393 N N . LYS C 3 330 ? 70.488 51.936 86.671 1.00 22.05 330 LYS A N 1
ATOM 3394 C CA . LYS C 3 330 ? 70.417 51.288 87.974 1.00 23.78 330 LYS A CA 1
ATOM 3395 C C . LYS C 3 330 ? 69.713 49.928 87.897 1.00 29.28 330 LYS A C 1
ATOM 3396 O O . LYS C 3 330 ? 70.168 48.961 88.527 1.00 25.66 330 LYS A O 1
ATOM 3402 N N . ALA C 3 331 ? 68.609 49.852 87.123 1.00 16.66 331 ALA A N 1
ATOM 3403 C CA . ALA C 3 331 ? 67.845 48.614 86.970 1.00 16.15 331 ALA A CA 1
ATOM 3404 C C . ALA C 3 331 ? 68.664 47.487 86.387 1.00 11.48 331 ALA A C 1
ATOM 3405 O O . ALA C 3 331 ? 68.506 46.337 86.731 1.00 18.05 331 ALA A O 1
ATOM 3407 N N . TRP C 3 332 ? 69.577 47.845 85.492 1.00 17.33 332 TRP A N 1
ATOM 3408 C CA . TRP C 3 332 ? 70.470 46.896 84.805 1.00 26.67 332 TRP A CA 1
ATOM 3409 C C . TRP C 3 332 ? 71.546 46.326 85.752 1.00 29.89 332 TRP A C 1
ATOM 3410 O O . TRP C 3 332 ? 71.922 45.120 85.709 1.00 22.02 332 TRP A O 1
ATOM 3421 N N . LYS C 3 333 ? 72.048 47.276 86.582 1.00 28.41 333 LYS A N 1
ATOM 3422 C CA . LYS C 3 333 ? 73.101 47.031 87.555 1.00 24.79 333 LYS A CA 1
ATOM 3423 C C . LYS C 3 333 ? 72.503 46.437 88.826 1.00 25.37 333 LYS A C 1
ATOM 3424 O O . LYS C 3 333 ? 72.368 45.231 88.998 1.00 18.56 333 LYS A O 1
ATOM 3430 N N . THR C 3 334 ? 72.113 47.320 89.713 1.00 15.42 334 THR A N 1
ATOM 3431 C CA . THR C 3 334 ? 71.536 46.848 90.927 1.00 21.05 334 THR A CA 1
ATOM 3432 C C . THR C 3 334 ? 70.408 45.853 90.728 1.00 21.46 334 THR A C 1
ATOM 3433 O O . THR C 3 334 ? 70.293 44.874 91.445 1.00 21.42 334 THR A O 1
ATOM 3437 N N . GLY C 3 335 ? 69.534 46.127 89.783 1.00 19.49 335 GLY A N 1
ATOM 3438 C CA . GLY C 3 335 ? 68.354 45.282 89.557 1.00 15.69 335 GLY A CA 1
ATOM 3439 C C . GLY C 3 335 ? 68.622 43.944 88.912 1.00 23.58 335 GLY A C 1
ATOM 3440 O O . GLY C 3 335 ? 68.450 42.898 89.532 1.00 21.08 335 GLY A O 1
ATOM 3441 N N . ALA C 3 336 ? 69.069 43.960 87.657 1.00 22.02 336 ALA A N 1
ATOM 3442 C CA . ALA C 3 336 ? 69.326 42.712 86.918 1.00 19.12 336 ALA A CA 1
ATOM 3443 C C . ALA C 3 336 ? 70.615 42.005 87.290 1.00 22.07 336 ALA A C 1
ATOM 3444 O O . ALA C 3 336 ? 70.753 40.831 86.968 1.00 22.04 336 ALA A O 1
ATOM 3446 N N . GLY C 3 337 ? 71.570 42.717 87.901 1.00 22.11 337 GLY A N 1
ATOM 3447 C CA . GLY C 3 337 ? 72.838 42.125 88.313 1.00 13.25 337 GLY A CA 1
ATOM 3448 C C . GLY C 3 337 ? 73.935 42.214 87.264 1.00 16.68 337 GLY A C 1
ATOM 3449 O O . GLY C 3 337 ? 74.790 41.358 87.286 1.00 17.97 337 GLY A O 1
ATOM 3450 N N . ALA C 3 338 ? 73.957 43.235 86.384 1.00 17.58 338 ALA A N 1
ATOM 3451 C CA . ALA C 3 338 ? 74.973 43.331 85.348 1.00 19.06 338 ALA A CA 1
ATOM 3452 C C . ALA C 3 338 ? 76.405 43.179 85.813 1.00 18.39 338 ALA A C 1
ATOM 3453 O O . ALA C 3 338 ? 77.238 42.519 85.170 1.00 15.64 338 ALA A O 1
ATOM 3455 N N . GLU C 3 339 ? 76.707 43.876 86.906 1.00 17.48 339 GLU A N 1
ATOM 3456 C CA . GLU C 3 339 ? 78.074 43.891 87.425 1.00 13.05 339 GLU A CA 1
ATOM 3457 C C . GLU C 3 339 ? 78.358 42.826 88.462 1.00 23.47 339 GLU A C 1
ATOM 3458 O O . GLU C 3 339 ? 79.468 42.713 88.987 1.00 20.72 339 GLU A O 1
ATOM 3464 N N . ARG C 3 340 ? 77.329 42.040 88.757 1.00 20.85 340 ARG A N 1
ATOM 3465 C CA . ARG C 3 340 ? 77.440 40.935 89.700 1.00 19.50 340 ARG A CA 1
ATOM 3466 C C . ARG C 3 340 ? 77.911 39.673 88.967 1.00 21.75 340 ARG A C 1
ATOM 3467 O O . ARG C 3 340 ? 78.229 38.671 89.597 1.00 20.38 340 ARG A O 1
ATOM 3475 N N . GLN C 3 341 ? 77.899 39.694 87.622 1.00 21.10 341 GLN A N 1
ATOM 3476 C CA . GLN C 3 341 ? 78.280 38.515 86.835 1.00 13.36 341 GLN A CA 1
ATOM 3477 C C . GLN C 3 341 ? 79.747 38.297 86.904 1.00 23.65 341 GLN A C 1
ATOM 3478 O O . GLN C 3 341 ? 80.527 39.251 86.989 1.00 22.37 341 GLN A O 1
ATOM 3484 N N . ARG C 3 342 ? 80.097 37.030 86.858 1.00 17.40 342 ARG A N 1
ATOM 3485 C CA . ARG C 3 342 ? 81.485 36.695 86.990 1.00 18.38 342 ARG A CA 1
ATOM 3486 C C . ARG C 3 342 ? 82.028 35.831 85.893 1.00 26.27 342 ARG A C 1
ATOM 3487 O O . ARG C 3 342 ? 82.944 35.057 86.181 1.00 20.45 342 ARG A O 1
ATOM 3495 N N . MET C 3 343 ? 81.494 35.976 84.663 1.00 19.88 343 MET A N 1
ATOM 3496 C CA . MET C 3 343 ? 82.019 35.203 83.509 1.00 22.28 343 MET A CA 1
ATOM 3497 C C . MET C 3 343 ? 83.462 35.548 83.279 1.00 25.07 343 MET A C 1
ATOM 3498 O O . MET C 3 343 ? 83.925 36.680 83.491 1.00 24.92 343 MET A O 1
ATOM 3503 N N . GLU C 3 344 ? 84.157 34.519 82.871 1.00 17.11 344 GLU A N 1
ATOM 3504 C CA . GLU C 3 344 ? 85.570 34.589 82.723 1.00 28.23 344 GLU A CA 1
ATOM 3505 C C . GLU C 3 344 ? 86.144 35.210 81.449 1.00 37.80 344 GLU A C 1
ATOM 3506 O O . GLU C 3 344 ? 87.266 35.705 81.436 1.00 35.47 344 GLU A O 1
ATOM 3512 N N . LYS C 3 345 ? 85.380 35.212 80.364 1.00 27.18 345 LYS A N 1
ATOM 3513 C CA . LYS C 3 345 ? 85.825 35.772 79.086 1.00 23.79 345 LYS A CA 1
ATOM 3514 C C . LYS C 3 345 ? 84.948 36.925 78.661 1.00 21.76 345 LYS A C 1
ATOM 3515 O O . LYS C 3 345 ? 83.746 36.897 78.898 1.00 25.72 345 LYS A O 1
ATOM 3521 N N . PRO C 3 346 ? 85.533 37.909 78.006 1.00 20.65 346 PRO A N 1
ATOM 3522 C CA . PRO C 3 346 ? 84.768 39.058 77.627 1.00 17.83 346 PRO A CA 1
ATOM 3523 C C . PRO C 3 346 ? 83.470 38.749 76.899 1.00 22.51 346 PRO A C 1
ATOM 3524 O O . PRO C 3 346 ? 82.381 39.260 77.219 1.00 22.29 346 PRO A O 1
ATOM 3528 N N . ASP C 3 347 ? 83.613 37.899 75.886 1.00 19.64 347 ASP A N 1
ATOM 3529 C CA . ASP C 3 347 ? 82.469 37.531 75.075 1.00 18.36 347 ASP A CA 1
ATOM 3530 C C . ASP C 3 347 ? 81.334 36.855 75.849 1.00 26.26 347 ASP A C 1
ATOM 3531 O O . ASP C 3 347 ? 80.131 37.088 75.598 1.00 24.14 347 ASP A O 1
ATOM 3536 N N . ASN C 3 348 ? 81.699 35.995 76.805 1.00 22.83 348 ASN A N 1
ATOM 3537 C CA . ASN C 3 348 ? 80.672 35.327 77.618 1.00 16.49 348 ASN A CA 1
ATOM 3538 C C . ASN C 3 348 ? 79.879 36.312 78.476 1.00 18.73 348 ASN A C 1
ATOM 3539 O O . ASN C 3 348 ? 78.641 36.264 78.580 1.00 15.74 348 ASN A O 1
ATOM 3544 N N . LEU C 3 349 ? 80.649 37.182 79.131 1.00 17.55 349 LEU A N 1
ATOM 3545 C CA . LEU C 3 349 ? 80.107 38.171 80.020 1.00 14.10 349 LEU A CA 1
ATOM 3546 C C . LEU C 3 349 ? 79.266 39.084 79.171 1.00 17.49 349 LEU A C 1
ATOM 3547 O O . LEU C 3 349 ? 78.140 39.421 79.547 1.00 24.16 349 LEU A O 1
ATOM 3552 N N . GLU C 3 350 ? 79.810 39.453 78.005 1.00 16.04 350 GLU A N 1
ATOM 3553 C CA . GLU C 3 350 ? 79.020 40.303 77.129 1.00 17.28 350 GLU A CA 1
ATOM 3554 C C . GLU C 3 350 ? 77.638 39.679 76.785 1.00 19.33 350 GLU A C 1
ATOM 3555 O O . GLU C 3 350 ? 76.544 40.295 76.834 1.00 18.24 350 GLU A O 1
ATOM 3561 N N . ARG C 3 351 ? 77.656 38.399 76.391 1.00 21.18 351 ARG A N 1
ATOM 3562 C CA . ARG C 3 351 ? 76.398 37.721 76.052 1.00 21.07 351 ARG A CA 1
ATOM 3563 C C . ARG C 3 351 ? 75.358 37.733 77.186 1.00 29.94 351 ARG A C 1
ATOM 3564 O O . ARG C 3 351 ? 74.172 38.029 76.979 1.00 25.14 351 ARG A O 1
ATOM 3572 N N . MET C 3 352 ? 75.825 37.356 78.399 1.00 24.73 352 MET A N 1
ATOM 3573 C CA . MET C 3 352 ? 74.965 37.262 79.566 1.00 14.74 352 MET A CA 1
ATOM 3574 C C . MET C 3 352 ? 74.400 38.657 79.883 1.00 17.44 352 MET A C 1
ATOM 3575 O O . MET C 3 352 ? 73.173 38.858 80.047 1.00 21.26 352 MET A O 1
ATOM 3580 N N . VAL C 3 353 ? 75.326 39.630 79.955 1.00 18.08 353 VAL A N 1
ATOM 3581 C CA . VAL C 3 353 ? 74.966 40.995 80.302 1.00 14.38 353 VAL A CA 1
ATOM 3582 C C . VAL C 3 353 ? 73.993 41.661 79.300 1.00 21.66 353 VAL A C 1
ATOM 3583 O O . VAL C 3 353 ? 73.134 42.496 79.655 1.00 18.49 353 VAL A O 1
ATOM 3587 N N . SER C 3 354 ? 74.146 41.279 78.035 1.00 14.75 354 SER A N 1
ATOM 3588 C CA . SER C 3 354 ? 73.275 41.772 76.987 1.00 22.58 354 SER A CA 1
ATOM 3589 C C . SER C 3 354 ? 71.821 41.320 77.245 1.00 31.47 354 SER A C 1
ATOM 3590 O O . SER C 3 354 ? 70.823 42.063 77.049 1.00 23.54 354 SER A O 1
ATOM 3593 N N . ILE C 3 355 ? 71.694 40.058 77.681 1.00 23.56 355 ILE A N 1
ATOM 3594 C CA . ILE C 3 355 ? 70.370 39.541 77.975 1.00 21.56 355 ILE A CA 1
ATOM 3595 C C . ILE C 3 355 ? 69.774 40.354 79.118 1.00 23.10 355 ILE A C 1
ATOM 3596 O O . ILE C 3 355 ? 68.583 40.685 79.141 1.00 20.37 355 ILE A O 1
ATOM 3601 N N . LEU C 3 356 ? 70.642 40.669 80.094 1.00 19.46 356 LEU A N 1
ATOM 3602 C CA . LEU C 3 356 ? 70.223 41.365 81.287 1.00 13.66 356 LEU A CA 1
ATOM 3603 C C . LEU C 3 356 ? 69.684 42.725 81.012 1.00 17.62 356 LEU A C 1
ATOM 3604 O O . LEU C 3 356 ? 68.827 43.191 81.793 1.00 20.27 356 LEU A O 1
ATOM 3609 N N . SER C 3 357 ? 70.211 43.361 79.929 1.00 16.68 357 SER A N 1
ATOM 3610 C CA . SER C 3 357 ? 69.727 44.704 79.580 1.00 13.12 357 SER A CA 1
ATOM 3611 C C . SER C 3 357 ? 68.218 44.648 79.354 1.00 22.40 357 SER A C 1
ATOM 3612 O O . SER C 3 357 ? 67.494 45.585 79.694 1.00 25.73 357 SER A O 1
ATOM 3615 N N . PHE C 3 358 ? 67.709 43.541 78.794 1.00 20.25 358 PHE A N 1
ATOM 3616 C CA . PHE C 3 358 ? 66.261 43.455 78.599 1.00 16.07 358 PHE A CA 1
ATOM 3617 C C . PHE C 3 358 ? 65.513 43.205 79.910 1.00 20.21 358 PHE A C 1
ATOM 3618 O O . PHE C 3 358 ? 64.444 43.781 80.169 1.00 20.27 358 PHE A O 1
ATOM 3626 N N . VAL C 3 359 ? 66.113 42.359 80.742 1.00 17.91 359 VAL A N 1
ATOM 3627 C CA . VAL C 3 359 ? 65.510 42.075 82.037 1.00 18.94 359 VAL A CA 1
ATOM 3628 C C . VAL C 3 359 ? 65.326 43.381 82.798 1.00 25.47 359 VAL A C 1
ATOM 3629 O O . VAL C 3 359 ? 64.356 43.626 83.550 1.00 22.98 359 VAL A O 1
ATOM 3633 N N . ALA C 3 360 ? 66.320 44.224 82.577 1.00 25.65 360 ALA A N 1
ATOM 3634 C CA . ALA C 3 360 ? 66.336 45.497 83.255 1.00 19.05 360 ALA A CA 1
ATOM 3635 C C . ALA C 3 360 ? 65.183 46.352 82.794 1.00 20.70 360 ALA A C 1
ATOM 3636 O O . ALA C 3 360 ? 64.471 46.952 83.584 1.00 22.44 360 ALA A O 1
ATOM 3638 N N . VAL C 3 361 ? 64.966 46.410 81.504 1.00 16.00 361 VAL A N 1
ATOM 3639 C CA . VAL C 3 361 ? 63.840 47.240 81.058 1.00 10.42 361 VAL A CA 1
ATOM 3640 C C . VAL C 3 361 ? 62.511 46.718 81.615 1.00 14.96 361 VAL A C 1
ATOM 3641 O O . VAL C 3 361 ? 61.612 47.444 81.996 1.00 15.39 361 VAL A O 1
ATOM 3645 N N . ARG C 3 362 ? 62.378 45.417 81.709 1.00 14.62 362 ARG A N 1
ATOM 3646 C CA . ARG C 3 362 ? 61.171 44.805 82.240 1.00 17.19 362 ARG A CA 1
ATOM 3647 C C . ARG C 3 362 ? 60.905 45.194 83.673 1.00 18.94 362 ARG A C 1
ATOM 3648 O O . ARG C 3 362 ? 59.770 45.320 84.081 1.00 17.36 362 ARG A O 1
ATOM 3656 N N . LEU C 3 363 ? 61.970 45.332 84.463 1.00 18.62 363 LEU A N 1
ATOM 3657 C CA . LEU C 3 363 ? 61.833 45.718 85.841 1.00 15.36 363 LEU A CA 1
ATOM 3658 C C . LEU C 3 363 ? 61.135 47.053 85.899 1.00 21.98 363 LEU A C 1
ATOM 3659 O O . LEU C 3 363 ? 60.247 47.331 86.700 1.00 25.87 363 LEU A O 1
ATOM 3664 N N . LEU C 3 364 ? 61.541 47.934 85.035 1.00 17.76 364 LEU A N 1
ATOM 3665 C CA . LEU C 3 364 ? 60.910 49.244 85.011 1.00 12.47 364 LEU A CA 1
ATOM 3666 C C . LEU C 3 364 ? 59.455 49.157 84.540 1.00 24.87 364 LEU A C 1
ATOM 3667 O O . LEU C 3 364 ? 58.539 49.738 85.115 1.00 25.91 364 LEU A O 1
ATOM 3672 N N . GLN C 3 365 ? 59.222 48.436 83.452 1.00 28.45 365 GLN A N 1
ATOM 3673 C CA . GLN C 3 365 ? 57.873 48.276 82.918 1.00 24.35 365 GLN A CA 1
ATOM 3674 C C . GLN C 3 365 ? 56.895 47.678 83.912 1.00 27.01 365 GLN A C 1
ATOM 3675 O O . GLN C 3 365 ? 55.738 48.076 83.944 1.00 30.77 365 GLN A O 1
ATOM 3681 N N . LEU C 3 366 ? 57.363 46.728 84.709 1.00 14.59 366 LEU A N 1
ATOM 3682 C CA . LEU C 3 366 ? 56.515 46.090 85.712 1.00 15.17 366 LEU A CA 1
ATOM 3683 C C . LEU C 3 366 ? 55.898 47.122 86.565 1.00 20.55 366 LEU A C 1
ATOM 3684 O O . LEU C 3 366 ? 54.680 47.193 86.720 1.00 29.68 366 LEU A O 1
ATOM 3689 N N . ARG C 3 367 ? 56.737 47.978 87.079 1.00 24.29 367 ARG A N 1
ATOM 3690 C CA . ARG C 3 367 ? 56.159 49.027 87.891 1.00 29.67 367 ARG A CA 1
ATOM 3691 C C . ARG C 3 367 ? 55.132 49.885 87.133 1.00 38.26 367 ARG A C 1
ATOM 3692 O O . ARG C 3 367 ? 54.009 50.202 87.575 1.00 26.08 367 ARG A O 1
ATOM 3700 N N . GLU C 3 368 ? 55.548 50.312 85.959 1.00 28.30 368 GLU A N 1
ATOM 3701 C CA . GLU C 3 368 ? 54.680 51.144 85.175 1.00 25.82 368 GLU A CA 1
ATOM 3702 C C . GLU C 3 368 ? 53.358 50.458 84.902 1.00 24.94 368 GLU A C 1
ATOM 3703 O O . GLU C 3 368 ? 52.347 51.092 84.705 1.00 34.75 368 GLU A O 1
ATOM 3709 N N . SER C 3 369 ? 53.369 49.151 84.858 1.00 20.10 369 SER A N 1
ATOM 3710 C CA . SER C 3 369 ? 52.167 48.425 84.559 1.00 24.77 369 SER A CA 1
ATOM 3711 C C . SER C 3 369 ? 51.168 48.507 85.675 1.00 41.17 369 SER A C 1
ATOM 3712 O O . SER C 3 369 ? 49.958 48.364 85.440 1.00 37.24 369 SER A O 1
ATOM 3715 N N . PHE C 3 370 ? 51.679 48.729 86.880 1.00 35.72 370 PHE A N 1
ATOM 3716 C CA . PHE C 3 370 ? 50.774 48.842 88.002 1.00 33.00 370 PHE A CA 1
ATOM 3717 C C . PHE C 3 370 ? 50.398 50.296 88.215 1.00 45.17 370 PHE A C 1
ATOM 3718 O O . PHE C 3 370 ? 49.475 50.626 88.953 1.00 58.09 370 PHE A O 1
ATOM 3726 N N . THR C 3 371 ? 51.095 51.170 87.515 1.00 26.75 371 THR A N 1
ATOM 3727 C CA . THR C 3 371 ? 50.785 52.579 87.641 1.00 33.68 371 THR A CA 1
ATOM 3728 C C . THR C 3 371 ? 49.664 53.034 86.753 1.00 58.67 371 THR A C 1
ATOM 3729 O O . THR C 3 371 ? 49.711 52.887 85.523 1.00 48.34 371 THR A O 1
ATOM 3733 N N . PRO C 3 372 ? 48.655 53.592 87.418 1.00 75.19 372 PRO A N 1
ATOM 3734 C CA . PRO C 3 372 ? 47.528 54.080 86.669 1.00 76.37 372 PRO A CA 1
ATOM 3735 C C . PRO C 3 372 ? 47.891 55.432 86.057 1.00 84.39 372 PRO A C 1
ATOM 3736 O O . PRO C 3 372 ? 48.904 56.061 86.397 1.00 61.26 372 PRO A O 1
ATOM 3740 N N . PRO C 3 373 ? 47.069 55.837 85.096 1.00 100.00 373 PRO A N 1
ATOM 3741 C CA . PRO C 3 373 ? 47.239 57.089 84.382 1.00 100.00 373 PRO A CA 1
ATOM 3742 C C . PRO C 3 373 ? 47.956 58.230 85.120 1.00 100.00 373 PRO A C 1
ATOM 3743 O O . PRO C 3 373 ? 47.545 58.765 86.145 1.00 89.46 373 PRO A O 1
ATOM 3747 N N . SER C 3 390 ? 39.879 54.719 87.779 1.00 100.00 390 SER A N 1
ATOM 3748 C CA . SER C 3 390 ? 39.389 53.559 88.496 1.00 98.10 390 SER A CA 1
ATOM 3749 C C . SER C 3 390 ? 39.169 52.335 87.602 1.00 96.96 390 SER A C 1
ATOM 3750 O O . SER C 3 390 ? 38.035 51.898 87.391 1.00 100.00 390 SER A O 1
ATOM 3753 N N . GLN C 3 391 ? 40.293 51.779 87.120 1.00 79.44 391 GLN A N 1
ATOM 3754 C CA . GLN C 3 391 ? 40.408 50.606 86.259 1.00 70.76 391 GLN A CA 1
ATOM 3755 C C . GLN C 3 391 ? 40.627 49.340 87.088 1.00 70.32 391 GLN A C 1
ATOM 3756 O O . GLN C 3 391 ? 41.667 49.201 87.729 1.00 81.30 391 GLN A O 1
ATOM 3762 N N . SER C 3 392 ? 39.690 48.394 87.073 1.00 52.62 392 SER A N 1
ATOM 3763 C CA . SER C 3 392 ? 39.876 47.186 87.860 1.00 51.13 392 SER A CA 1
ATOM 3764 C C . SER C 3 392 ? 41.265 46.587 87.797 1.00 57.99 392 SER A C 1
ATOM 3765 O O . SER C 3 392 ? 41.977 46.657 86.801 1.00 48.93 392 SER A O 1
ATOM 3768 N N . ALA C 3 393 ? 41.620 45.963 88.899 1.00 52.34 393 ALA A N 1
ATOM 3769 C CA . ALA C 3 393 ? 42.882 45.303 88.973 1.00 56.52 393 ALA A CA 1
ATOM 3770 C C . ALA C 3 393 ? 42.841 44.115 88.009 1.00 49.07 393 ALA A C 1
ATOM 3771 O O . ALA C 3 393 ? 43.876 43.675 87.48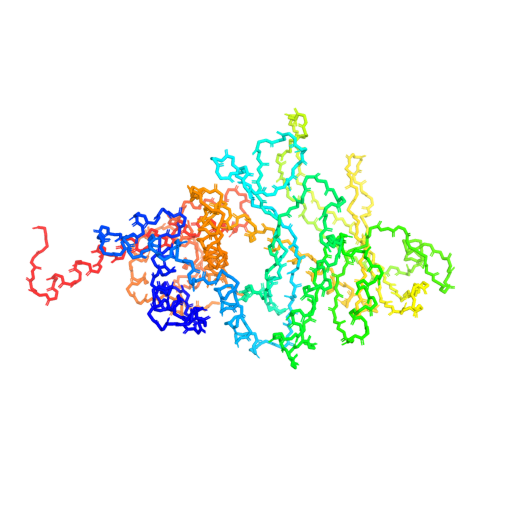6 1.00 43.93 393 ALA A O 1
ATOM 3773 N N . GLU C 3 394 ? 41.622 43.625 87.743 1.00 42.85 394 GLU A N 1
ATOM 3774 C CA . GLU C 3 394 ? 41.448 42.512 86.830 1.00 42.10 394 GLU A CA 1
ATOM 3775 C C . GLU C 3 394 ? 41.973 42.802 85.416 1.00 38.65 394 GLU A C 1
ATOM 3776 O O . GLU C 3 394 ? 42.249 41.976 84.555 1.00 37.90 394 GLU A O 1
ATOM 3778 N N . THR C 3 395 ? 42.232 44.036 85.152 1.00 32.14 395 THR A N 1
ATOM 3779 C CA . THR C 3 395 ? 42.804 44.249 83.865 1.00 32.38 395 THR A CA 1
ATOM 3780 C C . THR C 3 395 ? 44.233 43.709 83.824 1.00 43.81 395 THR A C 1
ATOM 3781 O O . THR C 3 395 ? 44.656 43.130 82.840 1.00 56.56 395 THR A O 1
ATOM 3785 N N . VAL C 3 396 ? 45.016 43.864 84.879 1.00 34.09 396 VAL A N 1
ATOM 3786 C CA . VAL C 3 396 ? 46.363 43.347 84.785 1.00 31.71 396 VAL A CA 1
ATOM 3787 C C . VAL C 3 396 ? 46.590 41.977 85.418 1.00 44.11 396 VAL A C 1
ATOM 3788 O O . VAL C 3 396 ? 47.458 41.207 84.983 1.00 43.82 396 VAL A O 1
ATOM 3792 N N . LEU C 3 397 ? 45.827 41.683 86.467 1.00 30.75 397 LEU A N 1
ATOM 3793 C CA . LEU C 3 397 ? 45.988 40.427 87.183 1.00 31.47 397 LEU A CA 1
ATOM 3794 C C . LEU C 3 397 ? 44.999 39.326 86.854 1.00 38.24 397 LEU A C 1
ATOM 3795 O O . LEU C 3 397 ? 43.866 39.569 86.459 1.00 37.06 397 LEU A O 1
ATOM 3800 N N . THR C 3 398 ? 45.391 38.084 87.145 1.00 44.20 398 THR A N 1
ATOM 3801 C CA . THR C 3 398 ? 44.490 36.972 86.979 1.00 28.53 398 THR A CA 1
ATOM 3802 C C . THR C 3 398 ? 43.573 36.979 88.171 1.00 39.24 398 THR A C 1
ATOM 3803 O O . THR C 3 398 ? 43.866 37.575 89.211 1.00 38.10 398 THR A O 1
ATOM 3807 N N . PRO C 3 399 ? 42.473 36.279 87.992 1.00 50.41 399 PRO A N 1
ATOM 3808 C CA . PRO C 3 399 ? 41.471 36.117 89.013 1.00 42.60 399 PRO A CA 1
ATOM 3809 C C . PRO C 3 399 ? 42.129 35.501 90.229 1.00 41.59 399 PRO A C 1
ATOM 3810 O O . PRO C 3 399 ? 41.891 35.963 91.332 1.00 49.75 399 PRO A O 1
ATOM 3814 N N . ASP C 3 400 ? 42.977 34.475 90.016 1.00 40.63 400 ASP A N 1
ATOM 3815 C CA . ASP C 3 400 ? 43.703 33.873 91.122 1.00 35.77 400 ASP A CA 1
ATOM 3816 C C . ASP C 3 400 ? 44.658 34.901 91.738 1.00 37.88 400 ASP A C 1
ATOM 3817 O O . ASP C 3 400 ? 44.689 35.080 92.952 1.00 33.85 400 ASP A O 1
ATOM 3822 N N . GLU C 3 401 ? 45.398 35.622 90.894 1.00 30.21 401 GLU A N 1
ATOM 3823 C CA . GLU C 3 401 ? 46.275 36.628 91.431 1.00 25.79 401 GLU A CA 1
ATOM 3824 C C . GLU C 3 401 ? 45.462 37.586 92.268 1.00 34.72 401 GLU A C 1
ATOM 3825 O O . GLU C 3 401 ? 45.815 38.018 93.371 1.00 32.45 401 GLU A O 1
ATOM 3831 N N . CYS C 3 402 ? 44.305 37.909 91.744 1.00 36.73 402 CYS A N 1
ATOM 3832 C CA . CYS C 3 402 ? 43.467 38.832 92.477 1.00 39.02 402 CYS A CA 1
ATOM 3833 C C . CYS C 3 402 ? 43.053 38.340 93.849 1.00 34.98 402 CYS A C 1
ATOM 3834 O O . CYS C 3 402 ? 43.181 39.045 94.865 1.00 37.06 402 CYS A O 1
ATOM 3839 N N . GLN C 3 403 ? 42.494 37.138 93.818 1.00 25.09 403 GLN A N 1
ATOM 3840 C CA . GLN C 3 403 ? 41.978 36.537 95.008 1.00 29.78 403 GLN A CA 1
ATOM 3841 C C . GLN C 3 403 ? 43.007 36.462 96.122 1.00 32.38 403 GLN A C 1
ATOM 3842 O O . GLN C 3 403 ? 42.821 36.959 97.244 1.00 29.72 403 GLN A O 1
ATOM 3848 N N . LEU C 3 404 ? 44.135 35.848 95.780 1.00 40.02 404 LEU A N 1
ATOM 3849 C CA . LEU C 3 404 ? 45.267 35.693 96.692 1.00 31.37 404 LEU A CA 1
ATOM 3850 C C . LEU C 3 404 ? 45.724 37.054 97.260 1.00 26.49 404 LEU A C 1
ATOM 3851 O O . LEU C 3 404 ? 45.921 37.277 98.445 1.00 28.81 404 LEU A O 1
ATOM 3856 N N . LEU C 3 405 ? 45.872 38.006 96.369 1.00 26.68 405 LEU A N 1
ATOM 3857 C CA . LEU C 3 405 ? 46.312 39.315 96.741 1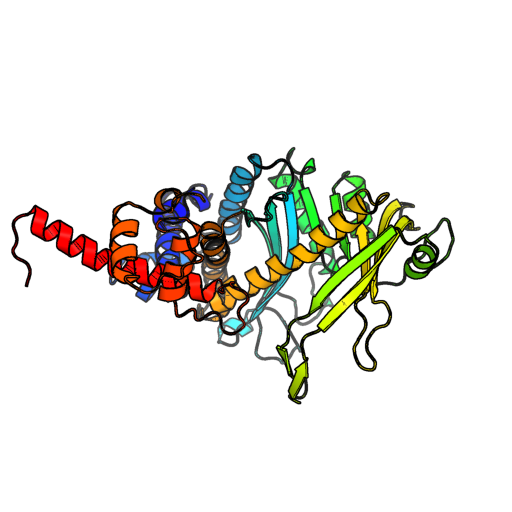.00 26.58 405 LEU A CA 1
ATOM 3858 C C . LEU C 3 405 ? 45.359 39.919 97.735 1.00 37.39 405 LEU A C 1
ATOM 3859 O O . LEU C 3 405 ? 45.759 40.564 98.731 1.00 32.22 405 LEU A O 1
ATOM 3864 N N . GLY C 3 406 ? 44.087 39.695 97.453 1.00 28.50 406 GLY A N 1
ATOM 3865 C CA . GLY C 3 406 ? 43.142 40.254 98.387 1.00 36.12 406 GLY A CA 1
ATOM 3866 C C . GLY C 3 406 ? 43.285 39.624 99.775 1.00 29.30 406 GLY A C 1
ATOM 3867 O O . GLY C 3 406 ? 43.213 40.233 100.867 1.00 27.74 406 GLY A O 1
ATOM 3868 N N . TYR C 3 407 ? 43.484 38.337 99.708 1.00 30.67 407 TYR A N 1
ATOM 3869 C CA . TYR C 3 407 ? 43.624 37.636 100.941 1.00 32.66 407 TYR A CA 1
ATOM 3870 C C . TYR C 3 407 ? 44.776 38.233 101.705 1.00 40.17 407 TYR A C 1
ATOM 3871 O O . TYR C 3 407 ? 44.615 38.678 102.818 1.00 25.61 407 TYR A O 1
ATOM 3880 N N . LEU C 3 408 ? 45.918 38.292 101.035 1.00 33.66 408 LEU A N 1
ATOM 3881 C CA . LEU C 3 408 ? 47.124 38.831 101.577 1.00 31.13 408 LEU A CA 1
ATOM 3882 C C . LEU C 3 408 ? 46.980 40.230 102.066 1.00 26.56 408 LEU A C 1
ATOM 3883 O O . LEU C 3 408 ? 47.553 40.590 103.096 1.00 34.54 408 LEU A O 1
ATOM 3888 N N . ASP C 3 409 ? 46.272 41.048 101.332 1.00 24.70 409 ASP A N 1
ATOM 3889 C CA . ASP C 3 409 ? 46.226 42.418 101.803 1.00 20.10 409 ASP A CA 1
ATOM 3890 C C . ASP C 3 409 ? 45.210 42.699 102.892 1.00 40.59 409 ASP A C 1
ATOM 3891 O O . ASP C 3 409 ? 45.084 43.834 103.381 1.00 34.04 409 ASP A O 1
ATOM 3896 N N . LYS C 3 410 ? 44.448 41.670 103.226 1.00 35.30 410 LYS A N 1
ATOM 3897 C CA . LYS C 3 410 ? 43.395 41.843 104.198 1.00 33.87 410 LYS A CA 1
ATOM 3898 C C . LYS C 3 410 ? 43.697 42.839 105.293 1.00 38.50 410 LYS A C 1
ATOM 3899 O O . LYS C 3 410 ? 44.602 42.672 106.099 1.00 42.70 410 LYS A O 1
ATOM 3905 N N . GLY C 3 411 ? 42.908 43.893 105.300 1.00 38.58 411 GLY A N 1
ATOM 3906 C CA . GLY C 3 411 ? 43.017 44.908 106.327 1.00 44.84 411 GLY A CA 1
ATOM 3907 C C . GLY C 3 411 ? 44.080 45.963 106.133 1.00 55.58 411 GLY A C 1
ATOM 3908 O O . GLY C 3 411 ? 44.173 46.892 106.952 1.00 47.55 411 GLY A O 1
ATOM 3909 N N . LYS C 3 412 ? 44.852 45.841 105.052 1.00 31.89 412 LYS A N 1
ATOM 3910 C CA . LYS C 3 412 ? 45.891 46.838 104.871 1.00 25.62 412 LYS A CA 1
ATOM 3911 C C . LYS C 3 412 ? 45.508 47.981 103.978 1.00 23.96 412 LYS A C 1
ATOM 3912 O O . LYS C 3 412 ? 46.171 48.994 103.920 1.00 25.38 412 LYS A O 1
ATOM 3918 N N . ARG C 3 413 ? 44.404 47.820 103.277 1.00 31.42 413 ARG A N 1
ATOM 3919 C CA . ARG C 3 413 ? 43.929 48.830 102.346 1.00 30.07 413 ARG A CA 1
ATOM 3920 C C . ARG C 3 413 ? 43.591 50.161 102.981 1.00 43.28 413 ARG A C 1
ATOM 3921 O O . ARG C 3 413 ? 42.883 50.218 103.980 1.00 55.42 413 ARG A O 1
ATOM 3929 N N . LYS C 3 414 ? 44.057 51.251 102.381 1.00 40.62 414 LYS A N 1
ATOM 3930 C CA . LYS C 3 414 ? 43.685 52.557 102.889 1.00 42.45 414 LYS A CA 1
ATOM 3931 C C . LYS C 3 414 ? 42.395 53.069 102.200 1.00 40.48 414 LYS A C 1
ATOM 3932 O O . LYS C 3 414 ? 42.094 52.736 101.048 1.00 33.20 414 LYS A O 1
ATOM 3938 N N . ARG C 3 415 ? 41.615 53.897 102.902 1.00 40.92 415 ARG A N 1
ATOM 3939 C CA . ARG C 3 415 ? 40.360 54.435 102.387 1.00 46.55 415 ARG A CA 1
ATOM 3940 C C . ARG C 3 415 ? 40.460 54.975 100.962 1.00 49.96 415 ARG A C 1
ATOM 3941 O O . ARG C 3 415 ? 39.601 54.693 100.125 1.00 55.71 415 ARG A O 1
ATOM 3956 N N . LYS C 3 416 ? 41.524 55.758 100.715 1.00 51.47 416 LYS A N 1
ATOM 3957 C CA . LYS C 3 416 ? 41.873 56.422 99.455 1.00 41.62 416 LYS A CA 1
ATOM 3958 C C . LYS C 3 416 ? 41.869 55.478 98.282 1.00 41.33 416 LYS A C 1
ATOM 3959 O O . LYS C 3 416 ? 41.665 55.918 97.154 1.00 41.81 416 LYS A O 1
ATOM 3965 N N . GLU C 3 417 ? 42.130 54.193 98.570 1.00 36.30 417 GLU A N 1
ATOM 3966 C CA . GLU C 3 417 ? 42.165 53.166 97.531 1.00 38.63 417 GLU A CA 1
ATOM 3967 C C . GLU C 3 417 ? 40.840 52.455 97.370 1.00 47.90 417 GLU A C 1
ATOM 3968 O O . GLU C 3 417 ? 40.263 51.865 98.286 1.00 50.76 417 GLU A O 1
ATOM 3974 N N . LYS C 3 418 ? 40.360 52.580 96.155 1.00 50.48 418 LYS A N 1
ATOM 3975 C CA . LYS C 3 418 ? 39.115 51.998 95.774 1.00 42.41 418 LYS A CA 1
ATOM 3976 C C . LYS C 3 418 ? 39.315 50.519 95.753 1.00 42.44 418 LYS A C 1
ATOM 3977 O O . LYS C 3 418 ? 40.212 49.982 95.090 1.00 38.85 418 LYS A O 1
ATOM 3983 N N . ALA C 3 419 ? 38.471 49.871 96.511 1.00 43.02 419 ALA A N 1
ATOM 3984 C CA . ALA C 3 419 ? 38.550 48.447 96.590 1.00 39.63 419 ALA A CA 1
ATOM 3985 C C . ALA C 3 419 ? 38.561 47.840 95.196 1.00 48.72 419 ALA A C 1
ATOM 3986 O O . ALA C 3 419 ? 37.836 48.300 94.303 1.00 57.15 419 ALA A O 1
ATOM 3988 N N . GLY C 3 420 ? 39.411 46.814 95.030 1.00 45.35 420 GLY A N 1
ATOM 3989 C CA . GLY C 3 420 ? 39.584 46.049 93.789 1.00 43.97 420 GLY A CA 1
ATOM 3990 C C . GLY C 3 420 ? 40.153 46.782 92.568 1.00 47.56 420 GLY A C 1
ATOM 3991 O O . GLY C 3 420 ? 40.230 46.172 91.502 1.00 48.05 420 GLY A O 1
ATOM 3992 N N . SER C 3 421 ? 40.540 48.064 92.709 1.00 35.75 421 SER A N 1
ATOM 3993 C CA . SER C 3 421 ? 41.070 48.819 91.592 1.00 39.29 421 SER A CA 1
ATOM 3994 C C . SER C 3 421 ? 42.557 48.557 91.311 1.00 45.83 421 SER A C 1
ATOM 3995 O O . SER C 3 421 ? 43.241 47.869 92.087 1.00 34.60 421 SER A O 1
ATOM 3998 N N . LEU C 3 422 ? 42.988 49.140 90.177 1.00 31.67 422 LEU A N 1
ATOM 3999 C CA . LEU C 3 422 ? 44.340 49.129 89.690 1.00 36.16 422 LEU A CA 1
ATOM 4000 C C . LEU C 3 422 ? 45.126 49.900 90.714 1.00 38.73 422 LEU A C 1
ATOM 4001 O O . LEU C 3 422 ? 46.226 49.532 91.113 1.00 35.88 422 LEU A O 1
ATOM 4006 N N . GLN C 3 423 ? 44.560 50.992 91.162 1.00 25.30 423 GLN A N 1
ATOM 4007 C CA . GLN C 3 423 ? 45.320 51.655 92.182 1.00 25.75 423 GLN A CA 1
ATOM 4008 C C . GLN C 3 423 ? 45.594 50.731 93.400 1.00 35.35 423 GLN A C 1
ATOM 4009 O O . GLN C 3 423 ? 46.684 50.688 93.977 1.00 35.30 423 GLN A O 1
ATOM 4015 N N . TRP C 3 424 ? 44.605 49.949 93.810 1.00 39.53 424 TRP A N 1
ATOM 4016 C CA . TRP C 3 424 ? 44.743 49.063 94.958 1.00 36.43 424 TRP A CA 1
ATOM 4017 C C . TRP C 3 424 ? 45.765 47.978 94.727 1.00 28.58 424 TRP A C 1
ATOM 4018 O O . TRP C 3 424 ? 46.574 47.636 95.585 1.00 31.65 424 TRP A O 1
ATOM 4029 N N . ALA C 3 425 ? 45.676 47.401 93.567 1.00 23.62 425 ALA A N 1
ATOM 4030 C CA . ALA C 3 425 ? 46.611 46.363 93.282 1.00 27.59 425 ALA A CA 1
ATOM 4031 C C . ALA C 3 425 ? 48.019 46.935 93.449 1.00 26.50 425 ALA A C 1
ATOM 4032 O O . ALA C 3 425 ? 48.876 46.333 94.102 1.00 39.00 425 ALA A O 1
ATOM 4034 N N . TYR C 3 426 ? 48.250 48.133 92.902 1.00 24.26 426 TYR A N 1
ATOM 4035 C CA . TYR C 3 426 ? 49.565 48.750 93.022 1.00 23.94 426 TYR A CA 1
ATOM 4036 C C . TYR C 3 426 ? 50.079 48.806 94.447 1.00 27.43 426 TYR A C 1
ATOM 4037 O O . TYR C 3 426 ? 51.170 48.367 94.740 1.00 28.88 426 TYR A O 1
ATOM 4046 N N . MET C 3 427 ? 49.293 49.364 95.346 1.00 30.56 427 MET A N 1
ATOM 4047 C CA . MET C 3 427 ? 49.683 49.487 96.743 1.00 29.96 427 MET A CA 1
ATOM 4048 C C . MET C 3 427 ? 49.779 48.175 97.477 1.00 18.00 427 MET A C 1
ATOM 4049 O O . MET C 3 427 ? 50.617 47.955 98.360 1.00 22.02 427 MET A O 1
ATOM 4054 N N . ALA C 3 428 ? 48.866 47.297 97.137 1.00 19.40 428 ALA A N 1
ATOM 4055 C CA . ALA C 3 428 ? 48.874 46.024 97.807 1.00 23.22 428 ALA A CA 1
ATOM 4056 C C . ALA C 3 428 ? 50.148 45.290 97.437 1.00 29.45 428 ALA A C 1
ATOM 4057 O O . ALA C 3 428 ? 50.778 44.680 98.310 1.00 22.66 428 ALA A O 1
ATOM 4059 N N . ILE C 3 429 ? 50.511 45.333 96.141 1.00 22.34 429 ILE A N 1
ATOM 4060 C CA . ILE C 3 429 ? 51.746 44.683 95.723 1.00 22.86 429 ILE A CA 1
ATOM 4061 C C . ILE C 3 429 ? 53.003 45.352 96.362 1.00 20.84 429 ILE A C 1
ATOM 4062 O O . ILE C 3 429 ? 53.890 44.733 96.952 1.00 22.93 429 ILE A O 1
ATOM 4067 N N . ALA C 3 430 ? 53.053 46.665 96.289 1.00 13.73 430 ALA A N 1
ATOM 4068 C CA . ALA C 3 430 ? 54.128 47.417 96.915 1.00 19.81 430 ALA A CA 1
ATOM 4069 C C . ALA C 3 430 ? 54.221 47.045 98.390 1.00 31.08 430 ALA A C 1
ATOM 4070 O O . ALA C 3 430 ? 55.295 46.816 98.948 1.00 22.29 430 ALA A O 1
ATOM 4072 N N . ARG C 3 431 ? 53.057 47.026 99.048 1.00 33.11 431 ARG A N 1
ATOM 4073 C CA . ARG C 3 431 ? 53.025 46.675 100.454 1.00 27.41 431 ARG A CA 1
ATOM 4074 C C . ARG C 3 431 ? 53.656 45.308 100.664 1.00 27.26 431 ARG A C 1
ATOM 4075 O O . ARG C 3 431 ? 54.445 45.062 101.601 1.00 22.14 431 ARG A O 1
ATOM 4083 N N . LEU C 3 432 ? 53.318 44.429 99.718 1.00 18.94 432 LEU A N 1
ATOM 4084 C CA . LEU C 3 432 ? 53.867 43.112 99.758 1.00 18.77 432 LEU A CA 1
ATOM 4085 C C . LEU C 3 432 ? 55.358 43.267 99.675 1.00 32.48 432 LEU A C 1
ATOM 4086 O O . LEU C 3 432 ? 56.122 42.406 100.109 1.00 23.59 432 LEU A O 1
ATOM 4091 N N . GLY C 3 433 ? 55.767 44.344 99.037 1.00 23.71 433 GLY A N 1
ATOM 4092 C CA . GLY C 3 433 ? 57.178 44.545 98.870 1.00 23.19 433 GLY A CA 1
ATOM 4093 C C . GLY C 3 433 ? 57.809 45.306 100.016 1.00 25.85 433 GLY A C 1
ATOM 4094 O O . GLY C 3 433 ? 58.996 45.632 99.974 1.00 30.44 433 GLY A O 1
ATOM 4095 N N . GLY C 3 434 ? 57.027 45.647 101.021 1.00 21.98 434 GLY A N 1
ATOM 4096 C CA . GLY C 3 434 ? 57.632 46.346 102.134 1.00 15.74 434 GLY A CA 1
ATOM 4097 C C . GLY C 3 434 ? 57.405 47.827 102.144 1.00 23.73 434 GLY A C 1
ATOM 4098 O O . GLY C 3 434 ? 57.745 48.516 103.083 1.00 28.66 434 GLY A O 1
ATOM 4099 N N . PHE C 3 435 ? 56.791 48.333 101.107 1.00 18.09 435 PHE A N 1
ATOM 4100 C CA . PHE C 3 435 ? 56.548 49.757 101.026 1.00 15.13 435 PHE A CA 1
ATOM 4101 C C . PHE C 3 435 ? 55.787 50.311 102.180 1.00 21.02 435 PHE A C 1
ATOM 4102 O O . PHE C 3 435 ? 54.710 49.856 102.411 1.00 21.23 435 PHE A O 1
ATOM 4110 N N . MET C 3 436 ? 56.283 51.387 102.766 1.00 21.13 436 MET A N 1
ATOM 4111 C CA . MET C 3 436 ? 55.642 52.113 103.838 1.00 28.15 436 MET A CA 1
ATOM 4112 C C . MET C 3 436 ? 55.445 53.608 103.592 1.00 27.50 436 MET A C 1
ATOM 4113 O O . MET C 3 436 ? 55.098 54.340 104.545 1.00 30.58 436 MET A O 1
ATOM 4118 N N . ASP C 3 437 ? 55.683 54.051 102.349 1.00 24.78 437 ASP A N 1
ATOM 4119 C CA . ASP C 3 437 ? 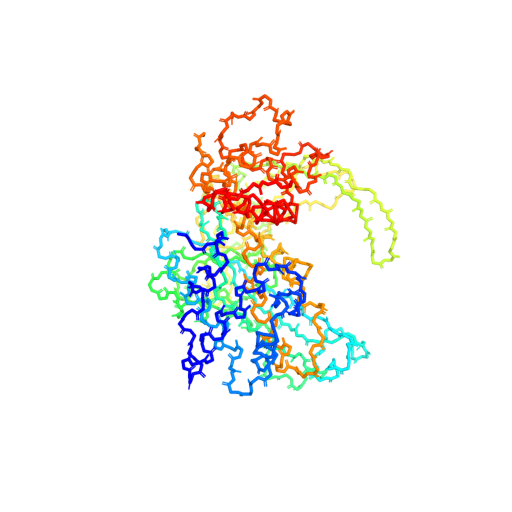55.495 55.454 101.954 1.00 29.82 437 ASP A CA 1
ATOM 4120 C C . ASP C 3 437 ? 56.083 56.457 102.950 1.00 27.08 437 ASP A C 1
ATOM 4121 O O . ASP C 3 437 ? 55.432 57.437 103.340 1.00 22.27 437 ASP A O 1
ATOM 4126 N N . SER C 3 438 ? 57.342 56.200 103.317 1.00 20.93 438 SER A N 1
ATOM 4127 C CA . SER C 3 438 ? 58.054 56.991 104.288 1.00 18.69 438 SER A CA 1
ATOM 4128 C C . SER C 3 438 ? 58.048 58.478 104.084 1.00 22.58 438 SER A C 1
ATOM 4129 O O . SER C 3 438 ? 58.159 59.223 105.040 1.00 24.74 438 SER A O 1
ATOM 4132 N N . LYS C 3 439 ? 57.990 58.922 102.845 1.00 21.33 439 LYS A N 1
ATOM 4133 C CA . LYS C 3 439 ? 58.044 60.342 102.596 1.00 20.78 439 LYS A CA 1
ATOM 4134 C C . LYS C 3 439 ? 56.684 60.798 102.132 1.00 27.95 439 LYS A C 1
ATOM 4135 O O . LYS C 3 439 ? 56.391 61.926 101.720 1.00 23.44 439 LYS A O 1
ATOM 4141 N N . ARG C 3 440 ? 55.813 59.852 102.261 1.00 24.55 440 ARG A N 1
ATOM 4142 C CA . ARG C 3 440 ? 54.469 60.137 101.867 1.00 30.66 440 ARG A CA 1
ATOM 4143 C C . ARG C 3 440 ? 54.383 60.681 100.451 1.00 33.99 440 ARG A C 1
ATOM 4144 O O . ARG C 3 440 ? 53.683 61.650 100.185 1.00 30.21 440 ARG A O 1
ATOM 4152 N N . THR C 3 441 ? 55.070 60.082 99.495 1.00 33.41 441 THR A N 1
ATOM 4153 C CA . THR C 3 441 ? 54.896 60.607 98.155 1.00 27.85 441 THR A CA 1
ATOM 4154 C C . THR C 3 441 ? 53.879 59.746 97.443 1.00 20.01 441 THR A C 1
ATOM 4155 O O . THR C 3 441 ? 53.264 60.123 96.447 1.00 34.79 441 THR A O 1
ATOM 4159 N N . GLY C 3 442 ? 53.723 58.558 97.964 1.00 25.11 442 GLY A N 1
ATOM 4160 C CA . GLY C 3 442 ? 52.783 57.651 97.363 1.00 24.49 442 GLY A CA 1
ATOM 4161 C C . GLY C 3 442 ? 53.454 56.802 96.312 1.00 37.08 442 GLY A C 1
ATOM 4162 O O . GLY C 3 442 ? 52.857 55.884 95.710 1.00 29.36 442 GLY A O 1
ATOM 4163 N N . ILE C 3 443 ? 54.725 57.122 96.104 1.00 29.63 443 ILE A N 1
ATOM 4164 C CA . ILE C 3 443 ? 55.405 56.393 95.072 1.00 18.34 443 ILE A CA 1
ATOM 4165 C C . ILE C 3 443 ? 56.335 55.358 95.552 1.00 23.81 443 ILE A C 1
ATOM 4166 O O . ILE C 3 443 ? 57.247 55.717 96.285 1.00 24.80 443 ILE A O 1
ATOM 4171 N N . ALA C 3 444 ? 56.107 54.124 95.109 1.00 22.49 444 ALA A N 1
ATOM 4172 C CA . ALA C 3 444 ? 56.981 53.010 95.480 1.00 21.68 444 ALA A CA 1
ATOM 4173 C C . ALA C 3 444 ? 58.113 52.825 94.474 1.00 25.38 444 ALA A C 1
ATOM 4174 O O . ALA C 3 444 ? 57.944 53.099 93.293 1.00 23.33 444 ALA A O 1
ATOM 4176 N N . SER C 3 445 ? 59.283 52.360 94.933 1.00 20.55 445 SER A N 1
ATOM 4177 C CA . SER C 3 445 ? 60.355 52.196 93.994 1.00 16.38 445 SER A CA 1
ATOM 4178 C C . SER C 3 445 ? 60.087 51.016 93.087 1.00 19.86 445 SER A C 1
ATOM 4179 O O . SER C 3 445 ? 59.288 50.140 93.396 1.00 22.50 445 SER A O 1
ATOM 4182 N N . TRP C 3 446 ? 60.790 50.973 91.973 1.00 21.69 446 TRP A N 1
ATOM 4183 C CA . TRP C 3 446 ? 60.640 49.852 91.069 1.00 17.27 446 TRP A CA 1
ATOM 4184 C C . TRP C 3 446 ? 61.201 48.598 91.754 1.00 24.94 446 TRP A C 1
ATOM 4185 O O . TRP C 3 446 ? 60.821 47.465 91.488 1.00 22.33 446 TRP A O 1
ATOM 4196 N N . GLY C 3 447 ? 62.110 48.813 92.717 1.00 26.36 447 GLY A N 1
ATOM 4197 C CA . GLY C 3 447 ? 62.677 47.710 93.470 1.00 23.64 447 GLY A CA 1
ATOM 4198 C C . GLY C 3 447 ? 61.635 47.084 94.421 1.00 17.89 447 GLY A C 1
ATOM 4199 O O . GLY C 3 447 ? 61.488 45.859 94.480 1.00 23.86 447 GLY A O 1
ATOM 4200 N N . ALA C 3 448 ? 60.897 47.920 95.143 1.00 18.15 448 ALA A N 1
ATOM 4201 C CA . ALA C 3 448 ? 59.859 47.460 96.073 1.00 22.82 448 ALA A CA 1
ATOM 4202 C C . ALA C 3 448 ? 58.720 46.745 95.364 1.00 21.50 448 ALA A C 1
ATOM 4203 O O . ALA C 3 448 ? 58.162 45.763 95.853 1.00 23.64 448 ALA A O 1
ATOM 4205 N N . LEU C 3 449 ? 58.371 47.282 94.197 1.00 30.09 449 LEU A N 1
ATOM 4206 C CA . LEU C 3 449 ? 57.313 46.718 93.365 1.00 22.67 449 LEU A CA 1
ATOM 4207 C C . LEU C 3 449 ? 57.775 45.366 92.885 1.00 23.12 449 LEU A C 1
ATOM 4208 O O . LEU C 3 449 ? 57.026 44.411 92.907 1.00 20.70 449 LEU A O 1
ATOM 4213 N N . TRP C 3 450 ? 59.032 45.259 92.466 1.00 22.62 450 TRP A N 1
ATOM 4214 C CA . TRP C 3 450 ? 59.450 43.963 92.044 1.00 20.37 450 TRP A CA 1
ATOM 4215 C C . TRP C 3 450 ? 59.431 43.038 93.242 1.00 21.36 450 TRP A C 1
ATOM 4216 O O . TRP C 3 450 ? 59.013 41.879 93.193 1.00 24.26 450 TRP A O 1
ATOM 4227 N N . GLU C 3 451 ? 59.891 43.544 94.349 1.00 14.27 451 GLU A N 1
ATOM 4228 C CA . GLU C 3 451 ? 59.920 42.676 95.506 1.00 17.27 451 GLU A CA 1
ATOM 4229 C C . GLU C 3 451 ? 58.537 42.132 95.795 1.00 23.74 451 GLU A C 1
ATOM 4230 O O . GLU C 3 451 ? 58.366 40.947 96.083 1.00 25.32 451 GLU A O 1
ATOM 4236 N N . GLY C 3 452 ? 57.544 43.027 95.695 1.00 26.42 452 GLY A N 1
ATOM 4237 C CA . GLY C 3 452 ? 56.134 42.673 95.963 1.00 25.69 452 GLY A CA 1
ATOM 4238 C C . GLY C 3 452 ? 55.578 41.643 94.971 1.00 35.20 452 GLY A C 1
ATOM 4239 O O . GLY C 3 452 ? 54.908 40.673 95.323 1.00 25.67 452 GLY A O 1
ATOM 4240 N N . TRP C 3 453 ? 55.876 41.868 93.695 1.00 29.16 453 TRP A N 1
ATOM 4241 C CA . TRP C 3 453 ? 55.430 40.999 92.616 1.00 27.10 453 TRP A CA 1
ATOM 4242 C C . TRP C 3 453 ? 56.053 39.643 92.789 1.00 27.07 453 TRP A C 1
ATOM 4243 O O . TRP C 3 453 ? 55.374 38.630 92.668 1.00 24.64 453 TRP A O 1
ATOM 4254 N N . GLU C 3 454 ? 57.337 39.660 93.121 1.00 18.14 454 GLU A N 1
ATOM 4255 C CA . GLU C 3 454 ? 58.025 38.424 93.323 1.00 21.73 454 GLU A CA 1
ATOM 4256 C C . GLU C 3 454 ? 57.364 37.616 94.441 1.00 27.58 454 GLU A C 1
ATOM 4257 O O . GLU C 3 454 ? 57.174 36.382 94.394 1.00 24.75 454 GLU A O 1
ATOM 4263 N N . ALA C 3 455 ? 57.012 38.329 95.499 1.00 18.16 455 ALA A N 1
ATOM 4264 C CA . ALA C 3 455 ? 56.356 37.620 96.613 1.00 23.70 455 ALA A CA 1
ATOM 4265 C C . ALA C 3 455 ? 54.977 37.048 96.245 1.00 30.87 455 ALA A C 1
ATOM 4266 O O . ALA C 3 455 ? 54.588 35.966 96.693 1.00 22.03 455 ALA A O 1
ATOM 4268 N N . LEU C 3 456 ? 54.237 37.853 95.469 1.00 25.43 456 LEU A N 1
ATOM 4269 C CA . LEU C 3 456 ? 52.920 37.490 94.979 1.00 22.74 456 LEU A CA 1
ATOM 4270 C C . LEU C 3 456 ? 53.045 36.207 94.192 1.00 23.86 456 LEU A C 1
ATOM 4271 O O . LEU C 3 456 ? 52.388 35.187 94.411 1.00 28.26 456 LEU A O 1
ATOM 4276 N N . GLN C 3 457 ? 53.973 36.260 93.282 1.00 21.93 457 GLN A N 1
ATOM 4277 C CA . GLN C 3 457 ? 54.202 35.123 92.451 1.00 21.86 457 GLN A CA 1
ATOM 4278 C C . GLN C 3 457 ? 54.554 33.908 93.260 1.00 27.58 457 GLN A C 1
ATOM 4279 O O . GLN C 3 457 ? 54.070 32.825 93.006 1.00 25.78 457 GLN A O 1
ATOM 4285 N N . SER C 3 458 ? 55.416 34.081 94.240 1.00 27.33 458 SER A N 1
ATOM 4286 C CA . SER C 3 458 ? 55.851 32.962 95.053 1.00 30.35 458 SER A CA 1
ATOM 4287 C C . SER C 3 458 ? 54.700 32.331 95.810 1.00 23.55 458 SER A C 1
ATOM 4288 O O . SER C 3 458 ? 54.502 31.121 95.895 1.00 23.38 458 SER A O 1
ATOM 4291 N N . LYS C 3 459 ? 53.939 33.199 96.393 1.00 27.67 459 LYS A N 1
ATOM 4292 C CA . LYS C 3 459 ? 52.781 32.777 97.124 1.00 37.08 459 LYS A CA 1
ATOM 4293 C C . LYS C 3 459 ? 51.741 32.137 96.205 1.00 50.44 459 LYS A C 1
ATOM 4294 O O . LYS C 3 459 ? 50.946 31.307 96.639 1.00 45.75 459 LYS A O 1
ATOM 4300 N N . LEU C 3 460 ? 51.778 32.492 94.918 1.00 37.77 460 LEU A N 1
ATOM 4301 C CA . LEU C 3 460 ? 50.858 31.938 93.931 1.00 34.68 460 LEU A CA 1
ATOM 4302 C C . LEU C 3 460 ? 51.125 30.469 93.726 1.00 27.62 460 LEU A C 1
ATOM 4303 O O . LEU C 3 460 ? 50.251 29.636 93.534 1.00 31.46 460 LEU A O 1
ATOM 4308 N N . ASP C 3 461 ? 52.386 30.165 93.757 1.00 22.61 461 ASP A N 1
ATOM 4309 C CA . ASP C 3 461 ? 52.765 28.797 93.564 1.00 23.77 461 ASP A CA 1
ATOM 4310 C C . ASP C 3 461 ? 52.114 27.891 94.569 1.00 37.95 461 ASP A C 1
ATOM 4311 O O . ASP C 3 461 ? 51.642 26.851 94.157 1.00 29.37 461 ASP A O 1
ATOM 4316 N N . GLY C 3 462 ? 52.121 28.305 95.854 1.00 38.46 462 GLY A N 1
ATOM 4317 C CA . GLY C 3 462 ? 51.568 27.583 97.005 1.00 29.59 462 GLY A CA 1
ATOM 4318 C C . GLY C 3 462 ? 50.052 27.496 96.889 1.00 32.38 462 GLY A C 1
ATOM 4319 O O . GLY C 3 462 ? 49.442 26.446 97.109 1.00 29.67 462 GLY A O 1
ATOM 4320 N N . PHE C 3 463 ? 49.462 28.632 96.537 1.00 29.66 463 PHE A N 1
ATOM 4321 C CA . PHE C 3 463 ? 48.032 28.756 96.341 1.00 35.71 463 PHE A CA 1
ATOM 4322 C C . PHE C 3 463 ? 47.631 27.758 95.259 1.00 49.75 463 PHE A C 1
ATOM 4323 O O . PHE C 3 463 ? 46.804 26.872 95.440 1.00 47.79 463 PHE A O 1
ATOM 4331 N N . LEU C 3 464 ? 48.278 27.882 94.115 1.00 37.62 464 LEU A N 1
ATOM 4332 C CA . LEU C 3 464 ? 47.998 26.999 93.017 1.00 34.43 464 LEU A CA 1
ATOM 4333 C C . LEU C 3 464 ? 48.252 25.539 93.357 1.00 43.47 464 LEU A C 1
ATOM 4334 O O . LEU C 3 464 ? 47.630 24.646 92.794 1.00 37.94 464 LEU A O 1
ATOM 4339 N N . ALA C 3 465 ? 49.190 25.290 94.259 1.00 42.50 465 ALA A N 1
ATOM 4340 C CA . ALA C 3 465 ? 49.474 23.918 94.593 1.00 28.01 465 ALA A CA 1
ATOM 4341 C C . ALA C 3 465 ? 48.312 23.401 95.387 1.00 34.52 465 ALA A C 1
ATOM 4342 O O . ALA C 3 465 ? 47.925 22.258 95.206 1.00 42.48 465 ALA A O 1
ATOM 4344 N N . ALA C 3 466 ? 47.744 24.231 96.250 1.00 33.39 466 ALA A N 1
ATOM 4345 C CA . ALA C 3 466 ? 46.612 23.747 97.028 1.00 36.99 466 ALA A CA 1
ATOM 4346 C C . ALA C 3 466 ? 45.428 23.424 96.099 1.00 43.21 466 ALA A C 1
ATOM 4347 O O . ALA C 3 466 ? 44.871 22.329 96.088 1.00 36.68 466 ALA A O 1
ATOM 4349 N N . LYS C 3 467 ? 45.094 24.407 95.282 1.00 37.08 467 LYS A N 1
ATOM 4350 C CA . LYS C 3 467 ? 44.026 24.335 94.304 1.00 40.36 467 LYS A CA 1
ATOM 4351 C C . LYS C 3 467 ? 44.103 23.032 93.525 1.00 47.75 467 LYS A C 1
ATOM 4352 O O . LYS C 3 467 ? 43.117 22.335 93.307 1.00 45.54 467 LYS A O 1
ATOM 4358 N N . ASP C 3 468 ? 45.297 22.713 93.082 1.00 46.06 468 ASP A N 1
ATOM 4359 C CA . ASP C 3 468 ? 45.511 21.507 92.316 1.00 42.07 468 ASP A CA 1
ATOM 4360 C C . ASP C 3 468 ? 45.131 20.253 93.093 1.00 56.65 468 ASP A C 1
ATOM 4361 O O . ASP C 3 468 ? 44.398 19.374 92.630 1.00 59.19 468 ASP A O 1
ATOM 4366 N N . LEU C 3 469 ? 45.653 20.175 94.298 1.00 55.28 469 LEU A N 1
ATOM 4367 C CA . LEU C 3 469 ? 45.431 19.021 95.136 1.00 57.40 469 LEU A CA 1
ATOM 4368 C C . LEU C 3 469 ? 43.968 18.763 95.420 1.00 53.09 469 LEU A C 1
ATOM 4369 O O . LEU C 3 469 ? 43.506 17.633 95.414 1.00 54.51 469 LEU A O 1
ATOM 4374 N N . MET C 3 470 ? 43.259 19.832 95.700 1.00 39.90 470 MET A N 1
ATOM 4375 C CA . MET C 3 470 ? 41.870 19.693 95.947 1.00 37.34 470 MET A CA 1
ATOM 4376 C C . MET C 3 470 ? 41.263 19.113 94.710 1.00 53.37 470 MET A C 1
ATOM 4377 O O . MET C 3 470 ? 40.605 18.085 94.800 1.00 72.21 470 MET A O 1
ATOM 4382 N N . ALA C 3 471 ? 41.530 19.734 93.572 1.00 44.21 471 ALA A N 1
ATOM 4383 C CA . ALA C 3 471 ? 40.995 19.256 92.300 1.00 52.96 471 ALA A CA 1
ATOM 4384 C C . ALA C 3 471 ? 41.115 17.761 92.064 1.00 55.70 471 ALA A C 1
ATOM 4385 O O . ALA C 3 471 ? 40.340 17.191 91.298 1.00 56.65 471 ALA A O 1
ATOM 4387 N N . GLN C 3 472 ? 42.079 17.120 92.723 1.00 56.00 472 GLN A N 1
ATOM 4388 C CA . GLN C 3 472 ? 42.227 15.674 92.580 1.00 52.87 472 GLN A CA 1
ATOM 4389 C C . GLN C 3 472 ? 41.788 14.913 93.847 1.00 52.20 472 GLN A C 1
ATOM 4390 O O . GLN C 3 472 ? 42.240 13.806 94.139 1.00 63.01 472 GLN A O 1
ATOM 4396 N N . GLY C 3 473 ? 40.890 15.564 94.604 1.00 45.33 473 GLY A N 1
ATOM 4397 C CA . GLY C 3 473 ? 40.267 15.090 95.829 1.00 52.74 473 GLY A CA 1
ATOM 4398 C C . GLY C 3 473 ? 41.172 14.943 97.035 1.00 80.61 473 GLY A C 1
ATOM 4399 O O . GLY C 3 473 ? 40.757 14.477 98.106 1.00 88.08 473 GLY A O 1
ATOM 4400 N N . ILE C 3 474 ? 42.418 15.349 96.871 1.00 64.39 474 ILE A N 1
ATOM 4401 C CA . ILE C 3 474 ? 43.332 15.205 97.962 1.00 51.94 474 ILE A CA 1
ATOM 4402 C C . ILE C 3 474 ? 43.094 16.152 99.088 1.00 44.94 474 ILE A C 1
ATOM 4403 O O . ILE C 3 474 ? 42.839 17.334 98.842 1.00 47.42 474 ILE A O 1
ATOM 4408 N N . LYS C 3 475 ? 43.156 15.578 100.299 1.00 48.53 475 LYS A N 1
ATOM 4409 C CA . LYS C 3 475 ? 43.015 16.325 101.545 1.00 54.99 475 LYS A CA 1
ATOM 4410 C C . LYS C 3 475 ? 44.293 17.137 101.733 1.00 57.44 475 LYS A C 1
ATOM 4411 O O . LYS C 3 475 ? 45.369 16.709 101.346 1.00 47.75 475 LYS A O 1
ATOM 4417 N N . ILE C 3 476 ? 44.163 18.290 102.356 1.00 56.40 476 ILE A N 1
ATOM 4418 C CA . ILE C 3 476 ? 45.292 19.135 102.584 1.00 51.17 476 ILE A CA 1
ATOM 4419 C C . ILE C 3 476 ? 45.701 19.127 104.027 1.00 55.93 476 ILE A C 1
ATOM 4420 O O . ILE C 3 476 ? 44.852 19.330 104.896 1.00 58.26 476 ILE A O 1
ATOM 4425 N N . GLY C 3 477 ? 47.012 18.910 104.223 1.00 54.45 477 GLY A N 1
ATOM 4426 C CA . GLY C 3 477 ? 47.626 18.847 105.539 1.00 88.67 477 GLY A CA 1
ATOM 4427 C C . GLY C 3 477 ? 46.850 17.906 106.452 1.00 100.00 477 GLY A C 1
ATOM 4428 O O . GLY C 3 477 ? 46.940 16.681 106.202 1.00 100.00 477 GLY A O 1
#

Foldseek 3Di:
DQFLQLLSVLCLQQVPQDLPDNVLSVLSSVQLSLLLLVFQDDSVVSCVPDPVNSVSNLCSLPPPSGDLQSRLQSNLLSLLVQVVPAQAKEWQKDKDWQWAQPQQQVVAADDDALPDSIGHKIKIWTWMARLPLRATSATNDIDIDHCHNDVVVDPDDCLCVLVVVVVSNCVSNPVSQQRYEYAEEQSPQDVVNVVVCVVVVGWYKYWHDDFFAFVVVRHTLVVVQVPFDWQAWDKDWADKDWDADPVGDIGIDHIDMWIWTKTKAKGFGPPVRDIWIWMKIWTDPDDPDDDTDITIMTIRWDCPHPVRRVSSVVSNVSSCVVVQLVCLLPVTRPLNVDDDNHNSSSSNVSSSSSRSSSSLRNLLVVLDDSQAFCVVPDPPLLQVLLCVQCVPVDDPVDDPRGSLRVNVSLLVLLVDDCVVVPSDGDSNSNVSSSSVSVVVSVVVVVVVVCVVVVHDDD

Secondary structure (DSSP, 8-state):
---SSHHHHHHHHHTT---SSHHHHHHHHHHHHHHHHTTTS-HHHHTTT-HHHHHHHHHHHT-TT--HHHHHHHHHHHHHHHHTT-S-EEEEEEEEEEEE-SGGGGGSB-SSSTT-S-EEEEEEEEEEEETTT--EEEEEEEEEE---SSGGG-SS-GGGHHHHHHHHHHHHHGGGGGGEEEEE-GGG--HHHHHHHHHTT-EEEEE--S--B-TTT-SBHHHHHHTSPP-EEEEEEE--EEEE-SS--EEEE--EEEEEEEEEEEEEETGGGEEEEEEEEEEES--SSS---EEEEEESS--SSHHHHHHHHHHHHTTHHHHHHHHIIIIIT-GGG---SSHHHHHHHHHHHHHHHHHHHHHHHHH-----BGGGTS-HHHHHHHHHHHTTT--TTSPTTBHHHHHHHHHHHTT---TTS-----HHHHHHHHHHHHHHHHHHHHHHHHHHTT----

B-factor: mean 34.96, std 18.57, range [7.92, 100.0]

Solvent-accessible surface area: 23363 Å² total; per-residue (Å²): 158,38,13,37,164,16,61,56,10,0,121,34,15,0,59,77,10,84,11,73,25,113,185,55,17,52,86,0,11,78,1,0,14,26,5,0,97,52,10,24,82,53,3,64,94,2,6,104,82,44,149,74,23,47,54,5,0,76,147,5,5,123,34,120,91,4,53,11,131,21,0,22,107,5,2,2,66,33,5,16,136,80,0,128,139,48,103,45,0,0,4,0,6,10,25,14,23,0,35,4,169,44,146,1,5,114,89,6,3,26,28,30,58,100,170,105,56,25,39,0,7,49,0,0,0,0,0,0,0,6,1,92,90,34,87,6,11,5,4,0,14,21,48,29,48,95,61,42,53,70,101,86,101,43,104,124,172,59,58,30,14,2,53,43,0,4,49,31,4,48,144,50,4,42,115,34,15,75,47,0,1,3,0,0,32,96,90,0,3,38,63,47,1,0,60,33,2,45,77,86,134,14,56,0,0,0,53,8,111,75,107,34,106,1,71,165,46,33,69,105,4,64,67,29,0,89,102,40,101,93,53,24,28,44,129,56,88,18,91,70,96,57,42,90,68,212,198,31,136,203,147,90,60,80,66,48,154,1,44,8,17,0,50,14,15,164,1,14,1,160,45,54,97,20,65,3,16,0,0,4,0,33,10,83,145,50,47,218,72,73,123,70,63,93,65,16,0,0,0,35,19,72,9,154,47,62,71,65,0,57,81,0,9,58,2,10,69,33,17,162,35,0,47,56,0,13,127,0,0,49,82,12,2,0,0,51,124,18,135,22,143,130,20,88,22,0,30,15,0,0,0,0,4,0,13,1,0,7,4,4,5,25,3,43,26,10,2,66,40,156,118,97,57,2,64,90,43,8,59,106,29,14,30,118,12,0,29,170,48,10,177,82,122,109,117,241,162,4,129,65,42,5,8,61,20,0,12,19,2,0,0,48,49,20,53,32,156,27,106,137,172,89,18,118,0,65,30,26,18,3,19,92,0,8,54,24,0,51,67,96,15,91,45,59,72,50,36,115,82,70,113,94,109,72,81,165,73,112

Nearest PDB structures (foldseek):
  1mus-assembly1_A-2  TM=1.002E+00  e=1.319E-79  Escherichia coli
  4dm0-assembly1_A-2  TM=9.974E-01  e=4.064E-76  Escherichia coli
  1mm8-assembly1_A-2  TM=9.965E-01  e=1.902E-74  Escherichia coli
  3ecp-assembly1_A-2  TM=9.967E-01  e=1.701E-73  Escherichia coli
  1muh-assembly1_A-2  TM=9.953E-01  e=3.051E-73  Escherichia coli